Protein AF-0000000084333608 (afdb_homodimer)

Secondary structure (DSSP, 8-state):
-EEEEEEEEETTEEEEEESS--SEEEEE-STTSSHHHHHHHHHHHHHHHHHHHHHTTTS---HHHHHHHHHHHHH---TTGGGGGBPTTS-SPEEEEEEEESSSEEEEEEEE-TT--S---EE--GGG-----TT-EEEEE-SS--STTHHHHHHHHHTS--TTS-HHHHHHHHHHHSPPPPS---HHHHHHHHHHHHHTT-EEEE--TT--EEEEETTEEEEGGGS-HHHHHHHHHHHHHHTTSS-TTEEEEEESTTTT--HHHHHHHHHHHHHHHHTT-EEEEEE--HHHHHHHHHHHHHHT--EEEEEEE--TTS-BEEEEEEGGG-PPP-HHHHHHHHHHHHHHHHHTT-/-EEEEEEEEETTEEEEEESS--SEEEEE-STTSSHHHHHHHHHHHHHHHHHHHHHTTTS---HHHHHHHHHHHHH---TTGGGGGBPTTS-SPEEEEEEEESSSEEEEEEEE-TT--S---EE--GGG-----TT-EEEEE-SS--STTHHHHHHHHHTS--TTS-HHHHHHHHHHHSPPPPS---HHHHHHHHHHHHHTT-EEEE--TT--EEEEETTEEEEGGGS-HHHHHHHHHHHHHHTTSS-TTEEEEEESTTTT--HHHHHHHHHHHHHHHHTT-EEEEEE--HHHHHHHHHHHHHHT--EEEEEEE--TTS-BEEEEEEGGG-PPP-HHHHHHHHHHHHHHHHHTT-

pLDDT: mean 86.03, std 11.43, range [26.17, 98.25]

Solvent-accessible surface area (backbone atoms only — not comparable to full-atom values): 36821 Å² total; per-residue (Å²): 80,67,36,31,37,39,38,29,22,41,64,43,23,57,59,47,76,39,85,72,54,46,41,36,33,36,33,33,36,52,69,75,45,41,53,66,58,55,52,49,50,55,44,26,53,44,37,28,50,36,49,45,45,68,59,37,84,85,72,61,68,54,48,40,55,44,35,27,50,35,42,41,41,49,47,53,52,63,91,52,21,54,8,67,46,23,21,78,89,67,87,52,52,20,34,40,40,39,33,33,45,65,100,53,82,38,65,47,38,38,38,48,41,58,79,29,42,74,65,48,76,50,47,52,54,62,88,64,55,68,65,63,66,99,53,61,40,56,47,46,43,56,61,64,78,51,77,43,29,41,65,44,52,48,46,35,46,73,78,62,62,47,69,48,62,34,41,47,52,51,53,40,50,59,59,63,66,47,65,68,53,91,75,88,55,60,65,60,57,45,54,48,39,54,54,57,32,58,73,68,58,34,47,64,41,79,47,54,89,94,40,50,50,32,38,33,43,86,93,45,75,39,47,44,67,76,45,41,67,43,59,51,50,52,32,50,54,44,48,30,38,48,39,57,69,50,43,56,49,18,40,38,37,31,34,33,73,54,58,71,43,32,68,71,54,31,51,52,49,40,52,43,53,54,51,44,30,76,51,43,20,33,36,38,36,29,41,64,51,58,64,48,54,49,46,41,20,53,49,17,44,73,66,72,35,73,27,37,34,38,29,37,42,67,48,92,96,48,59,34,41,70,47,82,43,48,23,45,82,35,82,71,81,40,70,53,50,50,47,54,48,49,62,48,46,54,43,56,34,58,75,60,74,100,82,69,36,32,38,38,39,29,20,42,63,45,22,56,59,48,74,40,84,70,53,47,40,37,31,36,33,32,35,52,69,73,45,42,53,66,57,54,53,48,52,54,45,25,54,46,38,26,50,34,48,42,46,67,58,37,80,84,73,61,69,54,48,39,55,43,36,28,50,36,43,42,42,49,47,53,53,64,91,52,23,54,8,67,46,24,22,79,89,65,86,51,51,22,35,39,40,37,33,32,46,66,100,55,81,38,65,47,40,38,38,48,42,59,79,29,42,75,65,50,77,50,47,53,55,62,88,64,55,70,67,61,66,102,51,60,39,55,46,47,43,56,62,64,78,52,76,45,30,41,65,44,52,49,46,34,44,74,76,61,61,46,69,48,62,34,41,47,53,51,52,39,50,58,59,65,65,46,65,69,53,91,74,90,55,59,66,61,57,45,54,48,39,54,53,58,31,59,74,68,59,37,48,65,41,79,48,54,90,94,40,50,51,32,38,33,41,85,94,44,76,38,47,45,69,76,44,42,67,40,57,50,50,51,32,52,54,45,47,31,39,48,40,57,68,50,40,56,49,17,40,37,36,30,34,33,73,53,58,72,42,33,69,72,56,30,52,52,48,40,52,43,53,54,50,42,29,74,52,43,19,31,37,39,34,30,41,67,50,58,66,49,54,49,46,42,19,51,49,16,44,74,65,71,36,74,27,37,32,38,29,36,42,69,48,91,98,48,58,34,43,70,47,81,43,48,21,45,81,35,82,69,83,44,71,53,49,49,47,53,47,51,62,49,46,53,43,55,33,60,74,59,73,102

Organism: NCBI:txid1302689

InterPro domains:
  IPR003959 ATPase, AAA-type, core [PF13304] (24-293)
  IPR014555 RecF-like [PIRSF029347] (1-301)
  IPR027417 P-loop containing nucleoside triphosphate hydrolase [G3DSA:3.40.50.300] (1-318)
  IPR027417 P-loop containing nucleoside triphosphate hydrolase [SSF52540] (1-296)
  IPR051396 Bacterial Antiviral Defense Nuclease [PTHR43581] (1-307)

Nearest PDB structures (foldseek):
  8rog-assembly1_A  TM=5.967E-01  e=3.504E-12  Homo sapiens
  1e69-assembly5_E  TM=6.427E-01  e=1.376E-11  Thermotoga maritima
  1w1w-assembly1_B  TM=5.869E-01  e=1.633E-11  Saccharomyces cerevisiae
  8roh-assembly1_A  TM=5.679E-01  e=1.012E-10  Homo sapiens
  5xns-assembly1_A  TM=5.246E-01  e=5.106E-11  Pyrococcus furiosus DSM 3638

Structure (mmCIF, N/CA/C/O backbone):
data_AF-0000000084333608-model_v1
#
loop_
_entity.id
_entity.type
_entity.pdbx_description
1 polymer 'ATPase AAA-type core domain-containing protein'
#
loop_
_atom_site.group_PDB
_atom_site.id
_atom_site.type_symbol
_atom_site.label_atom_id
_atom_site.label_alt_id
_atom_site.label_comp_id
_atom_site.label_asym_id
_atom_site.label_entity_id
_atom_site.label_seq_id
_atom_site.pdbx_PDB_ins_code
_atom_site.Cartn_x
_atom_site.Cartn_y
_atom_site.Cartn_z
_atom_site.occupancy
_atom_site.B_iso_or_equiv
_atom_site.auth_seq_id
_atom_site.auth_comp_id
_atom_site.auth_asym_id
_atom_site.auth_atom_id
_atom_site.pdbx_PDB_model_num
ATOM 1 N N . MET A 1 1 ? -5.355 -26.734 -10.547 1 90.69 1 MET A N 1
ATOM 2 C CA . MET A 1 1 ? -4.66 -26.25 -9.359 1 90.69 1 MET A CA 1
ATOM 3 C C . MET A 1 1 ? -3.193 -26.672 -9.383 1 90.69 1 MET A C 1
ATOM 5 O O . MET A 1 1 ? -2.84 -27.672 -9.992 1 90.69 1 MET A O 1
ATOM 9 N N . ILE A 1 2 ? -2.402 -25.828 -8.766 1 95.12 2 ILE A N 1
ATOM 10 C CA . ILE A 1 2 ? -0.979 -26.141 -8.719 1 95.12 2 ILE A CA 1
ATOM 11 C C . ILE A 1 2 ? -0.731 -27.234 -7.691 1 95.12 2 ILE A C 1
ATOM 13 O O . ILE A 1 2 ? -1.208 -27.172 -6.559 1 95.12 2 ILE A O 1
ATOM 17 N N . LYS A 1 3 ? 0.01 -28.188 -8.094 1 94.56 3 LY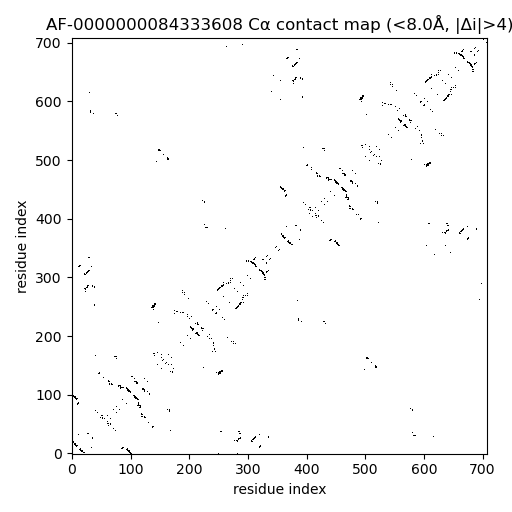S A N 1
ATOM 18 C CA . LYS A 1 3 ? 0.234 -29.328 -7.199 1 94.56 3 LYS A CA 1
ATOM 19 C C . LYS A 1 3 ? 1.673 -29.359 -6.695 1 94.56 3 LYS A C 1
ATOM 21 O O . LYS A 1 3 ? 1.916 -29.594 -5.512 1 94.56 3 LYS A O 1
ATOM 26 N N . THR A 1 4 ? 2.584 -29.234 -7.617 1 95.38 4 THR A N 1
ATOM 27 C CA . THR A 1 4 ? 3.998 -29.25 -7.262 1 95.38 4 THR A CA 1
ATOM 28 C C . THR A 1 4 ? 4.758 -28.141 -7.988 1 95.38 4 THR A C 1
ATOM 30 O O . THR A 1 4 ? 4.316 -27.672 -9.039 1 95.38 4 THR A O 1
ATOM 33 N N . ILE A 1 5 ? 5.844 -27.75 -7.359 1 96 5 ILE A N 1
ATOM 34 C CA . ILE A 1 5 ? 6.676 -26.734 -8.008 1 96 5 ILE A CA 1
ATOM 35 C C . ILE A 1 5 ? 8.133 -26.922 -7.582 1 96 5 ILE A C 1
ATOM 37 O O . ILE A 1 5 ? 8.414 -27.234 -6.418 1 96 5 ILE A O 1
ATOM 41 N N . THR A 1 6 ? 9.008 -26.844 -8.531 1 96.94 6 THR A N 1
ATOM 42 C CA . THR A 1 6 ? 10.453 -26.797 -8.312 1 96.94 6 THR A CA 1
ATOM 43 C C . THR A 1 6 ? 11.078 -25.625 -9.055 1 96.94 6 THR A C 1
ATOM 45 O O . THR A 1 6 ? 10.883 -25.469 -10.266 1 96.94 6 THR A O 1
ATOM 48 N N . ILE A 1 7 ? 11.758 -24.781 -8.367 1 96.81 7 ILE A N 1
ATOM 49 C CA . ILE A 1 7 ? 12.414 -23.609 -8.922 1 96.81 7 ILE A CA 1
ATOM 50 C C . ILE A 1 7 ? 13.898 -23.625 -8.555 1 96.81 7 ILE A C 1
ATOM 52 O O . ILE A 1 7 ? 14.258 -23.859 -7.402 1 96.81 7 ILE A O 1
ATOM 56 N N . LYS A 1 8 ? 14.695 -23.391 -9.531 1 96.56 8 LYS A N 1
ATOM 57 C CA . LYS A 1 8 ? 16.125 -23.281 -9.305 1 96.56 8 LYS A CA 1
ATOM 58 C C . LYS A 1 8 ? 16.672 -21.953 -9.812 1 96.56 8 LYS A C 1
ATOM 60 O O . LYS A 1 8 ? 16.297 -21.5 -10.891 1 96.56 8 LYS A O 1
ATOM 65 N N . ASN A 1 9 ? 17.5 -21.281 -8.961 1 95.25 9 ASN A N 1
ATOM 66 C CA . ASN A 1 9 ? 18.281 -20.094 -9.305 1 95.25 9 ASN A CA 1
ATOM 67 C C . ASN A 1 9 ? 17.391 -18.938 -9.734 1 95.25 9 ASN A C 1
ATOM 69 O O . ASN A 1 9 ? 17.562 -18.375 -10.82 1 95.25 9 ASN A O 1
ATOM 73 N N . PHE A 1 10 ? 16.469 -18.609 -8.875 1 95.06 10 PHE A N 1
ATOM 74 C CA . PHE A 1 10 ? 15.508 -17.547 -9.125 1 95.06 10 PHE A CA 1
ATOM 75 C C . PHE A 1 10 ? 15.594 -16.484 -8.039 1 95.06 10 PHE A C 1
ATOM 77 O O . PHE A 1 10 ? 15.375 -16.766 -6.859 1 95.06 10 PHE A O 1
ATOM 84 N N . PHE A 1 11 ? 15.844 -15.297 -8.445 1 88.88 11 PHE A N 1
ATOM 85 C CA . PHE A 1 11 ? 15.711 -14.117 -7.602 1 88.88 11 PHE A CA 1
ATOM 86 C C . PHE A 1 11 ? 16.391 -14.328 -6.254 1 88.88 11 PHE A C 1
ATOM 88 O O . PHE A 1 11 ? 15.781 -14.109 -5.203 1 88.88 11 PHE A O 1
ATOM 95 N N . GLY A 1 12 ? 17.516 -14.914 -6.191 1 88.06 12 GLY A N 1
ATOM 96 C CA . GLY A 1 12 ? 18.266 -15.148 -4.969 1 88.06 12 GLY A CA 1
ATOM 97 C C . GLY A 1 12 ? 18.016 -16.516 -4.375 1 88.06 12 GLY A C 1
ATOM 98 O O . GLY A 1 12 ? 18.703 -16.922 -3.434 1 88.06 12 GLY A O 1
ATOM 99 N N . PHE A 1 13 ? 16.984 -17.25 -4.859 1 92.25 13 PHE A N 1
ATOM 100 C CA . PHE A 1 13 ? 16.75 -18.641 -4.469 1 92.25 13 PHE A CA 1
ATOM 101 C C . PHE A 1 13 ? 17.672 -19.578 -5.23 1 92.25 13 PHE A C 1
ATOM 103 O O . PHE A 1 13 ? 17.703 -19.562 -6.461 1 92.25 13 PHE A O 1
ATOM 110 N N . LYS A 1 14 ? 18.391 -20.297 -4.441 1 92.75 14 LYS A N 1
ATOM 111 C CA . LYS A 1 14 ? 19.109 -21.391 -5.109 1 92.75 14 LYS A CA 1
ATOM 112 C C . LYS A 1 14 ? 18.156 -22.516 -5.492 1 92.75 14 LYS A C 1
ATOM 114 O O . LYS A 1 14 ? 18.266 -23.078 -6.586 1 92.75 14 LYS A O 1
ATOM 119 N N . ASN A 1 15 ? 17.391 -22.828 -4.555 1 93.5 15 ASN A N 1
ATOM 120 C CA . ASN A 1 15 ? 16.391 -23.859 -4.758 1 93.5 15 ASN A CA 1
ATOM 121 C C . ASN A 1 15 ? 15.117 -23.562 -3.965 1 93.5 15 ASN A C 1
ATOM 123 O O . ASN A 1 15 ? 15.188 -23.078 -2.832 1 93.5 15 ASN A O 1
ATOM 127 N N . PHE A 1 16 ? 13.945 -23.781 -4.559 1 95.12 16 PHE A N 1
ATOM 128 C CA . PHE A 1 16 ? 12.633 -23.734 -3.92 1 95.12 16 PHE A CA 1
ATOM 129 C C . PHE A 1 16 ? 11.758 -24.875 -4.426 1 95.12 16 PHE A C 1
ATOM 131 O O . PHE A 1 16 ? 11.484 -24.969 -5.621 1 95.12 16 PHE A O 1
ATOM 138 N N . GLU A 1 17 ? 11.352 -25.719 -3.498 1 95.25 17 GLU A N 1
ATOM 139 C CA . GLU A 1 17 ? 10.578 -26.891 -3.9 1 95.25 17 GLU A CA 1
ATOM 140 C C . GLU A 1 17 ? 9.352 -27.078 -3.008 1 95.25 17 GLU A C 1
ATOM 142 O O . GLU A 1 17 ? 9.438 -26.906 -1.79 1 95.25 17 GLU A O 1
ATOM 147 N N . ALA A 1 18 ? 8.25 -27.25 -3.617 1 93.38 18 ALA A N 1
ATOM 148 C CA . ALA A 1 18 ? 7.016 -27.656 -2.951 1 93.38 18 ALA A CA 1
ATOM 149 C C . AL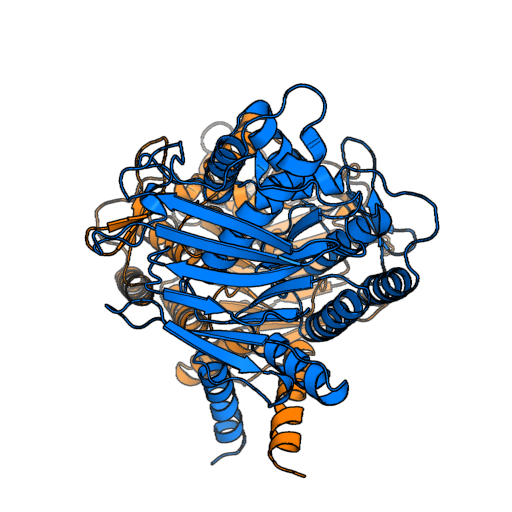A A 1 18 ? 6.441 -28.922 -3.578 1 93.38 18 ALA A C 1
ATOM 151 O O . ALA A 1 18 ? 5.875 -28.891 -4.672 1 93.38 18 ALA A O 1
ATOM 152 N N . LYS A 1 19 ? 6.488 -30.031 -2.869 1 91.25 19 LYS A N 1
ATOM 153 C CA . LYS A 1 19 ? 6.078 -31.328 -3.404 1 91.25 19 LYS A CA 1
ATOM 154 C C . LYS A 1 19 ? 4.57 -31.516 -3.297 1 91.25 19 LYS A C 1
ATOM 156 O O . LYS A 1 19 ? 3.98 -32.312 -4.039 1 91.25 19 LYS A O 1
ATOM 161 N N . ARG A 1 20 ? 4.008 -30.891 -2.348 1 92 20 ARG A N 1
ATOM 162 C CA . ARG A 1 20 ? 2.564 -30.953 -2.164 1 92 20 ARG A CA 1
ATOM 163 C C . ARG A 1 20 ? 2 -29.609 -1.749 1 92 20 ARG A C 1
ATOM 165 O O . ARG A 1 20 ? 2.125 -29.203 -0.59 1 92 20 ARG A O 1
ATOM 172 N N . LEU A 1 21 ? 1.349 -29 -2.684 1 95.44 21 LEU A N 1
ATOM 173 C CA . LEU A 1 21 ? 0.701 -27.719 -2.375 1 95.44 21 LEU A CA 1
ATOM 174 C C . LEU A 1 21 ? -0.741 -27.953 -1.929 1 95.44 21 LEU A C 1
ATOM 176 O O . LEU A 1 21 ? -1.414 -28.859 -2.418 1 95.44 21 LEU A O 1
ATOM 180 N N . THR A 1 22 ? -1.194 -27.203 -0.994 1 96.19 22 THR A N 1
ATOM 181 C CA . THR A 1 22 ? -2.553 -27.266 -0.465 1 96.19 22 THR A CA 1
ATOM 182 C C . THR A 1 22 ? -3.426 -26.188 -1.089 1 96.19 22 THR A C 1
ATOM 184 O O . THR A 1 22 ? -2.975 -25.438 -1.965 1 96.19 22 THR A O 1
ATOM 187 N N . ASN A 1 23 ? -4.688 -26.188 -0.713 1 95.56 23 ASN A N 1
ATOM 188 C CA . ASN A 1 23 ? -5.59 -25.172 -1.247 1 95.56 23 ASN A CA 1
ATOM 189 C C . ASN A 1 23 ? -5.227 -23.781 -0.742 1 95.56 23 ASN A C 1
ATOM 191 O O . ASN A 1 23 ? -5.484 -22.781 -1.418 1 95.56 23 ASN A O 1
ATOM 195 N N . VAL A 1 24 ? -4.73 -23.766 0.428 1 97.56 24 VAL A N 1
ATOM 196 C CA . VAL A 1 24 ? -4.203 -22.5 0.96 1 97.56 24 VAL A CA 1
ATOM 197 C C . VAL A 1 24 ? -2.705 -22.656 1.224 1 97.56 24 VAL A C 1
ATOM 199 O O . VAL A 1 24 ? -2.275 -23.562 1.923 1 97.56 24 VAL A O 1
ATOM 202 N N . ASN A 1 25 ? -1.912 -21.844 0.642 1 98.19 25 ASN A N 1
ATOM 203 C CA . ASN A 1 25 ? -0.46 -21.812 0.781 1 98.19 25 ASN A CA 1
ATOM 204 C C . ASN A 1 25 ? 0.038 -20.422 1.176 1 98.19 25 ASN A C 1
ATOM 206 O O . ASN A 1 25 ? -0.189 -19.453 0.456 1 98.19 25 ASN A O 1
ATOM 210 N N . VAL A 1 26 ? 0.702 -20.375 2.266 1 97.56 26 VAL A N 1
ATOM 211 C CA . VAL A 1 26 ? 1.131 -19.094 2.822 1 97.56 26 VAL A CA 1
ATOM 212 C C . VAL A 1 26 ? 2.65 -18.969 2.73 1 97.56 26 VAL A C 1
ATOM 214 O O . VAL A 1 26 ? 3.375 -19.922 3.066 1 97.56 26 VAL A O 1
ATOM 217 N N . ILE A 1 27 ? 3.111 -17.891 2.209 1 96.56 27 ILE A N 1
ATOM 218 C CA . ILE A 1 27 ? 4.535 -17.578 2.137 1 96.56 27 ILE A CA 1
ATOM 219 C C . ILE A 1 27 ? 4.855 -16.422 3.076 1 96.56 27 ILE A C 1
ATOM 221 O O . ILE A 1 27 ? 4.359 -15.305 2.889 1 96.56 27 ILE A O 1
ATOM 225 N N . ILE A 1 28 ? 5.672 -16.703 4.078 1 94.69 28 ILE A N 1
ATOM 226 C CA . ILE A 1 28 ? 5.969 -15.672 5.066 1 94.69 28 ILE A CA 1
ATOM 227 C C . ILE A 1 28 ? 7.469 -15.391 5.082 1 94.69 28 ILE A C 1
ATOM 229 O O . ILE A 1 28 ? 8.266 -16.234 4.66 1 94.69 28 ILE A O 1
ATOM 233 N N . GLY A 1 29 ? 7.824 -14.18 5.508 1 88.75 29 GLY A N 1
ATOM 234 C CA . GLY A 1 29 ? 9.219 -13.766 5.582 1 88.75 29 GLY A CA 1
ATOM 235 C C . GLY A 1 29 ? 9.383 -12.273 5.793 1 88.75 29 GLY A C 1
ATOM 236 O O . GLY A 1 29 ? 8.422 -11.508 5.684 1 88.75 29 GLY A O 1
ATOM 237 N N . ALA A 1 30 ? 10.633 -11.891 6.059 1 81.81 30 ALA A N 1
ATOM 238 C CA . ALA A 1 30 ? 10.961 -10.484 6.266 1 81.81 30 ALA A CA 1
ATOM 239 C C . ALA A 1 30 ? 10.891 -9.703 4.953 1 81.81 30 ALA A C 1
ATOM 241 O O . ALA A 1 30 ? 10.617 -10.281 3.898 1 81.81 30 ALA A O 1
ATOM 242 N N . ASN A 1 31 ? 11.016 -8.359 5.094 1 75.19 31 ASN A N 1
ATOM 243 C CA . ASN A 1 31 ? 11.055 -7.551 3.883 1 75.19 31 ASN A CA 1
ATOM 244 C C . ASN A 1 31 ? 12.234 -7.934 2.99 1 75.19 31 ASN A C 1
ATOM 246 O O . ASN A 1 31 ? 13.336 -8.172 3.48 1 75.19 31 ASN A O 1
ATOM 250 N N . ASP A 1 32 ? 11.953 -7.961 1.739 1 78.44 32 ASP A N 1
ATOM 251 C CA . ASP A 1 32 ? 12.984 -8.211 0.74 1 78.44 32 ASP A CA 1
ATOM 252 C C . ASP A 1 32 ? 13.453 -9.664 0.784 1 78.44 32 ASP A C 1
ATOM 254 O O . ASP A 1 32 ? 14.594 -9.969 0.412 1 78.44 32 ASP A O 1
ATOM 258 N N . SER A 1 33 ? 12.602 -10.531 1.319 1 85.81 33 SER A N 1
ATOM 259 C CA . SER A 1 33 ? 12.984 -11.938 1.404 1 85.81 33 SER A CA 1
ATOM 260 C C . SER A 1 33 ? 12.594 -12.688 0.138 1 85.81 33 SER A C 1
ATOM 262 O O . SER A 1 33 ? 12.875 -13.883 0.009 1 85.81 33 SER A O 1
ATOM 264 N N . GLY A 1 34 ? 11.906 -12.094 -0.777 1 88.75 34 GLY A N 1
ATOM 265 C CA . GLY A 1 34 ? 11.586 -12.727 -2.043 1 88.75 34 GLY A CA 1
ATOM 266 C C . GLY A 1 34 ? 10.148 -13.203 -2.119 1 88.75 34 GLY A C 1
ATOM 267 O O . GLY A 1 34 ? 9.758 -13.867 -3.082 1 88.75 34 GLY A O 1
ATOM 268 N N . LYS A 1 35 ? 9.273 -12.898 -1.132 1 91.94 35 LYS A N 1
ATOM 269 C CA . LYS A 1 35 ? 7.883 -13.344 -1.079 1 91.94 35 LYS A CA 1
ATOM 270 C C . LYS A 1 35 ? 7.129 -12.938 -2.34 1 91.94 35 LYS A C 1
ATOM 272 O O . LYS A 1 35 ? 6.504 -13.773 -2.994 1 91.94 35 LYS A O 1
ATOM 277 N N . THR A 1 36 ? 7.242 -11.672 -2.658 1 91.81 36 THR A N 1
ATOM 278 C CA . THR A 1 36 ? 6.512 -11.117 -3.795 1 91.81 36 THR A CA 1
ATOM 279 C C . THR A 1 36 ? 7.031 -11.703 -5.105 1 91.81 36 THR A C 1
ATOM 281 O O . THR A 1 36 ? 6.254 -11.984 -6.016 1 91.81 36 THR A O 1
ATOM 284 N N . ALA A 1 37 ? 8.32 -11.891 -5.172 1 93.38 37 ALA A N 1
ATOM 285 C CA . ALA A 1 37 ? 8.93 -12.438 -6.387 1 93.38 37 ALA A CA 1
ATOM 286 C C . ALA A 1 37 ? 8.391 -13.828 -6.688 1 93.38 37 ALA A C 1
ATOM 288 O O . ALA A 1 37 ? 8 -14.125 -7.82 1 93.38 37 ALA A O 1
ATOM 289 N N . ILE A 1 38 ? 8.391 -14.672 -5.688 1 95.62 38 ILE A N 1
ATOM 290 C CA . ILE A 1 38 ? 7.918 -16.047 -5.875 1 95.62 38 ILE A CA 1
ATOM 291 C C . ILE A 1 38 ? 6.441 -16.031 -6.262 1 95.62 38 ILE A C 1
ATOM 293 O O . ILE A 1 38 ? 6.016 -16.766 -7.152 1 95.62 38 ILE A O 1
ATOM 297 N N . LEU A 1 39 ? 5.684 -15.234 -5.609 1 96.94 39 LEU A N 1
ATOM 298 C CA . LEU A 1 39 ? 4.254 -15.109 -5.887 1 96.94 39 LEU A CA 1
ATOM 299 C C . LEU A 1 39 ? 4.016 -14.672 -7.328 1 96.94 39 LEU A C 1
ATOM 301 O O . LEU A 1 39 ? 3.152 -15.227 -8.008 1 96.94 39 LEU A O 1
ATOM 305 N N . LYS A 1 40 ? 4.746 -13.695 -7.762 1 96.69 40 LYS A N 1
ATOM 306 C CA . LYS A 1 40 ? 4.641 -13.188 -9.125 1 96.69 40 LYS A CA 1
ATOM 307 C C . LYS A 1 40 ? 5.02 -14.258 -10.141 1 96.69 40 LYS A C 1
ATOM 309 O O . LYS A 1 40 ? 4.426 -14.336 -11.219 1 96.69 40 LYS A O 1
ATOM 314 N N . LEU A 1 41 ? 6.035 -15 -9.836 1 97.56 41 LEU A N 1
ATOM 315 C CA . LEU A 1 41 ? 6.438 -16.078 -10.734 1 97.56 41 LEU A CA 1
ATOM 316 C C . LEU A 1 41 ? 5.305 -17.078 -10.922 1 97.56 41 LEU A C 1
ATOM 318 O O . LEU A 1 41 ? 4.969 -17.438 -12.055 1 97.56 41 LEU A O 1
ATOM 322 N N . PHE A 1 42 ? 4.719 -17.531 -9.773 1 97.5 42 PHE A N 1
ATOM 323 C CA . PHE A 1 42 ? 3.588 -18.453 -9.828 1 97.5 42 PHE A CA 1
ATOM 324 C C . PHE A 1 42 ? 2.461 -17.859 -10.672 1 97.5 42 PHE A C 1
ATOM 326 O O . PHE A 1 42 ? 1.883 -18.562 -11.516 1 97.5 42 PHE A O 1
ATOM 333 N N . TYR A 1 43 ? 2.254 -16.656 -10.461 1 97.94 43 TYR A N 1
ATOM 334 C CA . TYR A 1 43 ? 1.18 -15.984 -11.188 1 97.94 43 TYR A CA 1
ATOM 335 C C . TYR A 1 43 ? 1.482 -15.914 -12.68 1 97.94 43 TYR A C 1
ATOM 337 O O . TYR A 1 43 ? 0.619 -16.219 -13.508 1 97.94 43 TYR A O 1
ATOM 345 N N . GLY A 1 44 ? 2.686 -15.445 -13.008 1 97.62 44 GLY A N 1
ATOM 346 C CA . GLY A 1 44 ? 3.072 -15.336 -14.398 1 97.62 44 GLY A CA 1
ATOM 347 C C . GLY A 1 44 ? 2.889 -16.625 -15.172 1 97.62 44 GLY A C 1
ATOM 348 O O . GLY A 1 44 ? 2.367 -16.625 -16.281 1 97.62 44 GLY A O 1
ATOM 349 N N . ILE A 1 45 ? 3.285 -17.719 -14.57 1 96.88 45 ILE A N 1
ATOM 350 C CA . ILE A 1 45 ? 3.154 -19.016 -15.195 1 96.88 45 ILE A CA 1
ATOM 351 C C . ILE A 1 45 ? 1.677 -19.391 -15.336 1 96.88 45 ILE A C 1
ATOM 353 O O . ILE A 1 45 ? 1.228 -19.781 -16.406 1 96.88 45 ILE A O 1
ATOM 357 N N . SER A 1 46 ? 0.924 -19.219 -14.289 1 96 46 SER A N 1
ATOM 358 C CA . SER A 1 46 ? -0.486 -19.594 -14.258 1 96 46 SER A CA 1
ATOM 359 C C . SER A 1 46 ? -1.301 -18.766 -15.242 1 96 46 SER A C 1
ATOM 361 O O . SER A 1 46 ? -2.17 -19.281 -15.938 1 96 46 SER A O 1
ATOM 363 N N . LYS A 1 47 ? -0.998 -17.469 -15.203 1 96.06 47 LYS A N 1
ATOM 364 C CA . LYS A 1 47 ? -1.756 -16.578 -16.078 1 96.06 47 LYS A CA 1
ATOM 365 C C . LYS A 1 47 ? -1.422 -16.844 -17.547 1 96.06 47 LYS A C 1
ATOM 367 O O . LYS A 1 47 ? -2.299 -16.766 -18.406 1 96.06 47 LYS A O 1
ATOM 372 N N . SER A 1 48 ? -0.136 -17.031 -17.875 1 94.25 48 SER A N 1
ATOM 373 C CA . SER A 1 48 ? 0.236 -17.359 -19.25 1 94.25 48 SER A CA 1
ATOM 374 C C . SER A 1 48 ? -0.428 -18.656 -19.719 1 94.25 48 SER A C 1
ATOM 376 O O . SER A 1 48 ? -0.799 -18.781 -20.891 1 94.25 48 SER A O 1
ATOM 378 N N . LEU A 1 49 ? -0.53 -19.609 -18.828 1 91.69 49 LEU A N 1
ATOM 379 C CA . LEU A 1 49 ? -1.219 -20.859 -19.141 1 91.69 49 LEU A CA 1
ATOM 380 C C . LEU A 1 49 ? -2.695 -20.609 -19.422 1 91.69 49 LEU A C 1
ATOM 382 O O . LEU A 1 49 ? -3.254 -21.172 -20.375 1 91.69 49 LEU A O 1
ATOM 386 N N . GLU A 1 50 ? -3.324 -19.781 -18.578 1 91.5 50 GLU A N 1
ATOM 387 C CA . GLU A 1 50 ? -4.707 -19.391 -18.828 1 91.5 50 GLU A CA 1
ATOM 388 C C . GLU A 1 50 ? -4.863 -18.766 -20.203 1 91.5 50 GLU A C 1
ATOM 390 O O . GLU A 1 50 ? -5.762 -19.125 -20.969 1 91.5 50 GLU A O 1
ATOM 395 N N . ASP A 1 51 ? -3.984 -17.812 -20.484 1 89.69 51 ASP A N 1
ATOM 396 C CA . ASP A 1 51 ? -4.039 -17.109 -21.75 1 89.69 51 ASP A CA 1
ATOM 397 C C . ASP A 1 51 ? -3.859 -18.062 -22.938 1 89.69 51 ASP A C 1
ATOM 399 O O . ASP A 1 51 ? -4.496 -17.906 -23.96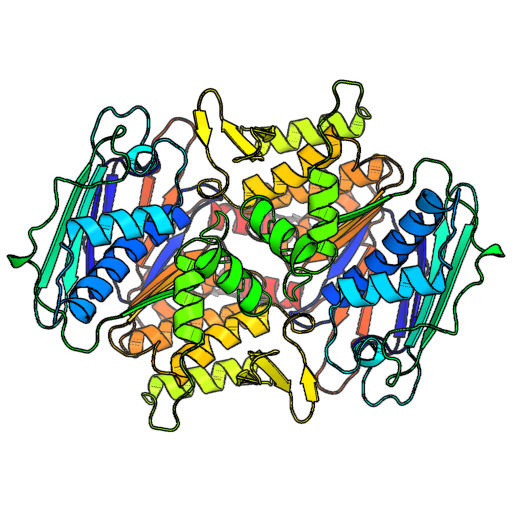9 1 89.69 51 ASP A O 1
ATOM 403 N N . PHE A 1 52 ? -2.961 -18.969 -22.75 1 89.12 52 PHE A N 1
ATOM 404 C CA . PHE A 1 52 ? -2.684 -19.938 -23.797 1 89.12 52 PHE A CA 1
ATOM 405 C C . PHE A 1 52 ? -3.9 -20.812 -24.062 1 89.12 52 PHE A C 1
ATOM 407 O O . PHE A 1 52 ? -4.219 -21.109 -25.219 1 89.12 52 PHE A O 1
ATOM 414 N N . THR A 1 53 ? -4.492 -21.219 -23.062 1 84.69 53 THR A N 1
ATOM 415 C CA . THR A 1 53 ? -5.586 -22.172 -23.172 1 84.69 53 THR A CA 1
ATOM 416 C C . THR A 1 53 ? -6.867 -21.469 -23.625 1 84.69 53 THR A C 1
ATOM 418 O O . THR A 1 53 ? -7.727 -22.094 -24.266 1 84.69 53 THR A O 1
ATOM 421 N N . GLN A 1 54 ? -7.027 -20.266 -23.266 1 80.06 54 GLN A N 1
ATOM 422 C CA . GLN A 1 54 ? -8.234 -19.547 -23.656 1 80.06 54 GLN A CA 1
ATOM 423 C C . GLN A 1 54 ? -8.094 -18.938 -25.047 1 80.06 54 GLN A C 1
ATOM 425 O O . GLN A 1 54 ? -9.078 -18.844 -25.781 1 80.06 54 GLN A O 1
ATOM 430 N N . LYS A 1 55 ? -6.973 -18.188 -25.453 1 69.38 55 LYS A N 1
ATOM 431 C CA . LYS A 1 55 ? -6.805 -17.484 -26.719 1 69.38 55 LYS A CA 1
ATOM 432 C C . LYS A 1 55 ? -6.609 -18.469 -27.875 1 69.38 55 LYS A C 1
ATOM 434 O O . LYS A 1 55 ? -6.492 -18.062 -29.031 1 69.38 55 LYS A O 1
ATOM 439 N N . ASN A 1 56 ? -6.324 -19.812 -27.703 1 55.5 56 ASN A N 1
ATOM 440 C CA . ASN A 1 56 ? -5.789 -20.656 -28.766 1 55.5 56 ASN A CA 1
ATOM 441 C C . ASN A 1 56 ? -6.648 -20.594 -30.031 1 55.5 56 ASN A C 1
ATOM 443 O O . ASN A 1 56 ? -6.539 -21.453 -30.906 1 55.5 56 ASN A O 1
ATOM 447 N N . ALA A 1 57 ? -7.867 -20.359 -30.172 1 53.81 57 ALA A N 1
ATOM 448 C CA . ALA A 1 57 ? -8.547 -21.078 -31.25 1 53.81 57 ALA A CA 1
ATOM 449 C C . ALA A 1 57 ? -8.047 -20.594 -32.625 1 53.81 57 ALA A C 1
ATOM 451 O O . ALA A 1 57 ? -7.883 -21.391 -33.531 1 53.81 57 ALA A O 1
ATOM 452 N N . HIS A 1 58 ? -7.844 -19.328 -32.844 1 52.22 58 HIS A N 1
ATOM 453 C CA . HIS A 1 58 ? -7.703 -19 -34.25 1 52.22 58 HIS A CA 1
ATOM 454 C C . HIS A 1 58 ? -6.25 -18.719 -34.625 1 52.22 58 HIS A C 1
ATOM 456 O O . HIS A 1 58 ? -5.82 -18.969 -35.75 1 52.22 58 HIS A O 1
ATOM 462 N N . ASN A 1 59 ? -5.367 -18.047 -33.844 1 56.88 59 ASN A N 1
ATOM 463 C CA . ASN A 1 59 ? -3.965 -17.766 -34.125 1 56.88 59 ASN A CA 1
ATOM 464 C C . ASN A 1 59 ? -3.082 -17.984 -32.906 1 56.88 59 ASN A C 1
ATOM 466 O O . ASN A 1 59 ? -2.824 -17.047 -32.125 1 56.88 59 ASN A O 1
ATOM 470 N N . PRO A 1 60 ? -2.738 -19.312 -32.562 1 64.31 60 PRO A N 1
ATOM 471 C CA . PRO A 1 60 ? -2.195 -19.703 -31.266 1 64.31 60 PRO A CA 1
ATOM 472 C C . PRO A 1 60 ? -0.772 -19.188 -31.047 1 64.31 60 PRO A C 1
ATOM 474 O O . PRO A 1 60 ? 0.125 -19.484 -31.828 1 64.31 60 PRO A O 1
ATOM 477 N N . SER A 1 61 ? -0.5 -18 -30.422 1 83.75 61 SER A N 1
ATOM 478 C CA . SER A 1 61 ? 0.845 -17.688 -29.953 1 83.75 61 SER A CA 1
ATOM 479 C C . SER A 1 61 ? 1.445 -18.844 -29.156 1 83.75 61 SER A C 1
ATOM 481 O O . SER A 1 61 ? 0.753 -19.484 -28.375 1 83.75 61 SER A O 1
ATOM 483 N N . PRO A 1 62 ? 2.688 -19.156 -29.656 1 90.56 62 PRO A N 1
ATOM 484 C CA . PRO A 1 62 ? 3.336 -20.219 -28.875 1 90.56 62 PRO A CA 1
ATOM 485 C C . PRO A 1 62 ? 3.373 -19.922 -27.391 1 90.56 62 PRO A C 1
ATOM 487 O O . PRO A 1 62 ? 3.494 -18.75 -27 1 90.56 62 PRO A O 1
ATOM 490 N N . TYR A 1 63 ? 3.242 -20.922 -26.641 1 92.56 63 TYR A N 1
ATOM 491 C CA . TYR A 1 63 ? 3.227 -20.766 -25.188 1 92.56 63 TYR A CA 1
ATOM 492 C C . TYR A 1 63 ? 4.484 -20.047 -24.703 1 92.56 63 TYR A C 1
ATOM 494 O O . TYR A 1 63 ? 4.422 -19.188 -23.828 1 92.56 63 TYR A O 1
ATOM 502 N N . LYS A 1 64 ? 5.621 -20.422 -25.297 1 94.5 64 LYS A N 1
ATOM 503 C CA . LYS A 1 64 ? 6.883 -19.828 -24.875 1 94.5 64 LYS A CA 1
ATOM 504 C C . LYS A 1 64 ? 6.855 -18.312 -25.047 1 94.5 64 LYS A C 1
ATOM 506 O O . LYS A 1 64 ? 7.441 -17.578 -24.234 1 94.5 64 LYS A O 1
ATOM 511 N N . ARG A 1 65 ? 6.199 -17.859 -26.047 1 94.25 65 ARG A N 1
ATOM 512 C CA . ARG A 1 65 ? 6.078 -16.422 -26.266 1 94.25 65 ARG A CA 1
ATOM 513 C C . ARG A 1 65 ? 5.168 -15.781 -25.219 1 94.25 65 ARG A C 1
ATOM 515 O O . ARG A 1 65 ? 5.492 -14.727 -24.656 1 94.25 65 ARG A O 1
ATOM 522 N N . LEU A 1 66 ? 4.074 -16.406 -24.969 1 93.88 66 LEU A N 1
ATOM 523 C CA . LEU A 1 66 ? 3.131 -15.898 -23.984 1 93.88 66 LEU A CA 1
ATOM 524 C C . LEU A 1 66 ? 3.766 -15.844 -22.594 1 93.88 66 LEU A C 1
ATOM 526 O O . LEU A 1 66 ? 3.588 -14.875 -21.859 1 93.88 66 LEU A O 1
ATOM 530 N N . LEU A 1 67 ? 4.469 -16.875 -22.328 1 96.31 67 LEU A N 1
ATOM 531 C CA . LEU A 1 67 ? 5.148 -16.938 -21.031 1 96.31 67 LEU A CA 1
ATOM 532 C C . LEU A 1 67 ? 6.195 -15.836 -20.906 1 96.31 67 LEU A C 1
ATOM 534 O O . LEU A 1 67 ? 6.262 -15.148 -19.891 1 96.31 67 LEU A O 1
ATOM 538 N N . SER A 1 68 ? 6.977 -15.672 -21.953 1 96.88 68 SER A N 1
ATOM 539 C CA . SER A 1 68 ? 8.016 -14.641 -21.969 1 96.88 68 SER A CA 1
ATOM 540 C C . SER A 1 68 ? 7.418 -13.258 -21.75 1 96.88 68 SER A C 1
ATOM 542 O O . SER A 1 68 ? 7.887 -12.492 -20.906 1 96.88 68 SER A O 1
ATOM 544 N N . GLU A 1 69 ? 6.445 -13.016 -22.484 1 95.06 69 GLU A N 1
ATOM 545 C CA . GLU A 1 69 ? 5.797 -11.711 -22.422 1 95.06 69 GLU A CA 1
ATOM 546 C C . GLU A 1 69 ? 5.18 -11.477 -21.047 1 95.06 69 GLU A C 1
ATOM 548 O O . GLU A 1 69 ? 5.293 -10.383 -20.484 1 95.06 69 GLU A O 1
ATOM 553 N N . LYS A 1 70 ? 4.551 -12.469 -20.531 1 96.38 70 LYS A N 1
ATOM 554 C CA . LYS A 1 70 ? 3.891 -12.344 -19.234 1 96.38 70 LYS A CA 1
ATOM 555 C C . LYS A 1 70 ? 4.902 -12.109 -18.109 1 96.38 70 LYS A C 1
ATOM 557 O O . LYS A 1 70 ? 4.684 -11.281 -17.234 1 96.38 70 LYS A O 1
ATOM 562 N N . LEU A 1 71 ? 5.992 -12.836 -18.203 1 97 71 LEU A N 1
ATOM 563 C CA . LEU A 1 71 ? 7.02 -12.656 -17.188 1 97 71 LEU A CA 1
ATOM 564 C C . LEU A 1 71 ? 7.645 -11.273 -17.281 1 97 71 LEU A C 1
ATOM 566 O O . LEU A 1 71 ? 7.891 -10.625 -16.25 1 97 71 LEU A O 1
ATOM 570 N N . ILE A 1 72 ? 7.84 -10.812 -18.453 1 95.25 72 ILE A N 1
ATOM 571 C CA . ILE A 1 72 ? 8.414 -9.492 -18.672 1 95.25 72 ILE A CA 1
ATOM 572 C C . ILE A 1 72 ? 7.465 -8.422 -18.125 1 95.25 72 ILE A C 1
ATOM 574 O O . ILE A 1 72 ? 7.891 -7.523 -17.406 1 95.25 72 ILE A O 1
ATOM 578 N N . ASN A 1 73 ? 6.23 -8.57 -18.391 1 94 73 ASN A N 1
ATOM 579 C CA . ASN A 1 73 ? 5.254 -7.559 -18 1 94 73 ASN A CA 1
ATOM 580 C C . ASN A 1 73 ? 4.902 -7.641 -16.531 1 94 73 ASN A C 1
ATOM 582 O O . ASN A 1 73 ? 4.43 -6.668 -15.938 1 94 73 ASN A O 1
ATOM 586 N N . THR A 1 74 ? 5.133 -8.781 -15.938 1 95.75 74 THR A N 1
ATOM 587 C CA . THR A 1 74 ? 4.832 -8.969 -14.523 1 95.75 74 THR A CA 1
ATOM 588 C C . THR A 1 74 ? 5.98 -8.461 -13.656 1 95.75 74 THR A C 1
ATOM 590 O O . THR A 1 74 ? 5.754 -7.863 -12.602 1 95.75 74 THR A O 1
ATOM 593 N N . PHE A 1 75 ? 7.156 -8.672 -14.133 1 94.31 75 PHE A N 1
ATOM 594 C CA . PHE A 1 75 ? 8.32 -8.305 -13.328 1 94.31 75 PHE A CA 1
ATOM 595 C C . PHE A 1 75 ? 8.875 -6.957 -13.766 1 94.31 75 PHE A C 1
ATOM 597 O O . PHE A 1 75 ? 9.586 -6.297 -13.008 1 94.31 75 PHE A O 1
ATOM 604 N N . GLN A 1 76 ? 8.625 -6.594 -14.992 1 91.06 76 GLN A N 1
ATOM 605 C CA . GLN A 1 76 ? 9.102 -5.355 -15.594 1 91.06 76 GLN A CA 1
ATOM 606 C C . GLN A 1 76 ? 10.578 -5.133 -15.297 1 91.06 76 GLN A C 1
ATOM 608 O O . GLN A 1 76 ? 10.961 -4.086 -14.773 1 91.06 76 GLN A O 1
ATOM 613 N N . PRO A 1 77 ? 11.383 -6.105 -15.734 1 89.19 77 PRO A N 1
ATOM 614 C CA . PRO A 1 77 ? 12.828 -5.957 -15.539 1 89.19 77 PRO A CA 1
ATOM 615 C C . PRO A 1 77 ? 13.422 -4.805 -16.359 1 89.19 77 PRO A C 1
ATOM 617 O O . PRO A 1 77 ? 12.727 -4.207 -17.172 1 89.19 77 PRO A O 1
ATOM 620 N N . ARG A 1 78 ? 14.656 -4.449 -16.078 1 80.75 78 ARG A N 1
ATOM 621 C CA . ARG A 1 78 ? 15.359 -3.371 -16.766 1 80.75 78 ARG A CA 1
ATOM 622 C C . ARG A 1 78 ? 15.852 -3.824 -18.141 1 80.75 78 ARG A C 1
ATOM 624 O O . ARG A 1 78 ? 15.18 -4.59 -18.828 1 80.75 78 ARG A O 1
ATOM 631 N N . LYS A 1 79 ? 16.984 -3.252 -18.391 1 77 79 LYS A N 1
ATOM 632 C CA . LYS A 1 79 ? 17.531 -3.43 -19.734 1 77 79 LYS A CA 1
ATOM 633 C C . LYS A 1 79 ? 18 -4.867 -19.953 1 77 79 LYS A C 1
ATOM 635 O O . LYS A 1 79 ? 18.016 -5.352 -21.078 1 77 79 LYS A O 1
ATOM 640 N N . ASN A 1 80 ? 18.25 -5.617 -18.969 1 81.69 80 ASN A N 1
ATOM 641 C CA . ASN A 1 80 ? 18.719 -6.984 -19.156 1 81.69 80 ASN A CA 1
ATOM 642 C C . ASN A 1 80 ? 17.562 -7.965 -19.328 1 81.69 80 ASN A C 1
ATOM 644 O O . ASN A 1 80 ? 17.781 -9.164 -19.484 1 81.69 80 ASN A O 1
ATOM 648 N N . GLY A 1 81 ? 16.469 -7.441 -19.234 1 91.06 81 GLY A N 1
ATOM 649 C CA . GLY A 1 81 ? 15.281 -8.25 -19.5 1 91.06 81 GLY A CA 1
ATOM 650 C C . GLY A 1 81 ? 15.094 -9.375 -18.5 1 91.06 81 GLY A C 1
ATOM 651 O O . GLY A 1 81 ? 15.312 -9.195 -17.297 1 91.06 81 GLY A O 1
ATOM 652 N N . LEU A 1 82 ? 14.711 -10.602 -19 1 94.12 82 LEU A N 1
ATOM 653 C CA . LEU A 1 82 ? 14.359 -11.742 -18.156 1 94.12 82 LEU A CA 1
ATOM 654 C C . LEU A 1 82 ? 15.57 -12.227 -17.359 1 94.12 82 LEU A C 1
ATOM 656 O O . LEU A 1 82 ? 15.414 -12.836 -16.297 1 94.12 82 LEU A O 1
ATOM 660 N N . GLY A 1 83 ? 16.734 -11.914 -17.875 1 93.31 83 GLY A N 1
ATOM 661 C CA . GLY A 1 83 ? 17.938 -12.32 -17.188 1 93.31 83 GLY A CA 1
ATOM 662 C C . GLY A 1 83 ? 18.047 -11.766 -15.789 1 93.31 83 GLY A C 1
ATOM 663 O O . GLY A 1 83 ? 18.75 -12.328 -14.945 1 93.31 83 GLY A O 1
ATOM 664 N N . GLU A 1 84 ? 17.391 -10.742 -15.477 1 91.44 84 GLU A N 1
ATOM 665 C CA . GLU A 1 84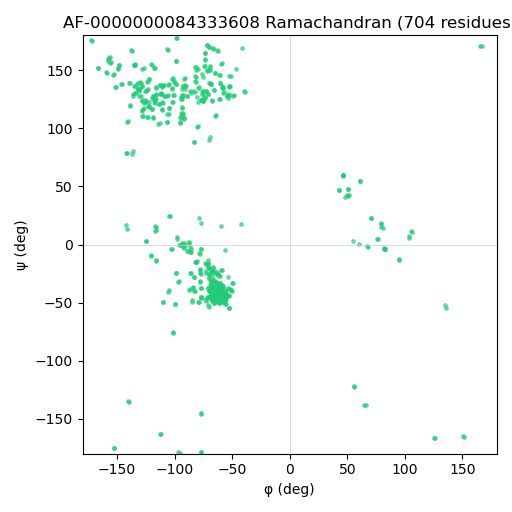 ? 17.422 -10.102 -14.164 1 91.44 84 GLU A CA 1
ATOM 666 C C . GLU A 1 84 ? 16.719 -10.961 -13.109 1 91.44 84 GLU A C 1
ATOM 668 O O . GLU A 1 84 ? 16.891 -10.734 -11.906 1 91.44 84 GLU A O 1
ATOM 673 N N . LEU A 1 85 ? 15.938 -11.914 -13.641 1 94.12 85 LEU A N 1
ATOM 674 C CA . LEU A 1 85 ? 15.227 -12.789 -12.711 1 94.12 85 LEU A CA 1
ATOM 675 C C . LEU A 1 85 ? 16.125 -13.914 -12.219 1 94.12 85 LEU A C 1
ATOM 677 O O . LEU A 1 85 ? 15.805 -14.594 -11.25 1 94.12 85 LEU A O 1
ATOM 681 N N . VAL A 1 86 ? 17.219 -14.102 -12.914 1 93.94 86 VAL A N 1
ATOM 682 C CA . VAL A 1 86 ? 18.156 -15.172 -12.586 1 93.94 86 VAL A CA 1
ATOM 683 C C . VAL A 1 86 ? 19.031 -14.758 -11.406 1 93.94 86 VAL A C 1
ATOM 685 O O . VAL A 1 86 ? 19.469 -13.602 -11.328 1 93.94 86 VAL A O 1
ATOM 688 N N . THR A 1 87 ? 19.188 -15.688 -10.484 1 89.94 87 THR A N 1
ATOM 689 C CA . THR A 1 87 ? 20.062 -15.422 -9.352 1 89.94 87 THR A CA 1
ATOM 690 C C . THR A 1 87 ? 21.453 -15 -9.82 1 89.94 87 THR A C 1
ATOM 692 O O . THR A 1 87 ? 22.078 -15.688 -10.641 1 89.94 87 THR A O 1
ATOM 695 N N . LYS A 1 88 ? 21.859 -13.93 -9.312 1 81.69 88 LYS A N 1
ATOM 696 C CA . LYS A 1 88 ? 23.125 -13.375 -9.75 1 81.69 88 LYS A CA 1
ATOM 697 C C . LYS A 1 88 ? 24.297 -14.156 -9.164 1 81.69 88 LYS A C 1
ATOM 699 O O . LYS A 1 88 ? 24.25 -14.594 -8.016 1 81.69 88 LYS A O 1
ATOM 704 N N . GLY A 1 89 ? 25.25 -14.25 -9.922 1 77.56 89 GLY A N 1
ATOM 705 C CA . GLY A 1 89 ? 26.5 -14.82 -9.453 1 77.56 89 GLY A CA 1
ATOM 706 C C . GLY A 1 89 ? 26.516 -16.344 -9.461 1 77.56 89 GLY A C 1
ATOM 707 O O . GLY A 1 89 ? 27.531 -16.953 -9.133 1 77.56 89 GLY A O 1
ATOM 708 N N . SER A 1 90 ? 25.516 -17.031 -9.789 1 77.06 90 SER A N 1
ATOM 709 C CA . SER A 1 90 ? 25.469 -18.5 -9.727 1 77.06 90 SER A CA 1
ATOM 710 C C . SER A 1 90 ? 26.031 -19.125 -11 1 77.06 90 SER A C 1
ATOM 712 O O . SER A 1 90 ? 26.562 -20.234 -10.961 1 77.06 90 SER A O 1
ATOM 714 N N . GLY A 1 91 ? 26 -18.438 -12.008 1 82.56 91 GLY A N 1
ATOM 715 C CA . GLY A 1 91 ? 26.391 -18.969 -13.305 1 82.56 91 GLY A CA 1
ATOM 716 C C . GLY A 1 91 ? 25.438 -20.031 -13.82 1 82.56 91 GLY A C 1
ATOM 717 O O . GLY A 1 91 ? 25.672 -20.641 -14.859 1 82.56 91 GLY A O 1
ATOM 718 N N . GLU A 1 92 ? 24.453 -20.375 -13.125 1 91.94 92 GLU A N 1
ATOM 719 C CA . GLU A 1 92 ? 23.453 -21.375 -13.492 1 91.94 92 GLU A CA 1
ATOM 720 C C . GLU A 1 92 ? 22.188 -20.719 -14.047 1 91.94 92 GLU A C 1
ATOM 722 O O . GLU A 1 92 ? 21.938 -19.547 -13.805 1 91.94 92 GLU A O 1
ATOM 727 N N . LYS A 1 93 ? 21.5 -21.531 -14.781 1 95.69 93 LYS A N 1
ATOM 728 C CA . LYS A 1 93 ? 20.25 -21.047 -15.375 1 95.69 93 LYS A CA 1
ATOM 729 C C . LYS A 1 93 ? 19.109 -21.109 -14.359 1 95.69 93 LYS A C 1
ATOM 731 O O . LYS A 1 93 ? 19.141 -21.906 -13.43 1 95.69 93 LYS A O 1
ATOM 736 N N . LEU A 1 94 ? 18.203 -20.188 -14.562 1 96.88 94 LEU A N 1
ATOM 737 C CA . LEU A 1 94 ? 16.906 -20.328 -13.891 1 96.88 94 LEU A CA 1
ATOM 738 C C . LEU A 1 94 ? 16.109 -21.469 -14.5 1 96.88 94 LEU A C 1
ATOM 740 O O . LEU A 1 94 ? 16.047 -21.609 -15.727 1 96.88 94 LEU A O 1
ATOM 744 N N . SER A 1 95 ? 15.617 -22.344 -13.68 1 97.62 95 SER A N 1
ATOM 745 C CA . SER A 1 95 ? 14.781 -23.453 -14.133 1 97.62 95 SER A CA 1
ATOM 746 C C . SER A 1 95 ? 13.547 -23.625 -13.25 1 97.62 95 SER A C 1
ATOM 748 O O . SER A 1 95 ? 13.641 -23.516 -12.023 1 97.62 95 SER A O 1
ATOM 750 N N . VAL A 1 96 ? 12.477 -23.828 -13.906 1 97.75 96 VAL A N 1
ATOM 751 C CA . VAL A 1 96 ? 11.211 -23.984 -13.195 1 97.75 96 VAL A CA 1
ATOM 752 C C . VAL A 1 96 ? 10.469 -25.203 -13.719 1 97.75 96 VAL A C 1
ATOM 754 O O . VAL A 1 96 ? 10.453 -25.469 -14.922 1 97.75 96 VAL A O 1
ATOM 757 N N . ASN A 1 97 ? 9.953 -26.031 -12.844 1 97.38 97 ASN A N 1
ATOM 758 C CA . ASN A 1 97 ? 9.031 -27.125 -13.117 1 97.38 97 ASN A CA 1
ATOM 759 C C . ASN A 1 97 ? 7.781 -27.031 -12.242 1 97.38 97 ASN A C 1
ATOM 761 O O . ASN A 1 97 ? 7.871 -27.094 -11.016 1 97.38 97 ASN A O 1
ATOM 765 N N . ILE A 1 98 ? 6.648 -26.859 -12.891 1 96.19 98 ILE A N 1
ATOM 766 C CA . ILE A 1 98 ? 5.391 -26.703 -12.164 1 96.19 98 ILE A CA 1
ATOM 767 C C . ILE A 1 98 ? 4.355 -27.688 -12.719 1 96.19 98 ILE A C 1
ATOM 769 O O . ILE A 1 98 ? 4.273 -27.875 -13.938 1 96.19 98 ILE A O 1
ATOM 773 N N . THR A 1 99 ? 3.623 -28.344 -11.852 1 94.88 99 THR A N 1
ATOM 774 C CA . THR A 1 99 ? 2.582 -29.266 -12.266 1 94.88 99 THR A CA 1
ATOM 775 C C . THR A 1 99 ? 1.207 -28.781 -11.82 1 94.88 99 THR A C 1
ATOM 777 O O . THR A 1 99 ? 1.019 -28.406 -10.656 1 94.88 99 THR A O 1
ATOM 780 N N . TYR A 1 100 ? 0.291 -28.75 -12.742 1 91.56 100 TYR A N 1
ATOM 781 C CA . TYR A 1 100 ? -1.102 -28.406 -12.477 1 91.56 100 TYR A CA 1
ATOM 782 C C . TYR A 1 100 ? -1.985 -29.641 -12.508 1 91.56 100 TYR A C 1
ATOM 784 O O . TYR A 1 100 ? -1.78 -30.531 -13.336 1 91.56 100 TYR A O 1
ATOM 792 N N . GLU A 1 101 ? -2.844 -29.656 -11.562 1 86.31 101 GLU A N 1
ATOM 793 C CA . GLU A 1 101 ? -3.793 -30.766 -11.555 1 86.31 101 GLU A CA 1
ATOM 794 C C . GLU A 1 101 ? -5.203 -30.281 -11.883 1 86.31 101 GLU A C 1
ATOM 796 O O . GLU A 1 101 ? -5.676 -29.297 -11.32 1 86.31 101 GLU A O 1
ATOM 801 N N . GLY A 1 102 ? -5.84 -30.734 -12.812 1 76 102 GLY A N 1
ATOM 802 C CA . GLY A 1 102 ? -7.234 -30.594 -13.203 1 76 102 GLY A CA 1
ATOM 803 C C . GLY A 1 102 ? -7.84 -31.891 -13.719 1 76 102 GLY A C 1
ATOM 804 O O . GLY A 1 102 ? -7.762 -32.938 -13.055 1 76 102 GLY A O 1
ATOM 805 N N . ARG A 1 103 ? -8.562 -31.797 -14.82 1 70.56 103 ARG A N 1
ATOM 806 C CA . ARG A 1 103 ? -9.031 -33.031 -15.469 1 70.56 103 ARG A CA 1
ATOM 807 C C . ARG A 1 103 ? -7.855 -33.906 -15.898 1 70.56 103 ARG A C 1
ATOM 809 O O . ARG A 1 103 ? -7.914 -35.125 -15.781 1 70.56 103 ARG A O 1
ATOM 816 N N . SER A 1 104 ? -6.828 -33.125 -16.266 1 72.94 104 SER A N 1
ATOM 817 C CA . SER A 1 104 ? -5.57 -33.781 -16.594 1 72.94 104 SER A CA 1
ATOM 818 C C . SER A 1 104 ? -4.387 -33.062 -15.945 1 72.94 104 SER A C 1
ATOM 820 O O . SER A 1 104 ? -4.492 -31.891 -15.562 1 72.94 104 SER A O 1
ATOM 822 N N . LYS A 1 105 ? -3.389 -33.906 -15.781 1 83.06 105 LYS A N 1
ATOM 823 C CA . LYS A 1 105 ? -2.156 -33.344 -15.234 1 83.06 105 LYS A CA 1
ATOM 824 C C . LYS A 1 105 ? -1.388 -32.562 -16.297 1 83.06 105 LYS A C 1
ATOM 826 O O . LYS A 1 105 ? -1.18 -33.062 -17.406 1 83.06 105 LYS A O 1
ATOM 831 N N . GLN A 1 106 ? -1.122 -31.359 -15.984 1 88.12 106 GLN A N 1
ATOM 832 C CA . GLN A 1 106 ? -0.363 -30.484 -16.875 1 88.12 106 GLN A CA 1
ATOM 833 C C . GLN A 1 106 ? 0.96 -30.062 -16.234 1 88.12 106 GLN A C 1
ATOM 835 O O . GLN A 1 106 ? 0.982 -29.562 -15.109 1 88.12 106 GLN A O 1
ATOM 840 N N . GLN A 1 107 ? 2.023 -30.359 -17.016 1 91.88 107 GLN A N 1
ATOM 841 C CA . GLN A 1 107 ? 3.348 -29.984 -16.531 1 91.88 107 GLN A CA 1
ATOM 842 C C . GLN A 1 107 ? 3.949 -28.875 -17.391 1 91.88 107 GLN A C 1
ATOM 844 O O . GLN A 1 107 ? 3.912 -28.953 -18.609 1 91.88 107 GLN A O 1
ATOM 849 N N . ILE A 1 108 ? 4.422 -27.859 -16.766 1 94.69 108 ILE A N 1
ATOM 850 C CA . ILE A 1 108 ? 5.09 -26.75 -17.438 1 94.69 108 ILE A CA 1
ATOM 851 C C . ILE A 1 108 ? 6.539 -26.656 -16.969 1 94.69 108 ILE A C 1
ATOM 853 O O . ILE A 1 108 ? 6.801 -26.578 -15.766 1 94.69 108 ILE A O 1
ATOM 857 N N . GLN A 1 109 ? 7.422 -26.703 -17.922 1 96.75 109 GLN A N 1
ATOM 858 C CA . GLN A 1 109 ? 8.844 -26.562 -17.641 1 96.75 109 GLN A CA 1
ATOM 859 C C . GLN A 1 109 ? 9.492 -25.516 -18.547 1 96.75 109 GLN A C 1
ATOM 861 O O . GLN A 1 109 ? 9.148 -25.422 -19.734 1 96.75 109 GLN A O 1
ATOM 866 N N . PHE A 1 110 ? 10.383 -24.719 -18 1 97.56 110 PHE A N 1
ATOM 867 C CA . PHE A 1 110 ? 11.164 -23.781 -18.812 1 97.56 110 PHE A CA 1
ATOM 868 C C . PHE A 1 110 ? 12.469 -23.422 -18.094 1 97.56 110 PHE A C 1
ATOM 870 O O . PHE A 1 110 ? 12.617 -23.641 -16.906 1 97.56 110 PHE A O 1
ATOM 877 N N . SER A 1 111 ? 13.43 -22.922 -18.797 1 97.62 111 SER A N 1
ATOM 878 C CA . SER A 1 111 ? 14.711 -22.484 -18.266 1 97.62 111 SER A CA 1
ATOM 879 C C . SER A 1 111 ? 15.328 -21.406 -19.141 1 97.62 111 SER A C 1
ATOM 881 O O . SER A 1 111 ? 15.078 -21.359 -20.359 1 97.62 111 SER A O 1
ATOM 883 N N . PHE A 1 112 ? 16.016 -20.5 -18.562 1 96.5 112 PHE A N 1
ATOM 884 C CA . PHE A 1 112 ? 16.75 -19.484 -19.312 1 96.5 112 PHE A CA 1
ATOM 885 C C . PHE A 1 112 ? 17.875 -18.906 -18.469 1 96.5 112 PHE A C 1
ATOM 887 O O . PHE A 1 112 ? 17.891 -19.047 -17.25 1 96.5 112 PHE A O 1
ATOM 894 N N . GLY A 1 113 ? 18.828 -18.328 -19.109 1 94 113 GLY A N 1
ATOM 895 C CA . GLY A 1 113 ? 20.016 -17.828 -18.438 1 94 113 GLY A CA 1
ATOM 896 C C . GLY A 1 113 ? 19.938 -16.344 -18.125 1 94 113 GLY A C 1
ATOM 897 O O . GLY A 1 113 ? 18.922 -15.703 -18.406 1 94 113 GLY A O 1
ATOM 898 N N . ASP A 1 114 ? 21.047 -15.805 -17.516 1 91.88 114 ASP A N 1
ATOM 899 C CA . ASP A 1 114 ? 21.094 -14.422 -17.031 1 91.88 114 ASP A CA 1
ATOM 900 C C . ASP A 1 114 ? 21.281 -13.445 -18.188 1 91.88 114 ASP A C 1
ATOM 902 O O . ASP A 1 114 ? 21.188 -12.227 -18 1 91.88 114 ASP A O 1
ATOM 906 N N . THR A 1 115 ? 21.453 -13.914 -19.406 1 91.5 115 THR A N 1
ATOM 907 C CA . THR A 1 115 ? 21.625 -13.047 -20.562 1 91.5 115 THR A CA 1
ATOM 908 C C . THR A 1 115 ? 20.328 -12.984 -21.375 1 91.5 115 THR A C 1
ATOM 910 O O . THR A 1 115 ? 20.266 -12.281 -22.391 1 91.5 115 THR A O 1
ATOM 913 N N . THR A 1 116 ? 19.375 -13.758 -20.938 1 93.31 116 THR A N 1
ATOM 914 C CA . THR A 1 116 ? 18.109 -13.789 -21.672 1 93.31 116 THR A CA 1
ATOM 915 C C . THR A 1 116 ? 17.406 -12.43 -21.594 1 93.31 116 THR A C 1
ATOM 917 O O . THR A 1 116 ? 17.25 -11.867 -20.5 1 93.31 116 THR A O 1
ATOM 920 N N . THR A 1 117 ? 16.953 -11.961 -22.688 1 93.56 117 THR A N 1
ATOM 921 C CA . THR A 1 117 ? 16.312 -10.648 -22.719 1 93.56 117 THR A CA 1
ATOM 922 C C . THR A 1 117 ? 14.789 -10.789 -22.75 1 93.56 117 THR A C 1
ATOM 924 O O . THR A 1 117 ? 14.133 -10.781 -21.703 1 93.56 117 THR A O 1
ATOM 927 N N . ASN A 1 118 ? 14.242 -11.164 -23.953 1 93.31 118 ASN A N 1
ATOM 928 C CA . ASN A 1 118 ? 12.789 -11.102 -24.062 1 93.31 118 ASN A CA 1
ATOM 929 C C . ASN A 1 118 ? 12.195 -12.445 -24.5 1 93.31 118 ASN A C 1
ATOM 931 O O . ASN A 1 118 ? 10.977 -12.586 -24.594 1 93.31 118 ASN A O 1
ATOM 935 N N . SER A 1 119 ? 13.086 -13.414 -24.641 1 93.12 119 SER A N 1
ATOM 936 C CA . SER A 1 119 ? 12.555 -14.656 -25.188 1 93.12 119 SER A CA 1
ATOM 937 C C . SER A 1 119 ? 13.086 -15.867 -24.422 1 93.12 119 SER A C 1
ATOM 939 O O . SER A 1 119 ? 14.305 -16.031 -24.281 1 93.12 119 SER A O 1
ATOM 941 N N . ILE A 1 120 ? 12.109 -16.656 -24.062 1 94.38 120 ILE A N 1
ATOM 942 C CA . ILE A 1 120 ? 12.445 -17.953 -23.469 1 94.38 120 ILE A CA 1
ATOM 943 C C . ILE A 1 120 ? 12.453 -19.016 -24.562 1 94.38 120 ILE A C 1
ATOM 945 O O . ILE A 1 120 ? 11.484 -19.156 -25.312 1 94.38 120 ILE A O 1
ATOM 949 N N . VAL A 1 121 ? 13.547 -19.734 -24.641 1 92.12 121 VAL A N 1
ATOM 950 C CA . VAL A 1 121 ? 13.695 -20.734 -25.703 1 92.12 121 VAL A CA 1
ATOM 951 C C . VAL A 1 121 ? 13.375 -22.125 -25.156 1 92.12 121 VAL A C 1
ATOM 953 O O . VAL A 1 121 ? 12.594 -22.875 -25.75 1 92.12 121 VAL A O 1
ATOM 956 N N . ASP A 1 122 ? 13.969 -22.484 -24.078 1 94.94 122 ASP A N 1
ATOM 957 C CA . ASP A 1 122 ? 13.75 -23.781 -23.438 1 94.94 122 ASP A CA 1
ATOM 958 C C . ASP A 1 122 ? 12.461 -23.781 -22.609 1 94.94 122 ASP A C 1
ATOM 960 O O . ASP A 1 122 ? 12.453 -23.297 -21.484 1 94.94 122 ASP A O 1
ATOM 964 N N . CYS A 1 123 ? 11.43 -24.375 -23.203 1 95.31 123 CYS A N 1
ATOM 965 C CA . CYS A 1 123 ? 10.109 -24.375 -22.578 1 95.31 123 CYS A CA 1
ATOM 966 C C . CYS A 1 123 ? 9.281 -25.562 -23.062 1 95.31 123 CYS A C 1
ATOM 968 O O . CYS A 1 123 ? 9.547 -26.109 -24.125 1 95.31 123 CYS A O 1
ATOM 970 N N . THR A 1 124 ? 8.312 -25.953 -22.281 1 93.62 124 THR A N 1
ATOM 971 C CA . THR A 1 124 ? 7.367 -26.984 -22.672 1 93.62 124 THR A CA 1
ATOM 972 C C . THR A 1 124 ? 6.738 -26.672 -24.031 1 93.62 124 THR A C 1
ATOM 974 O O . THR A 1 124 ? 6.305 -25.531 -24.266 1 93.62 124 THR A O 1
ATOM 977 N N . GLU A 1 125 ? 6.648 -27.719 -24.875 1 89.75 125 GLU A N 1
ATOM 978 C CA . GLU A 1 125 ? 6.094 -27.531 -26.203 1 89.75 125 GLU A CA 1
ATOM 979 C C . GLU A 1 125 ? 4.578 -27.359 -26.156 1 89.75 125 GLU A C 1
ATOM 981 O O . GLU A 1 125 ? 3.912 -27.953 -25.312 1 89.75 125 GLU A O 1
ATOM 986 N N . ASN A 1 126 ? 4.105 -26.672 -27.156 1 87.81 126 ASN A N 1
ATOM 987 C CA . ASN A 1 126 ? 2.682 -26.359 -27.234 1 87.81 126 ASN A CA 1
ATOM 988 C C . ASN A 1 126 ? 1.827 -27.625 -27.219 1 87.81 126 ASN A C 1
ATOM 990 O O . ASN A 1 126 ? 0.777 -27.672 -26.578 1 87.81 126 ASN A O 1
ATOM 994 N N . ASN A 1 127 ? 2.328 -28.562 -27.828 1 84.5 127 ASN A N 1
ATOM 995 C CA . ASN A 1 127 ? 1.534 -29.781 -28 1 84.5 127 ASN A CA 1
ATOM 996 C C . ASN A 1 127 ? 1.427 -30.562 -26.703 1 84.5 127 ASN A C 1
ATOM 998 O O . ASN A 1 127 ? 0.6 -31.469 -26.578 1 84.5 127 ASN A O 1
ATOM 1002 N N . HIS A 1 128 ? 2.248 -30.25 -25.797 1 85.56 128 HIS A N 1
ATOM 1003 C CA . HIS A 1 128 ? 2.217 -30.938 -24.5 1 85.56 128 HIS A CA 1
ATOM 1004 C C . HIS A 1 128 ? 1.328 -30.188 -23.5 1 85.56 128 HIS A C 1
ATOM 1006 O O . HIS A 1 128 ? 1.224 -30.578 -22.344 1 85.56 128 HIS A O 1
ATOM 1012 N N . ILE A 1 129 ? 0.759 -29.141 -23.953 1 85.81 129 ILE A N 1
ATOM 1013 C CA . ILE A 1 129 ? -0.116 -28.359 -23.094 1 85.81 129 ILE A CA 1
ATOM 1014 C C . ILE A 1 129 ? -1.573 -28.578 -23.5 1 85.81 129 ILE A C 1
ATOM 1016 O O . ILE A 1 129 ? -1.972 -28.281 -24.625 1 85.81 129 ILE A O 1
ATOM 1020 N N . GLU A 1 130 ? -2.18 -29.203 -22.594 1 78.44 130 GLU A N 1
ATOM 1021 C CA . GLU A 1 130 ? -3.59 -29.5 -22.844 1 78.44 130 GLU A CA 1
ATOM 1022 C C . GLU A 1 130 ? -4.461 -28.281 -22.516 1 78.44 130 GLU A C 1
ATOM 1024 O O . GLU A 1 130 ? -4.105 -27.469 -21.672 1 78.44 130 GLU A O 1
ATOM 1029 N N . SER A 1 131 ? -5.434 -28.172 -23.297 1 68.5 131 SER A N 1
ATOM 1030 C CA . SER A 1 131 ? -6.387 -27.109 -23 1 68.5 131 SER A CA 1
ATOM 1031 C C . SER A 1 131 ? -7.098 -27.344 -21.672 1 68.5 131 SER A C 1
ATOM 1033 O O . SER A 1 131 ? -7.461 -28.469 -21.344 1 68.5 131 SER A O 1
ATOM 1035 N N . PHE A 1 132 ? -6.754 -26.453 -20.734 1 62.69 132 PHE A N 1
ATOM 1036 C CA . PHE A 1 132 ? -7.543 -26.531 -19.516 1 62.69 132 PHE A CA 1
ATOM 1037 C C . PHE A 1 132 ? -9.031 -26.438 -19.828 1 62.69 132 PHE A C 1
ATOM 1039 O O . PHE A 1 132 ? -9.43 -25.828 -20.812 1 62.69 132 PHE A O 1
ATOM 1046 N N . ALA A 1 133 ? -9.797 -27.422 -19.344 1 55 133 ALA A N 1
ATOM 1047 C CA . ALA A 1 133 ? -11.242 -27.25 -19.5 1 55 133 ALA A CA 1
ATOM 1048 C C . ALA A 1 133 ? -11.664 -25.812 -19.219 1 55 133 ALA A C 1
ATOM 1050 O O . ALA A 1 133 ? -10.875 -25.016 -18.703 1 55 133 ALA A O 1
ATOM 1051 N N . ASP A 1 134 ? -12.852 -25.312 -19.469 1 58.19 134 ASP A N 1
ATOM 1052 C CA . ASP A 1 134 ? -13.578 -24.047 -19.531 1 58.19 134 ASP A CA 1
ATOM 1053 C C . ASP A 1 134 ? -13.547 -23.328 -18.188 1 58.19 134 ASP A C 1
ATOM 1055 O O . ASP A 1 134 ? -13.953 -22.172 -18.094 1 58.19 134 ASP A O 1
ATOM 1059 N N . GLN A 1 135 ? -12.516 -23.844 -17.234 1 76.94 135 GLN A N 1
ATOM 1060 C CA . GLN A 1 135 ? -12.914 -23.172 -16 1 76.94 135 GLN A CA 1
ATOM 1061 C C . GLN A 1 135 ? -11.695 -22.734 -15.188 1 76.94 135 GLN A C 1
ATOM 1063 O O . GLN A 1 135 ? -11.836 -22.156 -14.109 1 76.94 135 GLN A O 1
ATOM 1068 N N . TYR A 1 136 ? -10.461 -22.703 -15.891 1 86.5 136 TYR A N 1
ATOM 1069 C CA . TYR A 1 136 ? -9.273 -22.328 -15.125 1 86.5 136 TYR A CA 1
ATOM 1070 C C . TYR A 1 136 ? -9 -20.828 -15.234 1 86.5 136 TYR A C 1
ATOM 1072 O O . TYR A 1 136 ? -9.109 -20.25 -16.312 1 86.5 136 TYR A O 1
ATOM 1080 N N . ASN A 1 137 ? -8.727 -20.219 -14.148 1 90.81 137 ASN A N 1
ATOM 1081 C CA . ASN A 1 137 ? -8.297 -18.828 -14.219 1 90.81 137 ASN A CA 1
ATOM 1082 C C . ASN A 1 137 ? -7.344 -18.484 -13.078 1 90.81 137 ASN A C 1
ATOM 1084 O O . ASN A 1 137 ? -7.305 -19.172 -12.062 1 90.81 137 ASN A O 1
ATOM 1088 N N . ALA A 1 138 ? -6.484 -17.516 -13.359 1 96 138 ALA A N 1
ATOM 1089 C CA . ALA A 1 138 ? -5.508 -17.016 -12.391 1 96 138 ALA A CA 1
ATOM 1090 C C . ALA A 1 138 ? -5.734 -15.539 -12.094 1 96 138 ALA A C 1
ATOM 1092 O O . ALA A 1 138 ? -5.93 -14.734 -13.008 1 96 138 ALA A O 1
ATOM 1093 N N . LEU A 1 139 ? -5.824 -15.258 -10.812 1 97.31 139 LEU A N 1
ATOM 1094 C CA . LEU A 1 139 ? -6.031 -13.891 -10.359 1 97.31 139 LEU A CA 1
ATOM 1095 C C . LEU A 1 139 ? -4.914 -13.453 -9.422 1 97.31 139 LEU A C 1
ATOM 1097 O O . LEU A 1 139 ? -4.414 -14.25 -8.625 1 97.31 139 LEU A O 1
ATOM 1101 N N . PHE A 1 140 ? -4.543 -12.219 -9.562 1 97.75 140 PHE A N 1
ATOM 1102 C CA . PHE A 1 140 ? -3.545 -11.633 -8.672 1 97.75 140 PHE A CA 1
ATOM 1103 C C . PHE A 1 140 ? -4.082 -10.367 -8.023 1 97.75 140 PHE A C 1
ATOM 1105 O O . PHE A 1 140 ? -4.57 -9.469 -8.711 1 97.75 140 PHE A O 1
ATOM 1112 N N . ILE A 1 141 ? -4.066 -10.344 -6.715 1 95.44 141 ILE A N 1
ATOM 1113 C CA . ILE A 1 141 ? -4.402 -9.148 -5.961 1 95.44 141 ILE A CA 1
ATOM 1114 C C . ILE A 1 141 ? -3.135 -8.539 -5.367 1 95.44 141 ILE A C 1
ATOM 1116 O O . ILE A 1 141 ? -2.592 -9.055 -4.387 1 95.44 141 ILE A O 1
ATOM 1120 N N . PRO A 1 142 ? -2.699 -7.445 -5.949 1 91.81 142 PRO A N 1
ATOM 1121 C CA . PRO A 1 142 ? -1.47 -6.816 -5.461 1 91.81 142 PRO A CA 1
ATOM 1122 C C . PRO A 1 142 ? -1.644 -6.168 -4.09 1 91.81 142 PRO A C 1
ATOM 1124 O O . PRO A 1 142 ? -2.766 -6.066 -3.586 1 91.81 142 PRO A O 1
ATOM 1127 N N . ALA A 1 143 ? -0.519 -5.789 -3.543 1 84.12 143 ALA A N 1
ATOM 1128 C CA . ALA A 1 143 ? -0.525 -5.195 -2.209 1 84.12 143 ALA A CA 1
ATOM 1129 C C . ALA A 1 143 ? -1.213 -3.834 -2.219 1 84.12 143 ALA A C 1
ATOM 1131 O O . ALA A 1 143 ? -1.905 -3.475 -1.263 1 84.12 143 ALA A O 1
ATOM 1132 N N . LYS A 1 144 ? -1.081 -3.139 -3.26 1 81.31 144 LYS A N 1
ATOM 1133 C CA . LYS A 1 144 ? -1.679 -1.813 -3.393 1 81.31 144 LYS A CA 1
ATOM 1134 C C . LYS A 1 144 ? -3.078 -1.898 -3.996 1 81.31 144 LYS A C 1
ATOM 1136 O O . LYS A 1 144 ? -3.314 -2.684 -4.914 1 81.31 144 LYS A O 1
ATOM 1141 N N . GLU A 1 145 ? -3.961 -1.132 -3.408 1 80.38 145 GLU A N 1
ATOM 1142 C CA . GLU A 1 145 ? -5.305 -1.121 -3.98 1 80.38 145 GLU A CA 1
ATOM 1143 C C . GLU A 1 145 ? -5.316 -0.424 -5.34 1 80.38 145 GLU A C 1
ATOM 1145 O O . GLU A 1 145 ? -4.547 0.509 -5.57 1 80.38 145 GLU A O 1
ATOM 1150 N N . VAL A 1 146 ? -6.234 -0.868 -6.195 1 85.19 146 VAL A N 1
ATOM 1151 C CA . VAL A 1 146 ? -6.164 -0.393 -7.57 1 85.19 146 VAL A CA 1
ATOM 1152 C C . VAL A 1 146 ? -7.414 0.418 -7.906 1 85.19 146 VAL A C 1
ATOM 1154 O O . VAL A 1 146 ? -7.457 1.112 -8.922 1 85.19 146 VAL A O 1
ATOM 1157 N N . LEU A 1 147 ? -8.461 0.373 -7.09 1 87.62 147 LEU A N 1
ATOM 1158 C CA . LEU A 1 147 ? -9.75 0.944 -7.441 1 87.62 147 LEU A CA 1
ATOM 1159 C C . LEU A 1 147 ? -9.656 2.459 -7.59 1 87.62 147 LEU A C 1
ATOM 1161 O O . LEU A 1 147 ? -10.289 3.039 -8.477 1 87.62 147 LEU A O 1
ATOM 1165 N N . THR A 1 148 ? -8.898 3.102 -6.723 1 84.38 148 THR A N 1
ATOM 1166 C CA . THR A 1 148 ? -8.766 4.555 -6.723 1 84.38 148 THR A CA 1
ATOM 1167 C C . THR A 1 148 ? -8.047 5.035 -7.98 1 84.38 148 THR A C 1
ATOM 1169 O O . THR A 1 148 ? -8.422 6.059 -8.562 1 84.38 148 THR A O 1
ATOM 1172 N N . ALA A 1 149 ? -7.047 4.316 -8.398 1 86.25 149 ALA A N 1
ATOM 1173 C CA . ALA A 1 149 ? -6.23 4.699 -9.547 1 86.25 149 ALA A CA 1
ATOM 1174 C C . ALA A 1 149 ? -6.582 3.871 -10.773 1 86.25 149 ALA A C 1
ATOM 1176 O O . ALA A 1 149 ? -5.75 3.686 -11.664 1 86.25 149 ALA A O 1
ATOM 1177 N N . PHE A 1 150 ? -7.785 3.355 -10.82 1 87.69 150 PHE A N 1
ATOM 1178 C CA . PHE A 1 150 ? -8.234 2.408 -11.828 1 87.69 150 PHE A CA 1
ATOM 1179 C C . PHE A 1 150 ? -7.965 2.947 -13.234 1 87.69 150 PHE A C 1
ATOM 1181 O O . PHE A 1 150 ? -7.25 2.326 -14.016 1 87.69 150 PHE A O 1
ATOM 1188 N N . ASP A 1 151 ? -8.461 4.156 -13.5 1 87.06 151 ASP A N 1
ATOM 1189 C CA . ASP A 1 151 ? -8.359 4.742 -14.836 1 87.06 151 ASP A CA 1
ATOM 1190 C C . ASP A 1 151 ? -6.926 5.148 -15.148 1 87.06 151 ASP A C 1
ATOM 1192 O O . ASP A 1 151 ? -6.48 5.035 -16.297 1 87.06 151 ASP A O 1
ATOM 1196 N N . ALA A 1 152 ? -6.25 5.645 -14.156 1 86.19 152 ALA A N 1
ATOM 1197 C CA . ALA A 1 152 ? -4.855 6.039 -14.336 1 86.19 152 ALA A CA 1
ATOM 1198 C C . ALA A 1 152 ? -3.99 4.844 -14.727 1 86.19 152 ALA A C 1
ATOM 1200 O O . ALA A 1 152 ? -3.156 4.941 -15.625 1 86.19 152 ALA A O 1
ATOM 1201 N N . ILE A 1 153 ? -4.195 3.744 -14.039 1 88.81 153 ILE A N 1
ATOM 1202 C CA . ILE A 1 153 ? -3.441 2.527 -14.328 1 88.81 153 ILE A CA 1
ATOM 1203 C C . ILE A 1 153 ? -3.781 2.025 -15.727 1 88.81 153 ILE A C 1
ATOM 1205 O O . ILE A 1 153 ? -2.887 1.688 -16.5 1 88.81 153 ILE A O 1
ATOM 1209 N N . ALA A 1 154 ? -5.051 2.006 -16.031 1 89.31 154 ALA A N 1
ATOM 1210 C CA . ALA A 1 154 ? -5.492 1.562 -17.344 1 89.31 154 ALA A CA 1
ATOM 1211 C C . ALA A 1 154 ? -4.867 2.41 -18.453 1 89.31 154 ALA A C 1
ATOM 1213 O O . ALA A 1 154 ? -4.344 1.876 -19.438 1 89.31 154 ALA A O 1
ATOM 1214 N N . LEU A 1 155 ? -4.898 3.682 -18.266 1 88.31 155 LEU A N 1
ATOM 1215 C CA . LEU A 1 155 ? -4.359 4.602 -19.266 1 88.31 155 LEU A CA 1
ATOM 1216 C C . LEU A 1 155 ? -2.867 4.363 -19.469 1 88.31 155 LEU A C 1
ATOM 1218 O O . LEU A 1 155 ? -2.406 4.25 -20.609 1 88.31 155 LEU A O 1
ATOM 1222 N N . THR A 1 156 ? -2.125 4.316 -18.422 1 89.25 156 THR A N 1
ATOM 1223 C CA . THR A 1 156 ? -0.674 4.195 -18.5 1 89.25 156 THR A CA 1
ATOM 1224 C C . THR A 1 156 ? -0.276 2.871 -19.156 1 89.25 156 THR A C 1
ATOM 1226 O O . THR A 1 156 ? 0.714 2.803 -19.875 1 89.25 156 THR A O 1
ATOM 1229 N N . ARG A 1 157 ? -1.053 1.851 -18.922 1 88.56 157 ARG A N 1
ATOM 1230 C CA . ARG A 1 157 ? -0.702 0.534 -19.453 1 88.56 157 ARG A CA 1
ATOM 1231 C C . ARG A 1 157 ? -1.222 0.354 -20.875 1 88.56 157 ARG A C 1
ATOM 1233 O O . ARG A 1 157 ? -0.529 -0.207 -21.719 1 88.56 157 ARG A O 1
ATOM 1240 N N . GLU A 1 158 ? -2.33 0.801 -21.188 1 89.69 158 GLU A N 1
ATOM 1241 C CA . GLU A 1 158 ? -2.967 0.554 -22.469 1 89.69 158 GLU A CA 1
ATOM 1242 C C . GLU A 1 158 ? -2.453 1.518 -23.531 1 89.69 158 GLU A C 1
ATOM 1244 O O . GLU A 1 158 ? -2.25 1.128 -24.688 1 89.69 158 GLU A O 1
ATOM 1249 N N . GLN A 1 159 ? -2.264 2.771 -23.172 1 87.44 159 GLN A N 1
ATOM 1250 C CA . GLN A 1 159 ? -1.901 3.779 -24.156 1 87.44 159 GLN A CA 1
ATOM 1251 C C . GLN A 1 159 ? -0.392 4.004 -24.188 1 87.44 159 GLN A C 1
ATOM 1253 O O . GLN A 1 159 ? 0.184 4.242 -25.25 1 87.44 159 GLN A O 1
ATOM 1258 N N . TYR A 1 160 ? 0.269 3.834 -23.031 1 86.19 160 TYR A N 1
ATOM 1259 C CA . TYR A 1 160 ? 1.668 4.246 -22.984 1 86.19 160 TYR A CA 1
ATOM 1260 C C . TYR A 1 160 ? 2.568 3.068 -22.625 1 86.19 160 TYR A C 1
ATOM 1262 O O . TYR A 1 160 ? 3.789 3.143 -22.781 1 86.19 160 TYR A O 1
ATOM 1270 N N . ASN A 1 161 ? 1.988 1.979 -22.25 1 81.81 161 ASN A N 1
ATOM 1271 C CA . ASN A 1 161 ? 2.73 0.802 -21.812 1 81.81 161 ASN A CA 1
ATOM 1272 C C . ASN A 1 161 ? 3.891 1.182 -20.891 1 81.81 161 ASN A C 1
ATOM 1274 O O . ASN A 1 161 ? 5.031 0.775 -21.125 1 81.81 161 ASN A O 1
ATOM 1278 N N . MET A 1 162 ? 3.684 1.998 -19.953 1 81.44 162 MET A N 1
ATOM 1279 C CA . MET A 1 162 ? 4.703 2.545 -19.062 1 81.44 162 MET A CA 1
ATOM 1280 C C . MET A 1 162 ? 5.023 1.568 -17.938 1 81.44 162 MET A C 1
ATOM 1282 O O . MET A 1 162 ? 4.195 0.726 -17.578 1 81.44 162 MET A O 1
ATOM 1286 N N . ILE A 1 163 ? 6.266 1.717 -17.469 1 80.38 163 ILE A N 1
ATOM 1287 C CA . ILE A 1 163 ? 6.668 1 -16.266 1 80.38 163 ILE A CA 1
ATOM 1288 C C . ILE A 1 163 ? 5.996 1.623 -15.047 1 80.38 163 ILE A C 1
ATOM 1290 O O . ILE A 1 163 ? 5.754 2.832 -15.016 1 80.38 163 ILE A O 1
ATOM 1294 N N . GLY A 1 164 ? 5.758 0.69 -14.023 1 80.69 164 GLY A N 1
ATOM 1295 C CA . GLY A 1 164 ? 5.145 1.199 -12.805 1 80.69 164 GLY A CA 1
ATOM 1296 C C . GLY A 1 164 ? 4.039 0.305 -12.281 1 80.69 164 GLY A C 1
ATOM 1297 O O . GLY A 1 164 ? 4.004 -0.012 -11.086 1 80.69 164 GLY A O 1
ATOM 1298 N N . PHE A 1 165 ? 3.113 0.046 -13.156 1 87.25 165 PHE A N 1
ATOM 1299 C CA . PHE A 1 165 ? 2.049 -0.902 -12.844 1 87.25 165 PHE A CA 1
ATOM 1300 C C . PHE A 1 165 ? 2.172 -2.152 -13.711 1 87.25 165 PHE A C 1
ATOM 1302 O O . PHE A 1 165 ? 1.79 -2.145 -14.883 1 87.25 165 PHE A O 1
ATOM 1309 N N . ASP A 1 166 ? 2.645 -3.158 -13.023 1 92.06 166 ASP A N 1
ATOM 1310 C CA . ASP A 1 166 ? 2.924 -4.375 -13.781 1 92.06 166 ASP A CA 1
ATOM 1311 C C . ASP A 1 166 ? 1.638 -5.137 -14.086 1 92.06 166 ASP A C 1
ATOM 1313 O O . ASP A 1 166 ? 0.539 -4.637 -13.836 1 92.06 166 ASP A O 1
ATOM 1317 N N . ASP A 1 167 ? 1.745 -6.238 -14.727 1 94.75 167 ASP A N 1
ATOM 1318 C CA . ASP A 1 167 ? 0.599 -7 -15.211 1 94.75 167 ASP A CA 1
ATOM 1319 C C . ASP A 1 167 ? -0.298 -7.434 -14.055 1 94.75 167 ASP A C 1
ATOM 1321 O O . ASP A 1 167 ? -1.484 -7.707 -14.25 1 94.75 167 ASP A O 1
ATOM 1325 N N . THR A 1 168 ? 0.311 -7.578 -12.883 1 95.06 168 THR A N 1
ATOM 1326 C CA . THR A 1 168 ? -0.546 -7.945 -11.758 1 95.06 168 THR A CA 1
ATOM 1327 C C . THR A 1 168 ? -1.613 -6.879 -11.523 1 95.06 168 THR A C 1
ATOM 1329 O O . THR A 1 168 ? -2.748 -7.199 -11.164 1 95.06 168 THR A O 1
ATOM 1332 N N . TYR A 1 169 ? -1.289 -5.676 -11.773 1 93.38 169 TYR A N 1
ATOM 1333 C CA . TYR A 1 169 ? -2.244 -4.582 -11.648 1 93.38 169 TYR A CA 1
ATOM 1334 C C . TYR A 1 169 ? -3.164 -4.52 -12.859 1 93.38 169 TYR A C 1
ATOM 1336 O O . TYR A 1 169 ? -4.387 -4.434 -12.719 1 93.38 169 TYR A O 1
ATOM 1344 N N . TYR A 1 170 ? -2.566 -4.559 -13.984 1 94.19 170 TYR A N 1
ATOM 1345 C CA . TYR A 1 170 ? -3.307 -4.387 -15.227 1 94.19 170 TYR A CA 1
ATOM 1346 C C . TYR A 1 170 ? -4.324 -5.508 -15.414 1 94.19 170 TYR A C 1
ATOM 1348 O O . TYR A 1 170 ? -5.48 -5.25 -15.766 1 94.19 170 TYR A O 1
ATOM 1356 N N . ASP A 1 171 ? -3.922 -6.738 -15.211 1 95.62 171 ASP A N 1
ATOM 1357 C CA . ASP A 1 171 ? -4.828 -7.875 -15.344 1 95.62 171 ASP A CA 1
ATOM 1358 C C . ASP A 1 171 ? -6.008 -7.75 -14.383 1 95.62 171 ASP A C 1
ATOM 1360 O O . ASP A 1 171 ? -7.137 -8.109 -14.727 1 95.62 171 ASP A O 1
ATOM 1364 N N . LEU A 1 172 ? -5.727 -7.332 -13.188 1 95.5 172 LEU A N 1
ATOM 1365 C CA . LEU A 1 172 ? -6.793 -7.129 -12.211 1 95.5 172 LEU A CA 1
ATOM 1366 C C . LEU A 1 172 ? -7.797 -6.094 -12.711 1 95.5 172 LEU A C 1
ATOM 1368 O O . LEU A 1 172 ? -9.008 -6.277 -12.562 1 95.5 172 LEU A O 1
ATOM 1372 N N . ILE A 1 173 ? -7.305 -5.039 -13.25 1 93.25 173 ILE A N 1
ATOM 1373 C CA . ILE A 1 173 ? -8.148 -3.984 -13.805 1 93.25 173 ILE A CA 1
ATOM 1374 C C . ILE A 1 173 ? -9.062 -4.566 -14.883 1 93.25 173 ILE A C 1
ATOM 1376 O O . ILE A 1 173 ? -10.266 -4.289 -14.906 1 93.25 173 ILE A O 1
ATOM 1380 N N . LEU A 1 174 ? -8.484 -5.359 -15.75 1 93.31 174 LEU A N 1
ATOM 1381 C CA . LEU A 1 174 ? -9.258 -5.98 -16.828 1 93.31 174 LEU A CA 1
ATOM 1382 C C . LEU A 1 174 ? -10.352 -6.875 -16.266 1 93.31 174 LEU A C 1
ATOM 1384 O O . LEU A 1 174 ? -11.477 -6.879 -16.766 1 93.31 174 LEU A O 1
ATOM 1388 N N . ASP A 1 175 ? -10.023 -7.586 -15.281 1 93.94 175 ASP A N 1
ATOM 1389 C CA . ASP A 1 175 ? -11 -8.477 -14.656 1 93.94 175 ASP A CA 1
ATOM 1390 C C . ASP A 1 175 ? -12.109 -7.676 -13.969 1 93.94 175 ASP A C 1
ATOM 1392 O O . ASP A 1 175 ? -13.273 -8.086 -13.984 1 93.94 175 ASP A O 1
ATOM 1396 N N . LEU A 1 176 ? -11.75 -6.574 -13.344 1 92.75 176 LEU A N 1
ATOM 1397 C CA . LEU A 1 176 ? -12.703 -5.758 -12.602 1 92.75 176 LEU A CA 1
ATOM 1398 C C . LEU A 1 176 ? -13.625 -5 -13.555 1 92.75 176 LEU A C 1
ATOM 1400 O O . LEU A 1 176 ? -14.703 -4.562 -13.156 1 92.75 176 LEU A O 1
ATOM 1404 N N . ARG A 1 177 ? -13.18 -4.812 -14.727 1 90.56 177 ARG A N 1
ATOM 1405 C CA . ARG A 1 177 ? -13.977 -4.117 -15.734 1 90.56 177 ARG A CA 1
ATOM 1406 C C . ARG A 1 177 ? -15.164 -4.961 -16.172 1 90.56 177 ARG A C 1
ATOM 1408 O O . ARG A 1 177 ? -16.141 -4.438 -16.719 1 90.56 177 ARG A O 1
ATOM 1415 N N . VAL A 1 178 ? -15 -6.238 -16.016 1 89.44 178 VAL A N 1
ATOM 1416 C CA . VAL A 1 178 ? -16.078 -7.137 -16.406 1 89.44 178 VAL A CA 1
ATOM 1417 C C . VAL A 1 178 ? -17.328 -6.832 -15.562 1 89.44 178 VAL A C 1
ATOM 1419 O O . VAL A 1 178 ? -17.25 -6.762 -14.328 1 89.44 178 VAL A O 1
ATOM 1422 N N . PRO A 1 179 ? -18.406 -6.586 -16.172 1 85.38 179 PRO A N 1
ATOM 1423 C CA . PRO A 1 179 ? -19.625 -6.25 -15.43 1 85.38 179 PRO A CA 1
ATOM 1424 C C . PRO A 1 179 ? -20.078 -7.379 -14.5 1 85.38 179 PRO A C 1
ATOM 1426 O O . PRO A 1 179 ? -19.891 -8.555 -14.828 1 85.38 179 PRO A O 1
ATOM 1429 N N . THR A 1 180 ? -20.609 -6.922 -13.438 1 83.06 180 THR A N 1
ATOM 1430 C CA . THR A 1 180 ? -21.156 -7.898 -12.5 1 83.06 180 THR A CA 1
ATOM 1431 C C . THR A 1 180 ? -22.391 -8.578 -13.086 1 83.06 180 THR A C 1
ATOM 1433 O O . THR A 1 180 ? -23.109 -7.984 -13.898 1 83.06 180 THR A O 1
ATOM 1436 N N . GLN A 1 181 ? -22.531 -9.812 -12.938 1 77.81 181 GLN A N 1
ATOM 1437 C CA . GLN A 1 181 ? -23.625 -10.594 -13.492 1 77.81 181 GLN A CA 1
ATOM 1438 C C . GLN A 1 181 ? -24.656 -10.922 -12.414 1 77.81 181 GLN A C 1
ATOM 1440 O O . GLN A 1 181 ? -24.312 -11.125 -11.25 1 77.81 181 GLN A O 1
ATOM 1445 N N . GLN A 1 182 ? -25.922 -10.656 -12.945 1 65.94 182 GLN A N 1
ATOM 1446 C CA . GLN A 1 182 ? -27.031 -11.102 -12.094 1 65.94 182 GLN A CA 1
ATOM 1447 C C . GLN A 1 182 ? -27.172 -12.617 -12.141 1 65.94 182 GLN A C 1
ATOM 1449 O O . GLN A 1 182 ? -26.828 -13.258 -13.133 1 65.94 182 GLN A O 1
ATOM 1454 N N . GLY A 1 183 ? -27.172 -13.367 -10.961 1 64.5 183 GLY A N 1
ATOM 1455 C CA . GLY A 1 183 ? -27.406 -14.805 -10.992 1 64.5 183 GLY A CA 1
ATOM 1456 C C . GLY A 1 183 ? -26.734 -15.539 -9.859 1 64.5 183 GLY A C 1
ATOM 1457 O O . GLY A 1 183 ? -26.188 -14.922 -8.945 1 64.5 183 GLY A O 1
ATOM 1458 N N . ASN A 1 184 ? -26.688 -16.969 -10.078 1 64.25 184 ASN A N 1
ATOM 1459 C CA . ASN A 1 184 ? -26.328 -17.859 -8.977 1 64.25 184 ASN A CA 1
ATOM 1460 C C . ASN A 1 184 ? -24.828 -17.969 -8.82 1 64.25 184 ASN A C 1
ATOM 1462 O O . ASN A 1 184 ? -24.156 -18.562 -9.672 1 64.25 184 ASN A O 1
ATOM 1466 N N . VAL A 1 185 ? -24.219 -17.188 -8.117 1 67.5 185 VAL A N 1
ATOM 1467 C CA . VAL A 1 185 ? -22.875 -17.438 -7.578 1 67.5 185 VAL A CA 1
ATOM 1468 C C . VAL A 1 185 ? -22.906 -18.703 -6.73 1 67.5 185 VAL A C 1
ATOM 1470 O O . VAL A 1 185 ? -23.922 -19.031 -6.109 1 67.5 185 VAL A O 1
ATOM 1473 N N . ASN A 1 186 ? -21.859 -19.5 -6.961 1 69.31 186 ASN A N 1
ATOM 1474 C CA . ASN A 1 186 ? -21.719 -20.641 -6.043 1 69.31 186 ASN A CA 1
ATOM 1475 C C . ASN A 1 186 ? -22.062 -20.234 -4.613 1 69.31 186 ASN A C 1
ATOM 1477 O O . ASN A 1 186 ? -21.641 -19.188 -4.133 1 69.31 186 ASN A O 1
ATOM 1481 N N . SER A 1 187 ? -22.859 -21.016 -4.008 1 69.75 187 SER A N 1
ATOM 1482 C CA . SER A 1 187 ? -23.438 -20.734 -2.697 1 69.75 187 SER A CA 1
ATOM 1483 C C . SER A 1 187 ? -22.344 -20.375 -1.688 1 69.75 187 SER A C 1
ATOM 1485 O O . SER A 1 187 ? -22.516 -19.438 -0.905 1 69.75 187 SER A O 1
ATOM 1487 N N . GLU A 1 188 ? -21.234 -21.078 -1.804 1 72.69 188 GLU A N 1
ATOM 1488 C CA . GLU A 1 188 ? -20.172 -20.844 -0.83 1 72.69 188 GLU A CA 1
ATOM 1489 C C . GLU A 1 188 ? -19.562 -19.453 -1.009 1 72.69 188 GLU A C 1
ATOM 1491 O O . GLU A 1 188 ? -19.297 -18.75 -0.028 1 72.69 188 GLU A O 1
ATOM 1496 N N . LEU A 1 189 ? -19.5 -19.109 -2.188 1 80 189 LEU A N 1
ATOM 1497 C CA . LEU A 1 189 ? -18.891 -17.812 -2.455 1 80 189 LEU A CA 1
ATOM 1498 C C . LEU A 1 189 ? -19.875 -16.688 -2.146 1 80 189 LEU A C 1
ATOM 1500 O O . LEU A 1 189 ? -19.469 -15.594 -1.75 1 80 189 LEU A O 1
ATOM 1504 N N . ARG A 1 190 ? -21.156 -17.031 -2.213 1 78.44 190 ARG A N 1
ATOM 1505 C CA . ARG A 1 190 ? -22.172 -16.047 -1.873 1 78.44 190 ARG A CA 1
ATOM 1506 C C . ARG A 1 190 ? -22.125 -15.711 -0.386 1 78.44 190 ARG A C 1
ATOM 1508 O O . ARG A 1 190 ? -22.266 -14.547 -0.007 1 78.44 190 ARG A O 1
ATOM 1515 N N . ASN A 1 191 ? -21.969 -16.734 0.446 1 77.5 191 ASN A N 1
ATOM 1516 C CA . ASN A 1 191 ? -21.891 -16.516 1.886 1 77.5 191 ASN A CA 1
ATOM 1517 C C . ASN A 1 191 ? -20.656 -15.703 2.258 1 77.5 191 ASN A C 1
ATOM 1519 O O . ASN A 1 191 ? -20.719 -14.812 3.109 1 77.5 191 ASN A O 1
ATOM 1523 N N . VAL A 1 192 ? -19.625 -16.031 1.531 1 76.38 192 VAL A N 1
ATOM 1524 C CA . VAL A 1 192 ? -18.375 -15.312 1.758 1 76.38 192 VAL A CA 1
ATOM 1525 C C . VAL A 1 192 ? -18.547 -13.836 1.411 1 76.38 192 VAL A C 1
ATOM 1527 O O . VAL A 1 192 ? -18.141 -12.953 2.172 1 76.38 192 VAL A O 1
ATOM 1530 N N . ASN A 1 193 ? -19.219 -13.602 0.348 1 80.25 193 ASN A N 1
ATOM 1531 C CA . ASN A 1 193 ? -19.453 -12.234 -0.111 1 80.25 193 ASN A CA 1
ATOM 1532 C C . ASN A 1 193 ? -20.281 -11.438 0.889 1 80.25 193 ASN A C 1
ATOM 1534 O O . ASN A 1 193 ? -19.969 -10.289 1.189 1 80.25 193 ASN A O 1
ATOM 1538 N N . SER A 1 194 ? -21.281 -12.109 1.361 1 78.94 194 SER A N 1
ATOM 1539 C CA . SER A 1 194 ? -22.172 -11.445 2.314 1 78.94 194 SER A CA 1
ATOM 1540 C C . SER A 1 194 ? -21.438 -11.109 3.607 1 78.94 194 SER A C 1
ATOM 1542 O O . SER A 1 194 ? -21.641 -10.031 4.176 1 78.94 194 SER A O 1
ATOM 1544 N N . ASP A 1 195 ? -20.625 -11.969 4.047 1 74.56 195 ASP A N 1
ATOM 1545 C CA . ASP A 1 195 ? -19.844 -11.75 5.27 1 74.56 195 ASP A CA 1
ATOM 1546 C C . ASP A 1 195 ? -18.875 -10.586 5.102 1 74.56 195 ASP A C 1
ATOM 1548 O O . ASP A 1 195 ? -18.703 -9.773 6.012 1 74.56 195 ASP A O 1
ATOM 1552 N N . LEU A 1 196 ? -18.266 -10.484 3.977 1 74.56 196 LEU A N 1
ATOM 1553 C CA . LEU A 1 196 ? -17.281 -9.43 3.697 1 74.56 196 LEU A CA 1
ATOM 1554 C C . LEU A 1 196 ? -17.969 -8.07 3.639 1 74.56 196 LEU A C 1
ATOM 1556 O O . LEU A 1 196 ? -17.438 -7.09 4.184 1 74.56 196 LEU A O 1
ATOM 1560 N N . GLU A 1 197 ? -19.109 -8.047 3.012 1 76.56 197 GLU A N 1
ATOM 1561 C CA . GLU A 1 197 ? -19.844 -6.785 2.873 1 76.56 197 GLU A CA 1
ATOM 1562 C C . GLU A 1 197 ? -20.375 -6.305 4.219 1 76.56 197 GLU A C 1
ATOM 1564 O O . GLU A 1 197 ? -20.422 -5.102 4.477 1 76.56 197 GLU A O 1
ATOM 1569 N N . ALA A 1 198 ? -20.688 -7.242 5.051 1 74.44 198 ALA A N 1
ATOM 1570 C CA . ALA A 1 198 ? -21.203 -6.91 6.379 1 74.44 198 ALA A CA 1
ATOM 1571 C C . ALA A 1 198 ? -20.109 -6.297 7.246 1 74.44 198 ALA A C 1
ATOM 1573 O O . ALA A 1 198 ? -20.375 -5.469 8.117 1 74.44 198 ALA A O 1
ATOM 1574 N N . LEU A 1 199 ? -18.875 -6.641 7 1 69.75 199 LEU A N 1
ATOM 1575 C CA . LEU A 1 199 ? -17.75 -6.16 7.785 1 69.75 199 LEU A CA 1
ATOM 1576 C C . LEU A 1 199 ? -17.594 -4.648 7.656 1 69.75 199 LEU A C 1
ATOM 1578 O O . LEU A 1 199 ? -17.188 -3.977 8.602 1 69.75 199 LEU A O 1
ATOM 1582 N N . PHE A 1 200 ? -17.938 -4.098 6.488 1 71.44 200 PHE A N 1
ATOM 1583 C CA . PHE A 1 200 ? -17.703 -2.67 6.305 1 71.44 200 PHE A CA 1
ATOM 1584 C C . PHE A 1 200 ? -19.016 -1.927 6.102 1 71.44 200 PHE A C 1
ATOM 1586 O O . PHE A 1 200 ? -19.016 -0.743 5.758 1 71.44 200 PHE A O 1
ATOM 1593 N N . GLU A 1 201 ? -20.078 -2.662 6.371 1 74.56 201 GLU A N 1
ATOM 1594 C CA . GLU A 1 201 ? -21.406 -2.066 6.312 1 74.56 201 GLU A CA 1
ATOM 1595 C C . GLU A 1 201 ? -21.625 -1.319 5 1 74.56 201 GLU A C 1
ATOM 1597 O O . GLU A 1 201 ? -22.094 -0.182 4.996 1 74.56 201 GLU A O 1
ATOM 1602 N N . GLY A 1 202 ? -21.25 -1.792 3.949 1 79.12 202 GLY A N 1
ATOM 1603 C CA . GLY A 1 202 ? -21.391 -1.17 2.645 1 79.12 202 GLY A CA 1
ATOM 1604 C C . GLY A 1 202 ? -21 -2.086 1.499 1 79.12 202 GLY A C 1
ATOM 1605 O O . GLY A 1 202 ? -20.688 -3.256 1.716 1 79.12 202 GLY A O 1
ATOM 1606 N N . VAL A 1 203 ? -21.266 -1.471 0.315 1 84.94 203 VAL A N 1
ATOM 1607 C CA . VAL A 1 203 ? -20.969 -2.268 -0.87 1 84.94 203 VAL A CA 1
ATOM 1608 C C . VAL A 1 203 ? -20.312 -1.39 -1.933 1 84.94 203 VAL A C 1
ATOM 1610 O O . VAL A 1 203 ? -20.641 -0.213 -2.07 1 84.94 203 VAL A O 1
ATOM 1613 N N . ILE A 1 204 ? -19.312 -1.963 -2.568 1 85.5 204 ILE A N 1
ATOM 1614 C CA . ILE A 1 204 ? -18.75 -1.288 -3.729 1 85.5 204 ILE A CA 1
ATOM 1615 C C . ILE A 1 204 ? -19.531 -1.661 -4.98 1 85.5 204 ILE A C 1
ATOM 1617 O O . ILE A 1 204 ? -19.781 -2.842 -5.234 1 85.5 204 ILE A O 1
ATOM 1621 N N . THR A 1 205 ? -19.906 -0.682 -5.77 1 86.62 205 THR A N 1
ATOM 1622 C CA . THR A 1 205 ? -20.688 -0.896 -6.98 1 86.62 205 THR A CA 1
ATOM 1623 C C . THR A 1 205 ? -20.031 -0.224 -8.18 1 86.62 205 THR A C 1
ATOM 1625 O O . THR A 1 205 ? -19.234 0.709 -8.016 1 86.62 205 THR A O 1
ATOM 1628 N N . GLN A 1 206 ? -20.297 -0.833 -9.32 1 84.19 206 GLN A N 1
ATOM 1629 C CA . GLN A 1 206 ? -19.812 -0.209 -10.547 1 84.19 206 GLN A CA 1
ATOM 1630 C C . GLN A 1 206 ? -20.672 0.998 -10.922 1 84.19 206 GLN A C 1
ATOM 1632 O O . GLN A 1 206 ? -21.891 0.952 -10.82 1 84.19 206 GLN A O 1
ATOM 1637 N N . GLY A 1 207 ? -19.938 2.092 -11.164 1 78.44 207 GLY A N 1
ATOM 1638 C CA . GLY A 1 207 ? -20.641 3.322 -11.508 1 78.44 207 GLY A CA 1
ATOM 1639 C C . GLY A 1 207 ? -20.406 3.756 -12.945 1 78.44 207 GLY A C 1
ATOM 1640 O O . GLY A 1 207 ? -20.062 2.932 -13.805 1 78.44 207 GLY A O 1
ATOM 1641 N N . PRO A 1 208 ? -20.703 5.004 -13.234 1 75.88 208 PRO A N 1
ATOM 1642 C CA . PRO A 1 208 ? -20.516 5.539 -14.586 1 75.88 208 PRO A CA 1
ATOM 1643 C C . PRO A 1 208 ? -19.062 5.531 -15.039 1 75.88 208 PRO A C 1
ATOM 1645 O O . PRO A 1 208 ? -18.172 5.238 -14.242 1 75.88 208 PRO A O 1
ATOM 1648 N N . LYS A 1 209 ? -18.875 5.742 -16.328 1 71.44 209 LYS A N 1
ATOM 1649 C CA . LYS A 1 209 ? -17.578 5.656 -16.969 1 71.44 209 LYS A CA 1
ATOM 1650 C C . LYS A 1 209 ? -16.531 6.492 -16.234 1 71.44 209 LYS A C 1
ATOM 1652 O O . LYS A 1 209 ? -15.398 6.055 -16.047 1 71.44 209 LYS A O 1
ATOM 1657 N N . ASP A 1 210 ? -16.953 7.684 -15.758 1 66.38 210 ASP A N 1
ATOM 1658 C CA . ASP A 1 210 ? -16 8.609 -15.125 1 66.38 210 ASP A CA 1
ATOM 1659 C C . ASP A 1 210 ? -15.734 8.219 -13.68 1 66.38 210 ASP A C 1
ATOM 1661 O O . ASP A 1 210 ? -14.82 8.758 -13.047 1 66.38 210 ASP A O 1
ATOM 1665 N N . ASN A 1 211 ? -16.562 7.379 -13.188 1 70.69 211 ASN A N 1
ATOM 1666 C CA . ASN A 1 211 ? -16.422 6.859 -11.828 1 70.69 211 ASN A CA 1
ATOM 1667 C C . ASN A 1 211 ? -16.797 5.383 -11.758 1 70.69 211 ASN A C 1
ATOM 1669 O O . ASN A 1 211 ? -17.844 5.035 -11.195 1 70.69 211 ASN A O 1
ATOM 1673 N N . PRO A 1 212 ? -15.875 4.66 -12.172 1 79.94 212 PRO A N 1
ATOM 1674 C CA . PRO A 1 212 ? -16.266 3.271 -12.438 1 79.94 212 PRO A CA 1
ATOM 1675 C C . PRO A 1 212 ? -16.625 2.51 -11.164 1 79.94 212 PRO A C 1
ATOM 1677 O O . PRO A 1 212 ? -17.359 1.519 -11.219 1 79.94 212 PRO A O 1
ATOM 1680 N N . PHE A 1 213 ? -16.078 3.004 -10.023 1 86.25 213 PHE A N 1
ATOM 1681 C CA . PHE A 1 213 ? -16.406 2.326 -8.773 1 86.25 213 PHE A CA 1
ATOM 1682 C C . PHE A 1 213 ? -16.859 3.326 -7.711 1 86.25 213 PHE A C 1
ATOM 1684 O O . PHE A 1 213 ? -16.25 4.387 -7.559 1 86.25 213 PHE A O 1
ATOM 1691 N N . ILE A 1 214 ? -17.922 2.984 -7.035 1 87.5 214 ILE A N 1
ATOM 1692 C CA . ILE A 1 214 ? -18.484 3.828 -5.988 1 87.5 214 ILE A CA 1
ATOM 1693 C C . ILE A 1 214 ? -18.766 2.99 -4.746 1 87.5 214 ILE A C 1
ATOM 1695 O O . ILE A 1 214 ? -19.219 1.846 -4.848 1 87.5 214 ILE A O 1
ATOM 1699 N N . PHE A 1 215 ? -18.438 3.584 -3.6 1 87.88 215 PHE A N 1
ATOM 1700 C CA . PHE A 1 215 ? -18.781 2.938 -2.338 1 87.88 215 PHE A CA 1
ATOM 1701 C C . PHE A 1 215 ? -20.125 3.434 -1.822 1 87.88 215 PHE A C 1
ATOM 1703 O O . PHE A 1 215 ? -20.328 4.637 -1.657 1 87.88 215 PHE A O 1
ATOM 1710 N N . LYS A 1 216 ? -20.984 2.449 -1.582 1 87.94 216 LYS A N 1
ATOM 1711 C CA . LYS A 1 216 ? -22.312 2.793 -1.089 1 87.94 216 LYS A CA 1
ATOM 1712 C C . LYS A 1 216 ? -22.516 2.289 0.337 1 87.94 216 LYS A C 1
ATOM 1714 O O . LYS A 1 216 ? -22.328 1.104 0.616 1 87.94 216 LYS A O 1
ATOM 1719 N N . LYS A 1 217 ? -22.781 3.209 1.157 1 83.06 217 LYS A N 1
ATOM 1720 C CA . LYS A 1 217 ? -23.172 2.914 2.533 1 83.06 217 LYS A CA 1
ATOM 1721 C C . LYS A 1 217 ? -24.578 3.43 2.828 1 83.06 217 LYS A C 1
ATOM 1723 O O . LYS A 1 217 ? -24.766 4.613 3.129 1 83.06 217 LYS A O 1
ATOM 1728 N N . GLY A 1 218 ? -25.469 2.561 2.963 1 78.5 218 GLY A N 1
ATOM 1729 C CA . GLY A 1 218 ? -26.859 3.014 3.004 1 78.5 218 GLY A CA 1
ATOM 1730 C C . GLY A 1 218 ? -27.25 3.822 1.785 1 78.5 218 GLY A C 1
ATOM 1731 O O . GLY A 1 218 ? -27.125 3.354 0.652 1 78.5 218 GLY A O 1
ATOM 1732 N N . LYS A 1 219 ? -27.734 5.125 2.051 1 80.38 219 LYS A N 1
ATOM 1733 C CA . LYS A 1 219 ? -28.141 5.988 0.95 1 80.38 219 LYS A CA 1
ATOM 1734 C C . LYS A 1 219 ? -27 6.91 0.521 1 80.38 219 LYS A C 1
ATOM 1736 O O . LYS A 1 219 ? -27.125 7.641 -0.467 1 80.38 219 LYS A O 1
ATOM 1741 N N . THR A 1 220 ? -25.922 6.785 1.187 1 82.25 220 THR A N 1
ATOM 1742 C CA . THR A 1 220 ? -24.828 7.703 0.925 1 82.25 220 THR A CA 1
ATOM 1743 C C . THR A 1 220 ? -23.797 7.062 -0.005 1 82.25 220 THR A C 1
ATOM 1745 O O . THR A 1 220 ? -23.484 5.875 0.128 1 82.25 220 THR A O 1
ATOM 1748 N N . GLU A 1 221 ? -23.312 7.848 -0.958 1 86 221 GLU A N 1
ATOM 1749 C CA . GLU A 1 221 ? -22.297 7.387 -1.904 1 86 221 GLU A CA 1
ATOM 1750 C C . GLU A 1 221 ? -20.969 8.117 -1.699 1 86 221 GLU A C 1
ATOM 1752 O O . GLU A 1 221 ? -20.953 9.312 -1.406 1 86 221 GLU A O 1
ATOM 1757 N N . PHE A 1 222 ? -19.953 7.383 -1.746 1 84 222 PHE A N 1
ATOM 1758 C CA . PHE A 1 222 ? -18.609 7.93 -1.63 1 84 222 PHE A CA 1
ATOM 1759 C C . PHE A 1 222 ? -17.766 7.555 -2.84 1 84 222 PHE A C 1
ATOM 1761 O O . PHE A 1 222 ? -17.859 6.43 -3.342 1 84 222 PHE A O 1
ATOM 1768 N N . SER A 1 223 ? -16.953 8.57 -3.262 1 85.94 223 SER A N 1
ATOM 1769 C CA . SER A 1 223 ? -15.977 8.258 -4.297 1 85.94 223 SER A CA 1
ATOM 1770 C C . SER A 1 223 ? -14.828 7.434 -3.732 1 85.94 223 SER A C 1
ATOM 1772 O O . SER A 1 223 ? -14.617 7.395 -2.518 1 85.94 223 SER A O 1
ATOM 1774 N N . MET A 1 224 ? -14.086 6.719 -4.629 1 87.12 224 MET A N 1
ATOM 1775 C CA . MET A 1 224 ? -13.039 5.801 -4.203 1 87.12 224 MET A CA 1
ATOM 1776 C C . MET A 1 224 ? -11.922 6.551 -3.479 1 87.12 224 MET A C 1
ATOM 1778 O O . MET A 1 224 ? -11.391 6.066 -2.479 1 87.12 224 MET A O 1
ATOM 1782 N N . PRO A 1 225 ? -11.609 7.797 -3.941 1 83.81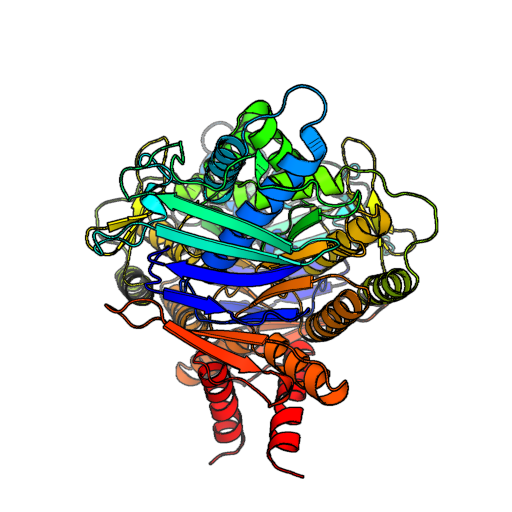 225 PRO A N 1
ATOM 1783 C CA . PRO A 1 225 ? -10.547 8.516 -3.229 1 83.81 225 PRO A CA 1
ATOM 1784 C C . PRO A 1 225 ? -10.914 8.82 -1.776 1 83.81 225 PRO A C 1
ATOM 1786 O O . PRO A 1 225 ? -10.031 8.984 -0.934 1 83.81 225 PRO A O 1
ATOM 1789 N N . LEU A 1 226 ? -12.219 8.906 -1.436 1 83.81 226 LEU A N 1
ATOM 1790 C CA . LEU A 1 226 ? -12.695 9.258 -0.102 1 83.81 226 LEU A CA 1
ATOM 1791 C C . LEU A 1 226 ? -13.055 8.008 0.697 1 83.81 226 LEU A C 1
ATOM 1793 O O . LEU A 1 226 ? -13.609 8.109 1.794 1 83.81 226 LEU A O 1
ATOM 1797 N N . THR A 1 227 ? -12.758 6.852 0.102 1 85.31 227 THR A N 1
ATOM 1798 C CA . THR A 1 227 ? -13.062 5.574 0.744 1 85.31 227 THR A CA 1
ATOM 1799 C C . THR A 1 227 ? -11.805 4.961 1.353 1 85.31 227 THR A C 1
ATOM 1801 O O . THR A 1 227 ? -10.719 5.07 0.783 1 85.31 227 THR A O 1
ATOM 1804 N N . ALA A 1 228 ? -11.938 4.352 2.467 1 81.81 228 ALA A N 1
ATOM 1805 C CA . ALA A 1 228 ? -10.812 3.744 3.176 1 81.81 228 ALA A CA 1
ATOM 1806 C C . ALA A 1 228 ? -10.211 2.596 2.371 1 81.81 228 ALA A C 1
ATOM 1808 O O . ALA A 1 228 ? -10.93 1.876 1.673 1 81.81 228 ALA A O 1
ATOM 1809 N N . GLU A 1 229 ? -8.914 2.412 2.504 1 81 229 GLU A N 1
ATOM 1810 C CA . GLU A 1 229 ? -8.18 1.409 1.738 1 81 229 GLU A CA 1
ATOM 1811 C C . GLU A 1 229 ? -8.703 0.005 2.029 1 81 229 GLU A C 1
ATOM 1813 O O . GLU A 1 229 ? -8.812 -0.821 1.12 1 81 229 GLU A O 1
ATOM 1818 N N . GLY A 1 230 ? -8.938 -0.338 3.295 1 80.75 230 GLY A N 1
ATOM 1819 C CA . GLY A 1 230 ? -9.461 -1.648 3.643 1 80.75 230 GLY A CA 1
ATOM 1820 C C . GLY A 1 230 ? -10.766 -1.975 2.936 1 80.75 230 GLY A C 1
ATOM 1821 O O . GLY A 1 230 ? -10.961 -3.1 2.471 1 80.75 230 GLY A O 1
ATOM 1822 N N . ILE A 1 231 ? -11.617 -0.991 2.834 1 83.44 231 ILE A N 1
ATOM 1823 C CA . ILE A 1 231 ? -12.891 -1.149 2.152 1 83.44 231 ILE A CA 1
ATOM 1824 C C . ILE A 1 231 ? -12.656 -1.429 0.67 1 83.44 231 ILE A C 1
ATOM 1826 O O . ILE A 1 231 ? -13.312 -2.293 0.083 1 83.44 231 ILE A O 1
ATOM 1830 N N . LYS A 1 232 ? -11.758 -0.743 0.159 1 88 232 LYS A N 1
ATOM 1831 C CA . LYS A 1 232 ? -11.445 -0.916 -1.257 1 88 232 LYS A CA 1
ATOM 1832 C C . LYS A 1 232 ? -10.945 -2.328 -1.542 1 88 232 LYS A C 1
ATOM 1834 O O . LYS A 1 232 ? -11.32 -2.934 -2.549 1 88 232 LYS A O 1
ATOM 1839 N N . LYS A 1 233 ? -10.117 -2.881 -0.728 1 85.31 233 LYS A N 1
ATOM 1840 C CA . LYS A 1 233 ? -9.57 -4.223 -0.91 1 85.31 233 LYS A CA 1
ATOM 1841 C C . LYS A 1 233 ? -10.664 -5.277 -0.853 1 85.31 233 LYS A C 1
ATOM 1843 O O . LYS A 1 233 ? -10.68 -6.207 -1.664 1 85.31 233 LYS A O 1
ATOM 1848 N N . ILE A 1 234 ? -11.555 -5.078 0.096 1 81.94 234 ILE A N 1
ATOM 1849 C CA . ILE A 1 234 ? -12.672 -6.008 0.213 1 81.94 234 ILE A CA 1
ATOM 1850 C C . ILE A 1 234 ? -13.594 -5.859 -0.993 1 81.94 234 ILE A C 1
ATOM 1852 O O . ILE A 1 234 ? -14.133 -6.844 -1.495 1 81.94 234 ILE A O 1
ATOM 1856 N N . GLY A 1 235 ? -13.742 -4.676 -1.438 1 86.38 235 GLY A N 1
ATOM 1857 C CA . GLY A 1 235 ? -14.547 -4.406 -2.623 1 86.38 235 GLY A CA 1
ATOM 1858 C C . GLY A 1 235 ? -14.031 -5.117 -3.861 1 86.38 235 GLY A C 1
ATOM 1859 O O . GLY A 1 235 ? -14.828 -5.578 -4.688 1 86.38 235 GLY A O 1
ATOM 1860 N N . ILE A 1 236 ? -12.742 -5.172 -3.947 1 90.88 236 ILE A N 1
ATOM 1861 C CA . ILE A 1 236 ? -12.125 -5.867 -5.07 1 90.88 236 ILE A CA 1
ATOM 1862 C C . ILE A 1 236 ? -12.547 -7.336 -5.062 1 90.88 236 ILE A C 1
ATOM 1864 O O . ILE A 1 236 ? -13.008 -7.863 -6.078 1 90.88 236 ILE A O 1
ATOM 1868 N N . LEU A 1 237 ? -12.453 -7.984 -3.904 1 89.25 237 LEU A N 1
ATOM 1869 C CA . LEU A 1 237 ? -12.773 -9.398 -3.773 1 89.25 237 LEU A CA 1
ATOM 1870 C C . LEU A 1 237 ? -14.242 -9.656 -4.059 1 89.25 237 LEU A C 1
ATOM 1872 O O . LEU A 1 237 ? -14.586 -10.578 -4.805 1 89.25 237 LEU A O 1
ATOM 1876 N N . THR A 1 238 ? -15.109 -8.836 -3.506 1 87.44 238 THR A N 1
ATOM 1877 C CA . THR A 1 238 ? -16.547 -9.031 -3.688 1 87.44 238 THR A CA 1
ATOM 1878 C C . THR A 1 238 ? -16.938 -8.812 -5.145 1 87.44 238 THR A C 1
ATOM 1880 O O . THR A 1 238 ? -17.812 -9.516 -5.668 1 87.44 238 THR A O 1
ATOM 1883 N N . THR A 1 239 ? -16.359 -7.848 -5.77 1 89.12 239 THR A N 1
ATOM 1884 C CA . THR A 1 239 ? -16.625 -7.59 -7.184 1 89.12 239 THR A CA 1
ATOM 1885 C C . THR A 1 239 ? -16.203 -8.781 -8.039 1 89.12 239 THR A C 1
ATOM 1887 O O . THR A 1 239 ? -16.938 -9.188 -8.945 1 89.12 239 THR A O 1
ATOM 1890 N N . LEU A 1 240 ? -15.039 -9.336 -7.75 1 92.44 240 LEU A N 1
ATOM 1891 C CA . LEU A 1 240 ? -14.531 -10.469 -8.516 1 92.44 240 LEU A CA 1
ATOM 1892 C C . LEU A 1 240 ? -15.422 -11.688 -8.344 1 92.44 240 LEU A C 1
ATOM 1894 O O . LEU A 1 240 ? -15.578 -12.484 -9.273 1 92.44 240 LEU A O 1
ATOM 1898 N N . ILE A 1 241 ? -15.961 -11.852 -7.184 1 89.88 241 ILE A N 1
ATOM 1899 C CA . ILE A 1 241 ? -16.906 -12.938 -6.941 1 89.88 241 ILE A CA 1
ATOM 1900 C C . ILE A 1 241 ? -18.188 -12.695 -7.738 1 89.88 241 ILE A C 1
ATOM 1902 O O . ILE A 1 241 ? -18.672 -13.586 -8.438 1 89.88 241 ILE A O 1
ATOM 1906 N N . LYS A 1 242 ? -18.688 -11.484 -7.676 1 88.19 242 LYS A N 1
ATOM 1907 C CA . LYS A 1 242 ? -19.969 -11.133 -8.297 1 88.19 242 LYS A CA 1
ATOM 1908 C C . LYS A 1 242 ? -19.875 -11.203 -9.82 1 88.19 242 LYS A C 1
ATOM 1910 O O . LYS A 1 242 ? -20.859 -11.539 -10.484 1 88.19 242 LYS A O 1
ATOM 1915 N N . ASN A 1 243 ? -18.75 -10.906 -10.328 1 90 243 ASN A N 1
ATOM 1916 C CA . ASN A 1 243 ? -18.625 -10.945 -11.781 1 90 243 ASN A CA 1
ATOM 1917 C C . ASN A 1 243 ? -18.125 -12.305 -12.266 1 90 243 ASN A C 1
ATOM 1919 O O . ASN A 1 243 ? -17.844 -12.484 -13.453 1 90 243 ASN A O 1
ATOM 1923 N N . ARG A 1 244 ? -17.828 -13.242 -11.375 1 89.38 244 ARG A N 1
ATOM 1924 C CA . ARG A 1 244 ? -17.547 -14.656 -11.609 1 89.38 244 ARG A CA 1
ATOM 1925 C C . ARG A 1 244 ? -16.125 -14.852 -12.102 1 89.38 244 ARG A C 1
ATOM 1927 O O . ARG A 1 244 ? -15.812 -15.852 -12.75 1 89.38 244 ARG A O 1
ATOM 1934 N N . LYS A 1 245 ? -15.344 -13.852 -11.875 1 92.06 245 LYS A N 1
ATOM 1935 C CA . LYS A 1 245 ? -13.922 -14.039 -12.148 1 92.06 245 LYS A CA 1
ATOM 1936 C C . LYS A 1 245 ? -13.25 -14.852 -11.047 1 92.06 245 LYS A C 1
ATOM 1938 O O . LYS A 1 245 ? -12.32 -15.609 -11.305 1 92.06 245 LYS A O 1
ATOM 1943 N N . LEU A 1 246 ? -13.688 -14.594 -9.852 1 92.75 246 LEU A N 1
ATOM 1944 C CA . LEU A 1 246 ? -13.305 -15.445 -8.734 1 92.75 246 LEU A CA 1
ATOM 1945 C C . LEU A 1 246 ? -14.32 -16.562 -8.523 1 92.75 246 LEU A C 1
ATOM 1947 O O . LEU A 1 246 ? -15.43 -16.312 -8.055 1 92.75 246 LEU A O 1
ATOM 1951 N N . ARG A 1 247 ? -13.906 -17.719 -8.852 1 90.25 247 ARG A N 1
ATOM 1952 C CA . ARG A 1 247 ? -14.805 -18.875 -8.859 1 90.25 247 ARG A CA 1
ATOM 1953 C C . ARG A 1 247 ? -14.047 -20.172 -8.609 1 90.25 247 ARG A C 1
ATOM 1955 O O . ARG A 1 247 ? -12.852 -20.141 -8.32 1 90.25 247 ARG A O 1
ATOM 1962 N N . LYS A 1 248 ? -14.828 -21.297 -8.719 1 88.88 248 LYS A N 1
ATOM 1963 C CA . LYS A 1 248 ? -14.203 -22.609 -8.594 1 88.88 248 LYS A CA 1
ATOM 1964 C C . LYS A 1 248 ? -13.102 -22.797 -9.633 1 88.88 248 LYS A C 1
ATOM 1966 O O . LYS A 1 248 ? -13.258 -22.391 -10.789 1 88.88 248 LYS A O 1
ATOM 1971 N N . ASN A 1 249 ? -11.914 -23.328 -9.234 1 89.62 249 ASN A N 1
ATOM 1972 C CA . ASN A 1 249 ? -10.766 -23.641 -10.078 1 89.62 249 ASN A CA 1
ATOM 1973 C C . ASN A 1 249 ? -9.938 -22.391 -10.375 1 89.62 249 ASN A C 1
ATOM 1975 O O . ASN A 1 249 ? -9.18 -22.359 -11.344 1 89.62 249 ASN A O 1
ATOM 1979 N N . THR A 1 250 ? -10.242 -21.359 -9.594 1 94.06 250 THR A N 1
ATOM 1980 C CA . THR A 1 250 ? -9.398 -20.172 -9.656 1 94.06 250 THR A CA 1
ATOM 1981 C C . THR A 1 250 ? -8.156 -20.344 -8.781 1 94.06 250 THR A C 1
ATOM 1983 O O . THR A 1 250 ? -8.242 -20.875 -7.664 1 94.06 250 THR A O 1
ATOM 1986 N N . VAL A 1 251 ? -7 -20.047 -9.32 1 96.81 251 VAL A N 1
ATOM 1987 C CA . VAL A 1 251 ? -5.809 -19.844 -8.5 1 96.81 251 VAL A CA 1
ATOM 1988 C C . VAL A 1 251 ? -5.652 -18.375 -8.148 1 96.81 251 VAL A C 1
ATOM 1990 O O . VAL A 1 251 ? -5.441 -17.547 -9.039 1 96.81 251 VAL A O 1
ATOM 1993 N N . LEU A 1 252 ? -5.805 -18.062 -6.883 1 97.38 252 LEU A N 1
ATOM 1994 C CA . LEU A 1 252 ? -5.793 -16.688 -6.398 1 97.38 252 LEU A CA 1
ATOM 1995 C C . LEU A 1 252 ? -4.48 -16.375 -5.688 1 97.38 252 LEU A C 1
ATOM 1997 O O . LEU A 1 252 ? -4.121 -17.047 -4.719 1 97.38 252 LEU A O 1
ATOM 2001 N N . PHE A 1 253 ? -3.758 -15.438 -6.234 1 98.25 253 PHE A N 1
ATOM 2002 C CA . PHE A 1 253 ? -2.523 -14.953 -5.625 1 98.25 253 PHE A CA 1
ATOM 2003 C C . PHE A 1 253 ? -2.752 -13.625 -4.918 1 98.25 253 PHE A C 1
ATOM 2005 O O . PHE A 1 253 ? -3.215 -12.664 -5.535 1 98.25 253 PHE A O 1
ATOM 2012 N N . MET A 1 254 ? -2.469 -13.547 -3.66 1 96.56 254 MET A N 1
ATOM 2013 C CA . MET A 1 254 ? -2.666 -12.328 -2.887 1 96.56 254 MET A CA 1
ATOM 2014 C C . MET A 1 254 ? -1.358 -11.875 -2.246 1 96.56 254 MET A C 1
ATOM 2016 O O . MET A 1 254 ? -0.766 -12.602 -1.449 1 96.56 254 MET A O 1
ATOM 2020 N N . ASP A 1 255 ? -0.968 -10.719 -2.633 1 94.19 255 ASP A N 1
ATOM 2021 C CA . ASP A 1 255 ? 0.238 -10.141 -2.047 1 94.19 255 ASP A CA 1
ATOM 2022 C C . ASP A 1 255 ? -0.103 -9.25 -0.853 1 94.19 255 ASP A C 1
ATOM 2024 O O . ASP A 1 255 ? -0.72 -8.195 -1.012 1 94.19 255 ASP A O 1
ATOM 2028 N N . GLU A 1 256 ? 0.25 -9.648 0.313 1 90.06 256 GLU A N 1
ATOM 2029 C CA . GLU A 1 256 ? 0.054 -8.922 1.563 1 90.06 256 GLU A CA 1
ATOM 2030 C C . GLU A 1 256 ? -1.362 -8.359 1.659 1 90.06 256 GLU A C 1
ATOM 2032 O O . GLU A 1 256 ? -1.547 -7.164 1.875 1 90.06 256 GLU A O 1
ATOM 2037 N N . PRO A 1 257 ? -2.342 -9.227 1.625 1 91.25 257 PRO A N 1
ATOM 2038 C CA . PRO A 1 257 ? -3.734 -8.773 1.576 1 91.25 257 PRO A CA 1
ATOM 2039 C C . PRO A 1 257 ? -4.168 -8.062 2.855 1 91.25 257 PRO A C 1
ATOM 2041 O O . PRO A 1 257 ? -5.168 -7.34 2.855 1 91.25 257 PRO A O 1
ATOM 2044 N N . GLU A 1 258 ? -3.447 -8.281 3.93 1 87.56 258 GLU A N 1
ATOM 2045 C CA . GLU A 1 258 ? -3.809 -7.699 5.219 1 87.56 258 GLU A CA 1
ATOM 2046 C C . GLU A 1 258 ? -3.387 -6.234 5.297 1 87.56 258 GLU A C 1
ATOM 2048 O O . GLU A 1 258 ? -3.793 -5.516 6.211 1 87.56 258 GLU A O 1
ATOM 2053 N N . THR A 1 259 ? -2.654 -5.852 4.273 1 81.88 259 THR A N 1
ATOM 2054 C CA . THR A 1 259 ? -2.135 -4.488 4.324 1 81.88 259 THR A CA 1
ATOM 2055 C C . THR A 1 259 ? -3.273 -3.482 4.457 1 81.88 259 THR A C 1
ATOM 2057 O O . THR A 1 259 ? -4.285 -3.582 3.76 1 81.88 259 THR A O 1
ATOM 2060 N N . ALA A 1 260 ? -3.172 -2.547 5.41 1 75.88 260 ALA A N 1
ATOM 2061 C CA . ALA A 1 260 ? -4.086 -1.434 5.66 1 75.88 260 ALA A CA 1
ATOM 2062 C C . ALA A 1 260 ? -5.355 -1.912 6.355 1 75.88 260 ALA A C 1
ATOM 2064 O O . ALA A 1 260 ? -6.316 -1.153 6.496 1 75.88 260 ALA A O 1
ATOM 2065 N N . LEU A 1 261 ? -5.352 -3.238 6.703 1 80.81 261 LEU A N 1
ATOM 2066 C CA . LEU A 1 261 ? -6.512 -3.756 7.422 1 80.81 261 LEU A CA 1
ATOM 2067 C C . LEU A 1 261 ? -6.289 -3.689 8.93 1 80.81 261 LEU A C 1
ATOM 2069 O O . LEU A 1 261 ? -5.188 -3.963 9.414 1 80.81 261 LEU A O 1
ATOM 2073 N N . HIS A 1 262 ? -7.273 -3.273 9.641 1 75.88 262 HIS A N 1
ATOM 2074 C CA . HIS A 1 262 ? -7.207 -3.344 11.094 1 75.88 262 HIS A CA 1
ATOM 2075 C C . HIS A 1 262 ? -7.371 -4.777 11.586 1 75.88 262 HIS A C 1
ATOM 2077 O O . HIS A 1 262 ? -7.785 -5.656 10.828 1 75.88 262 HIS A O 1
ATOM 2083 N N . PRO A 1 263 ? -7.051 -5.07 12.805 1 74.44 263 PRO A N 1
ATOM 2084 C CA . PRO A 1 263 ? -6.98 -6.441 13.312 1 74.44 263 PRO A CA 1
ATOM 2085 C C . PRO A 1 263 ? -8.289 -7.211 13.125 1 74.44 263 PRO A C 1
ATOM 2087 O O . PRO A 1 263 ? -8.266 -8.375 12.719 1 74.44 263 PRO A O 1
ATOM 2090 N N . LYS A 1 264 ? -9.391 -6.629 13.406 1 75.19 264 LYS A N 1
ATOM 2091 C CA . LYS A 1 264 ? -10.68 -7.297 13.227 1 75.19 264 LYS A CA 1
ATOM 2092 C C . LYS A 1 264 ? -10.891 -7.707 11.773 1 75.19 264 LYS A C 1
ATOM 2094 O O . LYS A 1 264 ? -11.359 -8.812 11.5 1 75.19 264 LYS A O 1
ATOM 2099 N N . ALA A 1 265 ? -10.547 -6.801 10.852 1 78.31 265 ALA A N 1
ATOM 2100 C CA . ALA A 1 265 ? -10.695 -7.082 9.43 1 78.31 265 ALA A CA 1
ATOM 2101 C C . ALA A 1 265 ? -9.75 -8.195 8.992 1 78.31 265 ALA A C 1
ATOM 2103 O O . ALA A 1 265 ? -10.078 -8.992 8.102 1 78.31 265 ALA A O 1
ATOM 2104 N N . VAL A 1 266 ? -8.602 -8.289 9.641 1 84.81 266 VAL A N 1
ATOM 2105 C CA . VAL A 1 266 ? -7.637 -9.336 9.336 1 84.81 266 VAL A CA 1
ATOM 2106 C C . VAL A 1 266 ? -8.227 -10.703 9.703 1 84.81 266 VAL A C 1
ATOM 2108 O O . VAL A 1 266 ? -8.047 -11.672 8.969 1 84.81 266 VAL A O 1
ATOM 2111 N N . ARG A 1 267 ? -8.875 -10.727 10.828 1 83.19 267 ARG A N 1
ATOM 2112 C CA . ARG A 1 267 ? -9.531 -11.961 11.25 1 83.19 267 ARG A CA 1
ATOM 2113 C C . ARG A 1 267 ? -10.555 -12.414 10.219 1 83.19 267 ARG A C 1
ATOM 2115 O O . ARG A 1 267 ? -10.617 -13.602 9.867 1 83.19 267 ARG A O 1
ATOM 2122 N N . ASN A 1 268 ? -11.336 -11.5 9.805 1 82.12 268 ASN A N 1
ATOM 2123 C CA . ASN A 1 268 ? -12.344 -11.797 8.797 1 82.12 268 ASN A CA 1
ATOM 2124 C C . ASN A 1 268 ? -11.711 -12.227 7.473 1 82.12 268 ASN A C 1
ATOM 2126 O O . ASN A 1 268 ? -12.227 -13.109 6.793 1 82.12 268 ASN A O 1
ATOM 2130 N N . LEU A 1 269 ? -10.688 -11.57 7.133 1 87.25 269 LEU A N 1
ATOM 2131 C CA . LEU A 1 269 ? -9.953 -11.93 5.922 1 87.25 269 LEU A CA 1
ATOM 2132 C C . LEU A 1 269 ? -9.477 -13.375 5.988 1 87.25 269 LEU A C 1
ATOM 2134 O O . LEU A 1 269 ? -9.594 -14.117 5.012 1 87.25 269 LEU A O 1
ATOM 2138 N N . ALA A 1 270 ? -8.906 -13.766 7.102 1 91.19 270 ALA A N 1
ATOM 2139 C CA . ALA A 1 270 ? -8.43 -15.141 7.277 1 91.19 270 ALA A CA 1
ATOM 2140 C C . ALA A 1 270 ? -9.555 -16.141 7.078 1 91.19 270 ALA A C 1
ATOM 2142 O O . ALA A 1 270 ? -9.391 -17.141 6.383 1 91.19 270 ALA A O 1
ATOM 2143 N N . GLU A 1 271 ? -10.664 -15.852 7.68 1 88.19 271 GLU A N 1
ATOM 2144 C CA . GLU A 1 271 ? -11.828 -16.719 7.527 1 88.19 271 GLU A CA 1
ATOM 2145 C C . GLU A 1 271 ? -12.258 -16.812 6.066 1 88.19 271 GLU A C 1
ATOM 2147 O O . GLU A 1 271 ? -12.57 -17.906 5.578 1 88.19 271 GLU A O 1
ATOM 2152 N N . MET A 1 272 ? -12.242 -15.711 5.441 1 85.5 272 MET A N 1
ATOM 2153 C CA . MET A 1 272 ? -12.648 -15.648 4.043 1 85.5 272 MET A CA 1
ATOM 2154 C C . MET A 1 272 ? -11.727 -16.484 3.166 1 85.5 272 MET A C 1
ATOM 2156 O O . MET A 1 272 ? -12.188 -17.188 2.26 1 85.5 272 MET A O 1
ATOM 2160 N N . ILE A 1 273 ? -10.516 -16.375 3.379 1 92.38 273 ILE A N 1
ATOM 2161 C CA . ILE A 1 273 ? -9.516 -17.109 2.613 1 92.38 273 ILE A CA 1
ATOM 2162 C C . ILE A 1 273 ? -9.797 -18.609 2.709 1 92.38 273 ILE A C 1
ATOM 2164 O O . ILE A 1 273 ? -9.82 -19.312 1.694 1 92.38 273 ILE A O 1
ATOM 2168 N N . VAL A 1 274 ? -10.031 -19.078 3.887 1 91.94 274 VAL A N 1
ATOM 2169 C CA . VAL A 1 274 ? -10.266 -20.5 4.105 1 91.94 274 VAL A CA 1
ATOM 2170 C C . VAL A 1 274 ? -11.594 -20.906 3.473 1 91.94 274 VAL A C 1
ATOM 2172 O O . VAL A 1 274 ? -11.695 -21.969 2.867 1 91.94 274 VAL A O 1
ATOM 2175 N N . LEU A 1 275 ? -12.562 -20.078 3.592 1 87.06 275 LEU A N 1
ATOM 2176 C CA . LEU A 1 275 ? -13.859 -20.359 2.992 1 87.06 275 LEU A CA 1
ATOM 2177 C C . LEU A 1 275 ? -13.742 -20.453 1.474 1 87.06 275 LEU A C 1
ATOM 2179 O O . LEU A 1 275 ? -14.375 -21.312 0.852 1 87.06 275 LEU A O 1
ATOM 2183 N N . MET A 1 276 ? -13.039 -19.531 0.875 1 89.31 276 MET A N 1
ATOM 2184 C CA . MET A 1 276 ? -12.82 -19.562 -0.568 1 89.31 276 MET A CA 1
ATOM 2185 C C . MET A 1 276 ? -12.117 -20.859 -0.976 1 89.31 276 MET A C 1
ATOM 2187 O O . MET A 1 276 ? -12.445 -21.453 -2.008 1 89.31 276 MET A O 1
ATOM 2191 N N . SER A 1 277 ? -11.156 -21.203 -0.165 1 92.38 277 SER A N 1
ATOM 2192 C CA . SER A 1 277 ? -10.43 -22.438 -0.446 1 92.38 277 SER A CA 1
ATOM 2193 C C . SER A 1 277 ? -11.367 -23.656 -0.444 1 92.38 277 SER A C 1
ATOM 2195 O O . SER A 1 277 ? -11.227 -24.547 -1.27 1 92.38 277 SER A O 1
ATOM 2197 N N . LYS A 1 278 ? -12.305 -23.719 0.445 1 88.5 278 LYS A N 1
ATOM 2198 C CA . LYS A 1 278 ? -13.273 -24.797 0.533 1 88.5 278 LYS A CA 1
ATOM 2199 C C . LYS A 1 278 ? -14.219 -24.781 -0.668 1 88.5 278 LYS A C 1
ATOM 2201 O O . LYS A 1 278 ? -14.781 -25.828 -1.027 1 88.5 278 LYS A O 1
ATOM 2206 N N . ALA A 1 279 ? -14.336 -23.656 -1.277 1 86.56 279 ALA A N 1
ATOM 2207 C CA . ALA A 1 279 ? -15.195 -23.516 -2.447 1 86.56 279 ALA A CA 1
ATOM 2208 C C . ALA A 1 279 ? -14.445 -23.859 -3.729 1 86.56 279 ALA A C 1
ATOM 2210 O O . ALA A 1 279 ? -14.977 -23.703 -4.832 1 86.56 279 ALA A O 1
ATOM 2211 N N . GLY A 1 280 ? -13.242 -24.25 -3.645 1 89.44 280 GLY A N 1
ATOM 2212 C CA . GLY A 1 280 ? -12.523 -24.734 -4.805 1 89.44 280 GLY A CA 1
ATOM 2213 C C . GLY A 1 280 ? -11.508 -23.75 -5.344 1 89.44 280 GLY A C 1
ATOM 2214 O O . GLY A 1 280 ? -10.977 -23.938 -6.441 1 89.44 280 GLY A O 1
ATOM 2215 N N . VAL A 1 281 ? -11.242 -22.734 -4.613 1 93.5 281 VAL A N 1
ATOM 2216 C CA . VAL A 1 281 ? -10.219 -21.766 -4.977 1 93.5 281 VAL A CA 1
ATOM 2217 C C . VAL A 1 281 ? -8.891 -22.141 -4.328 1 93.5 281 VAL A C 1
ATOM 2219 O O . VAL A 1 281 ? -8.852 -22.516 -3.15 1 93.5 281 VAL A O 1
ATOM 2222 N N . GLN A 1 282 ? -7.84 -22.219 -5.078 1 96.75 282 GLN A N 1
ATOM 2223 C CA . GLN A 1 282 ? -6.512 -22.344 -4.492 1 96.75 282 GLN A CA 1
ATOM 2224 C C . GLN A 1 282 ? -5.891 -20.984 -4.219 1 96.75 282 GLN A C 1
ATOM 2226 O O . GLN A 1 282 ? -5.809 -20.141 -5.117 1 96.75 282 GLN A O 1
ATOM 2231 N N . VAL A 1 283 ? -5.441 -20.781 -3.023 1 97.44 283 VAL A N 1
ATOM 2232 C CA . VAL A 1 283 ? -5.02 -19.453 -2.617 1 97.44 283 VAL A CA 1
ATOM 2233 C C . VAL A 1 283 ? -3.541 -19.469 -2.234 1 97.44 283 VAL A C 1
ATOM 2235 O O . VAL A 1 283 ? -3.104 -20.344 -1.476 1 97.44 283 VAL A O 1
ATOM 2238 N N . PHE A 1 284 ? -2.762 -18.625 -2.82 1 98.25 284 PHE A N 1
ATOM 2239 C CA . PHE A 1 284 ? -1.399 -18.312 -2.404 1 98.25 284 PHE A CA 1
ATOM 2240 C C . PHE A 1 284 ? -1.323 -16.922 -1.791 1 98.25 284 PHE A C 1
ATOM 2242 O O . PHE A 1 284 ? -1.765 -15.945 -2.398 1 98.25 284 PHE A O 1
ATOM 2249 N N . ILE A 1 285 ? -0.766 -16.844 -0.623 1 97.31 285 ILE A N 1
ATOM 2250 C CA . ILE A 1 285 ? -0.75 -15.578 0.096 1 97.31 285 ILE A CA 1
ATOM 2251 C C . ILE A 1 285 ? 0.666 -15.281 0.585 1 97.31 285 ILE A C 1
ATOM 2253 O O . ILE A 1 285 ? 1.354 -16.172 1.095 1 97.31 285 ILE A O 1
ATOM 2257 N N . THR A 1 286 ? 1.123 -14.086 0.354 1 95.44 286 THR A N 1
ATOM 2258 C CA . THR A 1 286 ? 2.314 -13.617 1.048 1 95.44 286 THR A CA 1
ATOM 2259 C C . THR A 1 286 ? 1.936 -12.703 2.211 1 95.44 286 THR A C 1
ATOM 2261 O O . THR A 1 286 ? 0.988 -11.922 2.111 1 95.44 286 THR A O 1
ATOM 2264 N N . THR A 1 287 ? 2.623 -12.828 3.322 1 91.62 287 THR A N 1
ATOM 2265 C CA . THR A 1 287 ? 2.326 -11.953 4.449 1 91.62 287 THR A CA 1
ATOM 2266 C C . THR A 1 287 ? 3.51 -11.883 5.406 1 91.62 287 THR A C 1
ATOM 2268 O O . THR A 1 287 ? 4.332 -12.797 5.457 1 91.62 287 THR A O 1
ATOM 2271 N N . HIS A 1 288 ? 3.682 -10.812 6.004 1 85.06 288 HIS A N 1
ATOM 2272 C CA . HIS A 1 288 ? 4.582 -10.664 7.141 1 85.06 288 HIS A CA 1
ATOM 2273 C C . HIS A 1 288 ? 3.818 -10.281 8.406 1 85.06 288 HIS A C 1
ATOM 2275 O O . HIS A 1 288 ? 4.418 -9.836 9.383 1 85.06 288 HIS A O 1
ATOM 2281 N N . ASN A 1 289 ? 2.564 -10.453 8.328 1 83.94 289 ASN A N 1
ATOM 2282 C CA . ASN A 1 289 ? 1.707 -10.031 9.43 1 83.94 289 ASN A CA 1
ATOM 2283 C C . ASN A 1 289 ? 1.454 -11.172 10.406 1 83.94 289 ASN A C 1
ATOM 2285 O O . ASN A 1 289 ? 0.799 -12.156 10.062 1 83.94 289 ASN A O 1
ATOM 2289 N N . TYR A 1 290 ? 1.896 -10.93 11.555 1 82.38 290 TYR A N 1
ATOM 2290 C CA . TYR A 1 290 ? 1.796 -11.961 12.578 1 82.38 290 TYR A CA 1
ATOM 2291 C C . TYR A 1 290 ? 0.342 -12.344 12.836 1 82.38 290 TYR A C 1
ATOM 2293 O O . TYR A 1 290 ? 0.025 -13.516 13.031 1 82.38 290 TYR A O 1
ATOM 2301 N N . PHE A 1 291 ? -0.503 -11.438 12.852 1 82.94 291 PHE A N 1
ATOM 2302 C CA . PHE A 1 291 ? -1.899 -11.68 13.195 1 82.94 291 PHE A CA 1
ATOM 2303 C C . PHE A 1 291 ? -2.568 -12.555 12.133 1 82.94 291 PHE A C 1
ATOM 2305 O O . PHE A 1 291 ? -3.348 -13.453 12.469 1 82.94 291 PHE A O 1
ATOM 2312 N N . LEU A 1 292 ? -2.334 -12.234 10.953 1 89.94 292 LEU A N 1
ATOM 2313 C CA . LEU A 1 292 ? -2.891 -13.055 9.875 1 89.94 292 LEU A CA 1
ATOM 2314 C C . LEU A 1 292 ? -2.381 -14.484 9.969 1 89.94 292 LEU A C 1
ATOM 2316 O O . LEU A 1 292 ? -3.154 -15.438 9.82 1 89.94 292 LEU A O 1
ATOM 2320 N N . ILE A 1 293 ? -1.086 -14.617 10.172 1 91.94 293 ILE A N 1
ATOM 2321 C CA . ILE A 1 293 ? -0.467 -15.938 10.289 1 91.94 293 ILE A CA 1
ATOM 2322 C C . ILE A 1 293 ? -1.114 -16.703 11.438 1 91.94 293 ILE A C 1
ATOM 2324 O O . ILE A 1 293 ? -1.494 -17.875 11.273 1 91.94 293 ILE A O 1
ATOM 2328 N N . LYS A 1 294 ? -1.247 -16.062 12.492 1 88.75 294 LYS A N 1
ATOM 2329 C CA . LYS A 1 294 ? -1.823 -16.688 13.68 1 88.75 294 LYS A CA 1
ATOM 2330 C C . LYS A 1 294 ? -3.271 -17.094 13.438 1 88.75 294 LYS A C 1
ATOM 2332 O O . LYS A 1 294 ? -3.674 -18.203 13.797 1 88.75 294 LYS A O 1
ATOM 2337 N N . GLN A 1 295 ? -4.02 -16.234 12.922 1 90 295 GLN A N 1
ATOM 2338 C CA . GLN A 1 295 ? -5.426 -16.531 12.664 1 90 295 GLN A CA 1
ATOM 2339 C C . GLN A 1 295 ? -5.574 -17.703 11.703 1 90 295 GLN A C 1
ATOM 2341 O O . GLN A 1 295 ? -6.465 -18.531 11.867 1 90 295 GLN A O 1
ATOM 2346 N N . LEU A 1 296 ? -4.797 -17.734 10.719 1 94.5 296 LEU A N 1
ATOM 2347 C CA . LEU A 1 296 ? -4.832 -18.859 9.781 1 94.5 296 LEU A CA 1
ATOM 2348 C C . LEU A 1 296 ? -4.488 -20.172 10.484 1 94.5 296 LEU A C 1
ATOM 2350 O O . LEU A 1 296 ? -5.098 -21.203 10.203 1 94.5 296 LEU A O 1
ATOM 2354 N N . ALA A 1 297 ? -3.488 -20.094 11.359 1 93.69 297 ALA A N 1
ATOM 2355 C CA . ALA A 1 297 ? -3.119 -21.281 12.117 1 93.69 297 ALA A CA 1
ATOM 2356 C C . ALA A 1 297 ? -4.277 -21.75 13 1 93.69 297 ALA A C 1
ATOM 2358 O O . ALA A 1 297 ? -4.543 -22.938 13.102 1 93.69 297 ALA A O 1
ATOM 2359 N N . ILE A 1 298 ? -4.922 -20.828 13.617 1 91.75 298 ILE A N 1
ATOM 2360 C CA . ILE A 1 298 ? -6.062 -21.125 14.477 1 91.75 298 ILE A CA 1
ATOM 2361 C C . ILE A 1 298 ? -7.156 -21.812 13.656 1 91.75 298 ILE A C 1
ATOM 2363 O O . ILE A 1 298 ? -7.703 -22.828 14.07 1 91.75 298 ILE A O 1
ATOM 2367 N N . ILE A 1 299 ? -7.434 -21.266 12.555 1 93.5 299 ILE A N 1
ATOM 2368 C CA . ILE A 1 299 ? -8.492 -21.797 11.695 1 93.5 299 ILE A CA 1
ATOM 2369 C C . ILE A 1 299 ? -8.102 -23.172 11.18 1 93.5 299 ILE A C 1
ATOM 2371 O O . ILE A 1 299 ? -8.93 -24.078 11.141 1 93.5 299 ILE A O 1
ATOM 2375 N N . ALA A 1 300 ? -6.859 -23.297 10.742 1 95.25 300 ALA A N 1
ATOM 2376 C CA . ALA A 1 300 ? -6.367 -24.578 10.242 1 95.25 300 ALA A CA 1
ATOM 2377 C C . ALA A 1 300 ? -6.551 -25.672 11.281 1 95.25 300 ALA A C 1
ATOM 2379 O O . ALA A 1 300 ? -6.992 -26.781 10.953 1 95.25 300 ALA A O 1
ATOM 2380 N N . LYS A 1 301 ? -6.211 -25.375 12.5 1 93.88 301 LYS A N 1
ATOM 2381 C CA . LYS A 1 301 ? -6.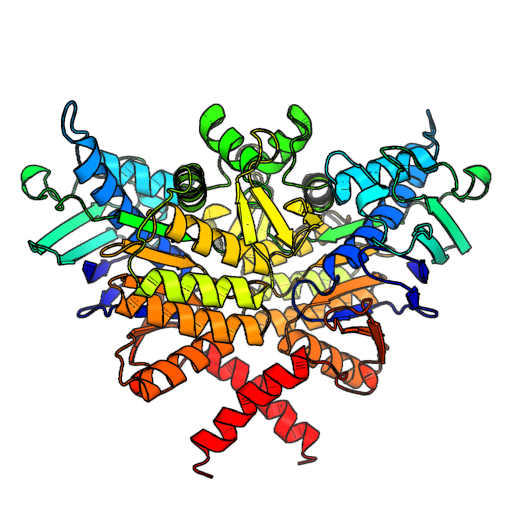359 -26.344 13.594 1 93.88 301 LYS A CA 1
ATOM 2382 C 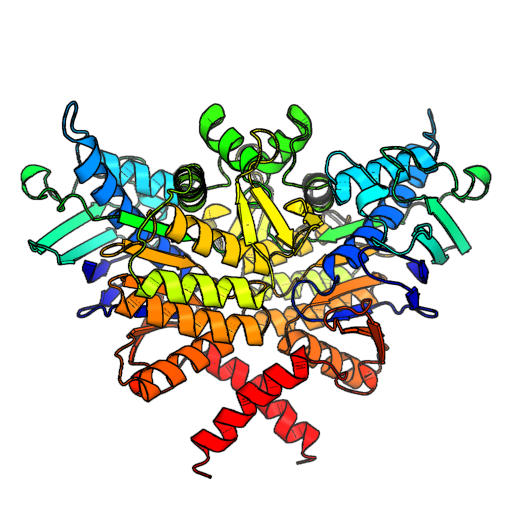C . LYS A 1 301 ? -7.832 -26.625 13.891 1 93.88 301 LYS A C 1
ATOM 2384 O O . LYS A 1 301 ? -8.234 -27.781 14.023 1 93.88 301 LYS A O 1
ATOM 2389 N N . ARG A 1 302 ? -8.531 -25.562 13.984 1 92.69 302 ARG A N 1
ATOM 2390 C CA . ARG A 1 302 ? -9.953 -25.656 14.297 1 92.69 302 ARG A CA 1
ATOM 2391 C C . ARG A 1 302 ? -10.68 -26.516 13.266 1 92.69 302 ARG A C 1
ATOM 2393 O O . ARG A 1 302 ? -11.484 -27.375 13.625 1 92.69 302 ARG A O 1
ATOM 2400 N N . ASP A 1 303 ? -10.398 -26.281 11.992 1 92.75 303 ASP A N 1
ATOM 2401 C CA . ASP A 1 303 ? -11.117 -26.953 10.906 1 92.75 303 ASP A CA 1
ATOM 2402 C C . ASP A 1 303 ? -10.383 -28.203 10.453 1 92.75 303 ASP A C 1
ATOM 2404 O O . ASP A 1 303 ? -10.844 -28.906 9.547 1 92.75 303 ASP A O 1
ATOM 2408 N N . ASN A 1 304 ? -9.32 -28.516 11.031 1 93.06 304 ASN A N 1
ATOM 2409 C CA . ASN A 1 304 ? -8.492 -29.641 10.609 1 93.06 304 ASN A CA 1
ATOM 2410 C C . ASN A 1 304 ? -8.203 -29.594 9.117 1 93.06 304 ASN A C 1
ATOM 2412 O O . ASN A 1 304 ? -8.445 -30.562 8.398 1 93.06 304 ASN A O 1
ATOM 2416 N N . THR A 1 305 ? -7.801 -28.406 8.719 1 93.81 305 THR A N 1
ATOM 2417 C CA . THR A 1 305 ? -7.492 -28.141 7.316 1 93.81 305 THR A CA 1
ATOM 2418 C C . THR A 1 305 ? -5.996 -27.922 7.121 1 93.81 305 THR A C 1
ATOM 2420 O O . THR A 1 305 ? -5.359 -27.219 7.906 1 93.81 305 THR A O 1
ATOM 2423 N N . ASP A 1 306 ? -5.488 -28.562 6.074 1 95.25 306 ASP A N 1
ATOM 2424 C CA . ASP A 1 306 ? -4.07 -28.391 5.766 1 95.25 306 ASP A CA 1
ATOM 2425 C C . ASP A 1 306 ? -3.809 -27.016 5.133 1 95.25 306 ASP A C 1
ATOM 2427 O O . ASP A 1 306 ? -4.43 -26.672 4.125 1 95.25 306 ASP A O 1
ATOM 2431 N N . ILE A 1 307 ? -2.955 -26.281 5.715 1 97 307 ILE A N 1
ATOM 2432 C CA . ILE A 1 307 ? -2.463 -25.016 5.168 1 97 307 ILE A CA 1
ATOM 2433 C C . ILE A 1 307 ? -0.937 -25.016 5.16 1 97 307 ILE A C 1
ATOM 2435 O O . ILE A 1 307 ? -0.304 -25.062 6.215 1 97 307 ILE A O 1
ATOM 2439 N N . ASN A 1 308 ? -0.366 -25.078 3.988 1 97.19 308 ASN A N 1
ATOM 2440 C CA . ASN A 1 308 ? 1.086 -25.016 3.865 1 97.19 308 ASN A CA 1
ATOM 2441 C C . ASN A 1 308 ? 1.62 -23.625 4.211 1 97.19 308 ASN A C 1
ATOM 2443 O O . ASN A 1 308 ? 1.016 -22.609 3.848 1 97.19 308 ASN A O 1
ATOM 2447 N N . CYS A 1 309 ? 2.695 -23.609 4.898 1 97 309 CYS A N 1
ATOM 2448 C CA . CYS A 1 309 ? 3.375 -22.359 5.215 1 97 309 CYS A CA 1
ATOM 2449 C C . CYS A 1 309 ? 4.848 -22.422 4.832 1 97 309 CYS A C 1
ATOM 2451 O O . CYS A 1 309 ? 5.594 -23.25 5.367 1 97 309 CYS A O 1
ATOM 2453 N N . PHE A 1 310 ? 5.238 -21.625 3.908 1 96.69 310 PHE A N 1
ATOM 2454 C CA . PHE A 1 310 ? 6.637 -21.469 3.525 1 96.69 310 PHE A CA 1
ATOM 2455 C C . PHE A 1 310 ? 7.27 -20.281 4.254 1 96.69 310 PHE A C 1
ATOM 2457 O O . PHE A 1 310 ? 6.973 -19.125 3.951 1 96.69 310 PHE A O 1
ATOM 2464 N N . SER A 1 311 ? 8.156 -20.578 5.18 1 95.31 311 SER A N 1
ATOM 2465 C CA . SER A 1 311 ? 8.844 -19.531 5.938 1 95.31 311 SER A CA 1
ATOM 2466 C C . SER A 1 311 ? 10.203 -19.203 5.32 1 95.31 311 SER A C 1
ATOM 2468 O O . SER A 1 311 ? 11.172 -19.938 5.52 1 95.31 311 SER A O 1
ATOM 2470 N N . LEU A 1 312 ? 10.211 -18.078 4.664 1 94 312 LEU A N 1
ATOM 2471 C CA . LEU A 1 312 ? 11.438 -17.688 3.988 1 94 312 LEU A CA 1
ATOM 2472 C C . LEU A 1 312 ? 12.422 -17.047 4.969 1 94 312 LEU A C 1
ATOM 2474 O O . LEU A 1 312 ? 12.008 -16.328 5.879 1 94 312 LEU A O 1
ATOM 2478 N N . ASN A 1 313 ? 13.609 -17.391 4.789 1 89.06 313 ASN A N 1
ATOM 2479 C CA . ASN A 1 313 ? 14.695 -16.828 5.586 1 89.06 313 ASN A CA 1
ATOM 2480 C C . ASN A 1 313 ? 15.828 -16.312 4.703 1 89.06 313 ASN A C 1
ATOM 2482 O O . ASN A 1 313 ? 16.281 -17 3.789 1 89.06 313 ASN A O 1
ATOM 2486 N N . LYS A 1 314 ? 16.156 -15.109 4.969 1 84.12 314 LYS A N 1
ATOM 2487 C CA . LYS A 1 314 ? 17.25 -14.492 4.234 1 84.12 314 LYS A CA 1
ATOM 2488 C C . LYS A 1 314 ? 18.375 -14.078 5.172 1 84.12 314 LYS A C 1
ATOM 2490 O O . LYS A 1 314 ? 18.156 -13.344 6.137 1 84.12 314 LYS A O 1
ATOM 2495 N N . VAL A 1 315 ? 19.469 -14.688 4.965 1 79.19 315 VAL A N 1
ATOM 2496 C CA . VAL A 1 315 ? 20.688 -14.336 5.684 1 79.19 315 VAL A CA 1
ATOM 2497 C C . VAL A 1 315 ? 21.672 -13.656 4.734 1 79.19 315 VAL A C 1
ATOM 2499 O O . VAL A 1 315 ? 21.766 -14.031 3.566 1 79.19 315 VAL A O 1
ATOM 2502 N N . GLN A 1 316 ? 22.266 -12.617 5.277 1 76.38 316 GLN A N 1
ATOM 2503 C CA . GLN A 1 316 ? 23.219 -11.867 4.453 1 76.38 316 GLN A CA 1
ATOM 2504 C C . GLN A 1 316 ? 24.266 -12.781 3.83 1 76.38 316 GLN A C 1
ATOM 2506 O O . GLN A 1 316 ? 24.859 -13.609 4.52 1 76.38 316 GLN A O 1
ATOM 2511 N N . GLY A 1 317 ? 24.453 -12.672 2.537 1 74.44 317 GLY A N 1
ATOM 2512 C CA . GLY A 1 317 ? 25.484 -13.398 1.82 1 74.44 317 GLY A CA 1
ATOM 2513 C C . GLY A 1 317 ? 25.078 -14.82 1.461 1 74.44 317 GLY A C 1
ATOM 2514 O O . GLY A 1 317 ? 25.844 -15.547 0.833 1 74.44 317 GLY A O 1
ATOM 2515 N N . GLN A 1 318 ? 24 -15.227 1.862 1 84.69 318 GLN A N 1
ATOM 2516 C CA . GLN A 1 318 ? 23.531 -16.578 1.568 1 84.69 318 GLN A CA 1
ATOM 2517 C C . GLN A 1 318 ? 22.25 -16.547 0.724 1 84.69 318 GLN A C 1
ATOM 2519 O O . GLN A 1 318 ? 21.531 -15.547 0.723 1 84.69 318 GLN A O 1
ATOM 2524 N N . PRO A 1 319 ? 22.094 -17.609 -0.058 1 87.94 319 PRO A N 1
ATOM 2525 C CA . PRO A 1 319 ? 20.812 -17.703 -0.788 1 87.94 319 PRO A CA 1
ATOM 2526 C C . PRO A 1 319 ? 19.609 -17.719 0.138 1 87.94 319 PRO A C 1
ATOM 2528 O O . PRO A 1 319 ? 19.719 -18.094 1.306 1 87.94 319 PRO A O 1
ATOM 2531 N N . ILE A 1 320 ? 18.531 -17.312 -0.433 1 91.25 320 ILE A N 1
ATOM 2532 C CA . ILE A 1 320 ? 17.281 -17.328 0.338 1 91.25 320 ILE A CA 1
ATOM 2533 C C . ILE A 1 320 ? 16.859 -18.766 0.627 1 91.25 320 ILE A C 1
ATOM 2535 O O . ILE A 1 320 ? 16.766 -19.578 -0.289 1 91.25 320 ILE A O 1
ATOM 2539 N N . GLY A 1 321 ? 16.703 -19.047 1.884 1 91.38 321 GLY A N 1
ATOM 2540 C CA . GLY A 1 321 ? 16.203 -20.359 2.297 1 91.38 321 GLY A CA 1
ATOM 2541 C C . GLY A 1 321 ? 14.766 -20.328 2.768 1 91.38 321 GLY A C 1
ATOM 2542 O O . GLY A 1 321 ? 14.148 -19.266 2.83 1 91.38 321 GLY A O 1
ATOM 2543 N N . TYR A 1 322 ? 14.219 -21.516 2.902 1 93.44 322 TYR A N 1
ATOM 2544 C CA . TYR A 1 322 ? 12.859 -21.562 3.436 1 93.44 322 TYR A CA 1
ATOM 2545 C C . TYR A 1 322 ? 12.633 -22.828 4.242 1 93.44 322 TYR A C 1
ATOM 2547 O O . TYR A 1 322 ? 13.375 -23.812 4.09 1 93.44 322 TYR A O 1
ATOM 2555 N N . THR A 1 323 ? 11.766 -22.812 5.137 1 94.06 323 THR A N 1
ATOM 2556 C CA . THR A 1 323 ? 11.242 -23.984 5.84 1 94.06 323 THR A CA 1
ATOM 2557 C C . THR A 1 323 ? 9.758 -24.172 5.551 1 94.06 323 THR A C 1
ATOM 2559 O O . THR A 1 323 ? 9.008 -23.188 5.496 1 94.06 323 THR A O 1
ATOM 2562 N N . LEU A 1 324 ? 9.445 -25.438 5.281 1 94.5 324 LEU A N 1
ATOM 2563 C CA . LEU A 1 324 ? 8.047 -25.766 5.016 1 94.5 324 LEU A CA 1
ATOM 2564 C C . LEU A 1 324 ? 7.387 -26.375 6.242 1 94.5 324 LEU A C 1
ATOM 2566 O O . LEU A 1 324 ? 7.953 -27.266 6.875 1 94.5 324 LEU A O 1
ATOM 2570 N N . GLY A 1 325 ? 6.227 -25.797 6.609 1 94.31 325 GLY A N 1
ATOM 2571 C CA . GLY A 1 325 ? 5.426 -26.344 7.695 1 94.31 325 GLY A CA 1
ATOM 2572 C C . GLY A 1 325 ? 3.939 -26.359 7.391 1 94.31 325 GLY A C 1
ATOM 2573 O O . GLY A 1 325 ? 3.514 -25.875 6.332 1 94.31 325 GLY A O 1
ATOM 2574 N N . ASN A 1 326 ? 3.211 -27.078 8.219 1 95.81 326 ASN A N 1
ATOM 2575 C CA . ASN A 1 326 ? 1.753 -27.078 8.172 1 95.81 326 ASN A CA 1
ATOM 2576 C C . ASN A 1 326 ? 1.15 -26.281 9.328 1 95.81 326 ASN A C 1
ATOM 2578 O O . ASN A 1 326 ? 1.446 -26.562 10.492 1 95.81 326 ASN A O 1
ATOM 2582 N N . MET A 1 327 ? 0.302 -25.406 8.977 1 94.56 327 MET A N 1
ATOM 2583 C CA . MET A 1 327 ? -0.22 -24.484 9.984 1 94.56 327 MET A CA 1
ATOM 2584 C C . MET A 1 327 ? -1.157 -25.219 10.945 1 94.56 327 MET A C 1
ATOM 2586 O O . MET A 1 327 ? -1.433 -24.719 12.047 1 94.56 327 MET A O 1
ATOM 2590 N N . LYS A 1 328 ? -1.634 -26.328 10.531 1 93.25 328 LYS A N 1
ATOM 2591 C CA . LYS A 1 328 ? -2.455 -27.141 11.43 1 93.25 328 LYS A CA 1
ATOM 2592 C C . LYS A 1 328 ? -1.657 -27.578 12.648 1 93.25 328 LYS A C 1
ATOM 2594 O O . LYS A 1 328 ? -2.23 -27.859 13.711 1 93.25 328 LYS A O 1
ATOM 2599 N N . ASP A 1 329 ? -0.368 -27.656 12.523 1 91.81 329 ASP A N 1
ATOM 2600 C CA . ASP A 1 329 ? 0.521 -28.094 13.594 1 91.81 329 ASP A CA 1
ATOM 2601 C C . ASP A 1 329 ? 0.907 -26.938 14.5 1 91.81 329 ASP A C 1
ATOM 2603 O O . ASP A 1 329 ? 1.594 -27.125 15.508 1 91.81 329 ASP A O 1
ATOM 2607 N N . GLY A 1 330 ? 0.539 -25.734 14.156 1 87.56 330 GLY A N 1
ATOM 2608 C CA . GLY A 1 330 ? 0.839 -24.547 14.953 1 87.56 330 GLY A CA 1
ATOM 2609 C C . GLY A 1 330 ? 1.536 -23.469 14.156 1 87.56 330 GLY A C 1
ATOM 2610 O O . GLY A 1 330 ? 1.515 -23.469 12.93 1 87.56 330 GLY A O 1
ATOM 2611 N N . LEU A 1 331 ? 2.074 -22.5 14.93 1 87.69 331 LEU A N 1
ATOM 2612 C CA . LEU A 1 331 ? 2.771 -21.391 14.297 1 87.69 331 LEU A CA 1
ATOM 2613 C C . LEU A 1 331 ? 4.117 -21.828 13.742 1 87.69 331 LEU A C 1
ATOM 2615 O O . LEU A 1 331 ? 4.875 -22.531 14.414 1 87.69 331 LEU A O 1
ATOM 2619 N N . PRO A 1 332 ? 4.352 -21.469 12.562 1 86.88 332 PRO A N 1
ATOM 2620 C CA . PRO A 1 332 ? 5.656 -21.812 12 1 86.88 332 PRO A CA 1
ATOM 2621 C C . PRO A 1 332 ? 6.805 -21.031 12.641 1 86.88 332 PRO A C 1
ATOM 2623 O O . PRO A 1 332 ? 6.586 -19.953 13.203 1 86.88 332 PRO A O 1
ATOM 2626 N N . GLU A 1 333 ? 7.969 -21.625 12.609 1 82.75 333 GLU A N 1
ATOM 2627 C CA . GLU A 1 333 ? 9.148 -20.891 13.055 1 82.75 333 GLU A CA 1
ATOM 2628 C C . GLU A 1 333 ? 9.594 -19.875 12.008 1 82.75 333 GLU A C 1
ATOM 2630 O O . GLU A 1 333 ? 9.812 -20.219 10.844 1 82.75 333 GLU A O 1
ATOM 2635 N N . ASN A 1 334 ? 9.688 -18.672 12.484 1 85 334 ASN A N 1
ATOM 2636 C CA . ASN A 1 334 ? 10.117 -17.625 11.562 1 85 334 ASN A CA 1
ATOM 2637 C C . ASN A 1 334 ? 10.492 -16.344 12.312 1 85 334 ASN A C 1
ATOM 2639 O O . ASN A 1 334 ? 9.977 -16.078 13.398 1 85 334 ASN A O 1
ATOM 2643 N N . GLN A 1 335 ? 11.383 -15.625 11.68 1 77.88 335 GLN A N 1
ATOM 2644 C CA . GLN A 1 335 ? 11.898 -14.398 12.273 1 77.88 335 GLN A CA 1
ATOM 2645 C C . GLN A 1 335 ? 10.773 -13.391 12.531 1 77.88 335 GLN A C 1
ATOM 2647 O O . GLN A 1 335 ? 10.805 -12.664 13.523 1 77.88 335 GLN A O 1
ATOM 2652 N N . ILE A 1 336 ? 9.828 -13.352 11.664 1 76.62 336 ILE A N 1
ATOM 2653 C CA . ILE A 1 336 ? 8.711 -12.422 11.797 1 76.62 336 ILE A CA 1
ATOM 2654 C C . ILE A 1 336 ? 7.945 -12.719 13.086 1 76.62 336 ILE A C 1
ATOM 2656 O O . ILE A 1 336 ? 7.621 -11.805 13.844 1 76.62 336 ILE A O 1
ATOM 2660 N N . ILE A 1 337 ? 7.684 -13.914 13.273 1 77 337 ILE A N 1
ATOM 2661 C CA . ILE A 1 337 ? 6.934 -14.359 14.438 1 77 337 ILE A CA 1
ATOM 2662 C C . ILE A 1 337 ? 7.754 -14.117 15.703 1 77 337 ILE A C 1
ATOM 2664 O O . ILE A 1 337 ? 7.234 -13.594 16.688 1 77 337 ILE A O 1
ATOM 2668 N N . ASP A 1 338 ? 9 -14.406 15.586 1 77.5 338 ASP A N 1
ATOM 2669 C CA . ASP A 1 338 ? 9.891 -14.227 16.734 1 77.5 338 ASP A CA 1
ATOM 2670 C C . ASP A 1 338 ? 9.953 -12.758 17.156 1 77.5 338 ASP A C 1
ATOM 2672 O O . ASP A 1 338 ? 9.875 -12.445 18.344 1 77.5 338 ASP A O 1
ATOM 2676 N N . GLU A 1 339 ? 10.109 -12.016 16.188 1 75.06 339 GLU A N 1
ATOM 2677 C CA . GLU A 1 339 ? 10.211 -10.586 16.469 1 75.06 339 GLU A CA 1
ATOM 2678 C C . GLU A 1 339 ? 8.906 -10.039 17.031 1 75.06 339 GLU A C 1
ATOM 2680 O O . GLU A 1 339 ? 8.914 -9.211 17.938 1 75.06 339 GLU A O 1
ATOM 2685 N N . ALA A 1 340 ? 7.828 -10.422 16.438 1 74 340 ALA A N 1
ATOM 2686 C CA . ALA A 1 340 ? 6.523 -9.992 16.922 1 74 340 ALA A CA 1
ATOM 2687 C C . ALA A 1 340 ? 6.312 -10.422 18.375 1 74 340 ALA A C 1
ATOM 2689 O O . ALA A 1 340 ? 5.855 -9.633 19.203 1 74 340 ALA A O 1
ATOM 2690 N N . LEU A 1 341 ? 6.73 -11.594 18.688 1 74.62 341 LEU A N 1
ATOM 2691 C CA . LEU A 1 341 ? 6.578 -12.133 20.047 1 74.62 341 LEU A CA 1
ATOM 2692 C C . LEU A 1 341 ? 7.5 -11.414 21.016 1 74.62 341 LEU A C 1
ATOM 2694 O O . LEU A 1 341 ? 7.105 -11.117 22.141 1 74.62 341 LEU A O 1
ATOM 2698 N N . ALA A 1 342 ? 8.68 -11.156 20.531 1 74.31 342 ALA A N 1
ATOM 2699 C CA . ALA A 1 342 ? 9.633 -10.438 21.359 1 74.31 342 ALA A CA 1
ATOM 2700 C C . ALA A 1 342 ? 9.109 -9.047 21.719 1 74.31 342 ALA A C 1
ATOM 2702 O O . ALA A 1 342 ? 9.258 -8.602 22.859 1 74.31 342 ALA A O 1
ATOM 2703 N N . MET A 1 343 ? 8.594 -8.438 20.812 1 69.31 343 MET A N 1
ATOM 2704 C CA . MET A 1 343 ? 8.062 -7.094 21.016 1 69.31 343 MET A CA 1
ATOM 2705 C C . MET A 1 343 ? 6.891 -7.113 21.984 1 69.31 343 MET A C 1
ATOM 2707 O O . MET A 1 343 ? 6.707 -6.176 22.766 1 69.31 343 MET A O 1
ATOM 2711 N N . PHE A 1 344 ? 6.18 -8.141 21.891 1 67.19 344 PHE A N 1
ATOM 2712 C CA . PHE A 1 344 ? 5.027 -8.266 22.766 1 67.19 344 PHE A CA 1
ATOM 2713 C C . PHE A 1 344 ? 5.469 -8.664 24.172 1 67.19 344 PHE A C 1
ATOM 2715 O O . PHE A 1 344 ? 4.914 -8.18 25.172 1 67.19 344 PHE A O 1
ATOM 2722 N N . ASN A 1 345 ? 6.32 -9.609 24.266 1 64.75 345 ASN A N 1
ATOM 2723 C CA . ASN A 1 345 ? 6.82 -10.055 25.562 1 64.75 345 ASN A CA 1
ATOM 2724 C C . ASN A 1 345 ? 7.496 -8.922 26.328 1 64.75 345 ASN A C 1
ATOM 2726 O O . ASN A 1 345 ? 7.367 -8.82 27.547 1 64.75 345 ASN A O 1
ATOM 2730 N N . GLU A 1 346 ? 8.203 -8.172 25.656 1 58.69 346 GLU A N 1
ATOM 2731 C CA . GLU A 1 346 ? 8.797 -7.023 26.344 1 58.69 346 GLU A CA 1
ATOM 2732 C C . GLU A 1 346 ? 7.738 -6.242 27.125 1 58.69 346 GLU A C 1
ATOM 2734 O O . GLU A 1 346 ? 8.023 -5.699 28.188 1 58.69 346 GLU A O 1
ATOM 2739 N N . GLU A 1 347 ? 6.508 -6.141 26.719 1 52.88 347 GLU A N 1
ATOM 2740 C CA . GLU A 1 347 ? 5.402 -5.48 27.406 1 52.88 347 GLU A CA 1
ATOM 2741 C C . GLU A 1 347 ? 4.969 -6.273 28.641 1 52.88 347 GLU A C 1
ATOM 2743 O O . GLU A 1 347 ? 4.711 -5.691 29.688 1 52.88 347 GLU A O 1
ATOM 2748 N N . ILE A 1 348 ? 4.719 -7.613 28.281 1 49.81 348 ILE A N 1
ATOM 2749 C CA . ILE A 1 348 ? 4.273 -8.414 29.422 1 49.81 348 ILE A CA 1
ATOM 2750 C C . ILE A 1 348 ? 5.281 -8.289 30.562 1 49.81 348 ILE A C 1
ATOM 2752 O O . ILE A 1 348 ? 4.902 -8.133 31.719 1 49.81 348 ILE A O 1
ATOM 2756 N N . ILE A 1 349 ? 6.496 -8.266 30.156 1 44.94 349 ILE A N 1
ATOM 2757 C CA . ILE A 1 349 ? 7.523 -8.133 31.188 1 44.94 349 ILE A CA 1
ATOM 2758 C C . ILE A 1 349 ? 7.512 -6.719 31.75 1 44.94 349 ILE A C 1
ATOM 2760 O O . ILE A 1 349 ? 7.57 -6.527 32.969 1 44.94 349 ILE A O 1
ATOM 2764 N N . ASN A 1 350 ? 7.477 -5.762 30.953 1 45.44 350 ASN A N 1
ATOM 2765 C CA . ASN A 1 350 ? 7.523 -4.395 31.453 1 45.44 350 ASN A CA 1
ATOM 2766 C C . ASN A 1 350 ? 6.23 -4.02 32.156 1 45.44 350 ASN A C 1
ATOM 2768 O O . ASN A 1 350 ? 6.246 -3.238 33.125 1 45.44 350 ASN A O 1
ATOM 2772 N N . SER A 1 351 ? 5.148 -4.348 31.562 1 41.66 351 SER A N 1
ATOM 2773 C CA . SER A 1 351 ? 3.9 -4.055 32.25 1 41.66 351 SER A CA 1
ATOM 2774 C C . SER A 1 351 ? 3.803 -4.836 33.562 1 41.66 351 SER A C 1
ATOM 2776 O O . SER A 1 351 ? 2.941 -4.555 34.406 1 41.66 351 SER A O 1
ATOM 2778 N N . LEU A 1 352 ? 4.34 -6.145 33.5 1 36.59 352 LEU A N 1
ATOM 2779 C CA . LEU A 1 352 ? 4.277 -6.93 34.719 1 36.59 352 LEU A CA 1
ATOM 2780 C C . LEU A 1 352 ? 5.367 -6.5 35.719 1 36.59 352 LEU A C 1
ATOM 2782 O O . LEU A 1 352 ? 5.477 -7.047 36.812 1 36.59 352 LEU A O 1
ATOM 2786 N N . GLY A 1 353 ? 5.957 -5.465 35.688 1 35.44 353 GLY A N 1
ATOM 2787 C CA . GLY A 1 353 ? 6.871 -5.062 36.75 1 35.44 353 GLY A CA 1
ATOM 2788 C C . GLY A 1 353 ? 8.031 -6.023 36.938 1 35.44 353 GLY A C 1
ATOM 2789 O O . GLY A 1 353 ? 8.633 -6.078 38 1 35.44 353 GLY A O 1
ATOM 2790 N N . ILE A 1 354 ? 8.203 -7.066 36.25 1 30.27 354 ILE A N 1
ATOM 2791 C CA . ILE A 1 354 ? 9.32 -7.953 36.562 1 30.27 354 ILE A CA 1
ATOM 2792 C C . ILE A 1 354 ? 10.531 -7.566 35.719 1 30.27 354 ILE A C 1
ATOM 2794 O O . ILE A 1 354 ? 10.414 -7.367 34.5 1 30.27 354 ILE A O 1
ATOM 2798 N N . MET B 1 1 ? 5.621 25.672 12.57 1 90.88 1 MET B N 1
ATOM 2799 C CA . MET B 1 1 ? 5.035 24.422 13.039 1 90.88 1 MET B CA 1
ATOM 2800 C C . MET B 1 1 ? 3.6 24.625 13.508 1 90.88 1 MET B C 1
ATOM 2802 O O . MET B 1 1 ? 3.232 25.734 13.922 1 90.88 1 MET B O 1
ATOM 2806 N N . ILE B 1 2 ? 2.846 23.578 13.352 1 95.25 2 ILE B N 1
ATOM 2807 C CA . ILE B 1 2 ? 1.455 23.672 13.781 1 95.25 2 ILE B CA 1
ATOM 2808 C C . ILE B 1 2 ? 1.378 23.609 15.305 1 95.25 2 ILE B C 1
ATOM 2810 O O . ILE B 1 2 ? 1.971 22.734 15.93 1 95.25 2 ILE B O 1
ATOM 2814 N N . LYS B 1 3 ? 0.646 24.5 15.852 1 94.62 3 LYS B N 1
ATOM 2815 C CA . LYS B 1 3 ? 0.577 24.578 17.312 1 94.62 3 LYS B CA 1
ATOM 2816 C C . LYS B 1 3 ? -0.794 24.141 17.812 1 94.62 3 LYS B C 1
ATOM 2818 O O . LYS B 1 3 ? -0.893 23.375 18.781 1 94.62 3 LYS B O 1
ATOM 2823 N N . THR B 1 4 ? -1.809 24.703 17.219 1 95.38 4 THR B N 1
ATOM 2824 C CA . THR B 1 4 ? -3.172 24.375 17.625 1 95.38 4 THR B CA 1
ATOM 2825 C C . THR B 1 4 ? -4.059 24.156 16.391 1 95.38 4 THR B C 1
ATOM 2827 O O . THR B 1 4 ? -3.76 24.656 15.312 1 95.38 4 THR B O 1
ATOM 2830 N N . ILE B 1 5 ? -5.098 23.375 16.625 1 95.94 5 ILE B N 1
ATOM 2831 C CA . ILE B 1 5 ? -6.047 23.156 15.531 1 95.94 5 ILE B CA 1
ATOM 2832 C C . ILE B 1 5 ? -7.438 22.875 16.109 1 95.94 5 ILE B C 1
ATOM 2834 O O . ILE B 1 5 ? -7.574 22.188 17.109 1 95.94 5 ILE B O 1
ATOM 2838 N N . THR B 1 6 ? -8.414 23.5 15.531 1 97 6 THR B N 1
ATOM 2839 C CA . THR B 1 6 ? -9.82 23.234 15.797 1 97 6 THR B CA 1
ATOM 2840 C C . THR B 1 6 ? -10.578 22.984 14.492 1 97 6 THR B C 1
ATOM 2842 O O . THR B 1 6 ? -10.523 23.812 13.57 1 97 6 THR B O 1
ATOM 2845 N N . ILE B 1 7 ? -11.227 21.891 14.383 1 96.81 7 ILE B N 1
ATOM 2846 C CA . ILE B 1 7 ? -11.992 21.5 13.203 1 96.81 7 ILE B CA 1
ATOM 2847 C C . ILE B 1 7 ? -13.422 21.172 13.617 1 96.81 7 ILE B C 1
ATOM 2849 O O . ILE B 1 7 ? -13.648 20.438 14.578 1 96.81 7 ILE B O 1
ATOM 2853 N N . LYS B 1 8 ? -14.328 21.719 12.891 1 96.62 8 LYS B N 1
ATOM 2854 C CA . LYS B 1 8 ? -15.742 21.406 13.109 1 96.62 8 LYS B CA 1
ATOM 2855 C C . LYS B 1 8 ? -16.391 20.875 11.836 1 96.62 8 LYS B C 1
ATOM 2857 O O . LYS B 1 8 ? -16.156 21.391 10.75 1 96.62 8 LYS B O 1
ATOM 2862 N N . ASN B 1 9 ? -17.172 19.75 11.977 1 95.31 9 ASN B N 1
ATOM 2863 C CA . ASN B 1 9 ? -18.047 19.188 10.953 1 95.31 9 ASN B CA 1
ATOM 2864 C C . ASN B 1 9 ? -17.25 18.781 9.711 1 95.31 9 ASN B C 1
ATOM 2866 O O . ASN B 1 9 ? -17.578 19.219 8.602 1 95.31 9 ASN B O 1
ATOM 2870 N N . PHE B 1 10 ? -16.281 17.984 9.906 1 95.12 10 PHE B N 1
ATOM 2871 C CA . PHE B 1 10 ? -15.414 17.516 8.836 1 95.12 10 PHE B CA 1
ATOM 2872 C C . PHE B 1 10 ? -15.414 16 8.758 1 95.12 10 PHE B C 1
ATOM 2874 O O . PHE B 1 10 ? -15.039 15.328 9.719 1 95.12 10 PHE B O 1
ATOM 2881 N N . PHE B 1 11 ? -15.828 15.547 7.641 1 89.31 11 PHE B N 1
ATOM 2882 C CA . PHE B 1 11 ? -15.625 14.156 7.266 1 89.31 11 PHE B CA 1
ATOM 2883 C C . PHE B 1 11 ? -16.109 13.227 8.375 1 89.31 11 PHE B C 1
ATOM 2885 O O . PHE B 1 11 ? -15.383 12.32 8.797 1 89.31 11 PHE B O 1
ATOM 2892 N N . GLY B 1 12 ? -17.203 13.453 8.977 1 88.56 12 GLY B N 1
ATOM 2893 C CA . GLY B 1 12 ? -17.781 12.625 10.023 1 88.56 12 GLY B CA 1
ATOM 2894 C C . GLY B 1 12 ? -17.438 13.094 11.422 1 88.56 12 GLY B C 1
ATOM 2895 O O . GLY B 1 12 ? -18.016 12.617 12.406 1 88.56 12 GLY B O 1
ATOM 2896 N N . PHE B 1 13 ? -16.438 14.016 11.555 1 92.44 13 PHE B N 1
ATOM 2897 C CA . PHE B 1 13 ? -16.109 14.641 12.828 1 92.44 13 PHE B CA 1
ATOM 2898 C C . PHE B 1 13 ? -17.078 15.781 13.125 1 92.44 13 PHE B C 1
ATOM 2900 O O . PHE B 1 13 ? -17.281 16.672 12.297 1 92.44 13 PHE B O 1
ATOM 2907 N N . LYS B 1 14 ? -17.625 15.672 14.273 1 92.94 14 LYS B N 1
ATOM 2908 C CA . LYS B 1 14 ? -18.344 16.859 14.727 1 92.94 14 LYS B CA 1
ATOM 2909 C C . LYS B 1 14 ? -17.391 17.938 15.227 1 92.94 14 LYS B C 1
ATOM 2911 O O . LYS B 1 14 ? -17.578 19.125 14.945 1 92.94 14 LYS B O 1
ATOM 2916 N N . ASN B 1 15 ? -16.5 17.469 15.984 1 93.5 15 ASN B N 1
ATOM 2917 C CA . ASN B 1 15 ? -15.469 18.344 16.516 1 93.5 15 ASN B CA 1
ATOM 2918 C C . ASN B 1 15 ? -14.141 17.625 16.672 1 93.5 15 ASN B C 1
ATOM 2920 O O . ASN B 1 15 ? -14.109 16.438 17.047 1 93.5 15 ASN B O 1
ATOM 2924 N N . PHE B 1 16 ? -13.039 18.266 16.328 1 95.12 16 PHE B N 1
ATOM 2925 C CA . PHE B 1 16 ? -11.672 17.812 16.562 1 95.12 16 PHE B CA 1
ATOM 2926 C C . PHE B 1 16 ? -10.789 18.984 17 1 95.12 16 PHE B C 1
ATOM 2928 O O . PHE B 1 16 ? -10.648 19.969 16.266 1 95.12 16 PHE B O 1
ATOM 2935 N N . GLU B 1 17 ? -10.234 18.859 18.188 1 95.19 17 GLU B N 1
ATOM 2936 C CA . GLU B 1 17 ? -9.453 19.969 18.719 1 95.19 17 GLU B CA 1
ATOM 2937 C C . GLU B 1 17 ? -8.133 19.484 19.312 1 95.19 17 GLU B C 1
ATOM 2939 O O . GLU B 1 17 ? -8.094 18.438 19.969 1 95.19 17 GLU B O 1
ATOM 2944 N N . ALA B 1 18 ? -7.098 20.094 18.938 1 93.31 18 ALA B N 1
ATOM 2945 C CA . ALA B 1 18 ? -5.785 19.922 19.547 1 93.31 18 ALA B CA 1
ATOM 2946 C C . ALA B 1 18 ? -5.227 21.266 20.047 1 93.31 18 ALA B C 1
ATOM 2948 O O . ALA B 1 18 ? -4.777 22.094 19.25 1 93.31 18 ALA B O 1
ATOM 2949 N N . LYS B 1 19 ? -5.156 21.453 21.344 1 91.25 19 LYS B N 1
ATOM 2950 C CA . LYS B 1 19 ? -4.746 22.719 21.922 1 91.25 19 LYS B CA 1
ATOM 2951 C C . LYS B 1 19 ? -3.227 22.844 21.969 1 91.25 19 LYS B C 1
ATOM 2953 O O . LYS B 1 19 ? -2.686 23.953 22.016 1 91.25 19 LYS B O 1
ATOM 2958 N N . ARG B 1 20 ? -2.594 21.75 22.047 1 92.06 20 ARG B N 1
ATOM 2959 C CA . ARG B 1 20 ? -1.134 21.734 22.062 1 92.06 20 ARG B CA 1
ATOM 2960 C C . ARG B 1 20 ? -0.597 20.562 21.25 1 92.06 20 ARG B C 1
ATOM 2962 O O . ARG B 1 20 ? -0.612 19.422 21.719 1 92.06 20 ARG B O 1
ATOM 2969 N N . LEU B 1 21 ? -0.087 20.891 20.094 1 95.44 21 LEU B N 1
ATOM 2970 C CA . LEU B 1 21 ? 0.53 19.844 19.281 1 95.44 21 LEU B CA 1
ATOM 2971 C C . LEU B 1 21 ? 2.018 19.719 19.594 1 95.44 21 LEU B C 1
ATOM 2973 O O . LEU B 1 21 ? 2.68 20.719 19.891 1 95.44 21 LEU B O 1
ATOM 2977 N N . THR B 1 22 ? 2.531 18.562 19.594 1 96.19 22 THR B N 1
ATOM 2978 C CA . THR B 1 22 ? 3.939 18.266 19.844 1 96.19 22 THR B CA 1
ATOM 2979 C C . THR B 1 22 ? 4.691 18.078 18.531 1 96.19 22 THR B C 1
ATOM 2981 O O . THR B 1 22 ? 4.113 18.219 17.453 1 96.19 22 THR B O 1
ATOM 2984 N N . ASN B 1 23 ? 5.988 17.859 18.641 1 95.5 23 ASN B N 1
ATOM 2985 C CA . ASN B 1 23 ? 6.777 17.641 17.438 1 95.5 23 ASN B CA 1
ATOM 2986 C C . ASN B 1 23 ? 6.402 16.328 16.766 1 95.5 23 ASN B C 1
ATOM 2988 O O . ASN B 1 23 ? 6.547 16.188 15.547 1 95.5 23 ASN B O 1
ATOM 2992 N N . VAL B 1 24 ? 6.035 15.406 17.562 1 97.5 24 VAL B N 1
ATOM 2993 C CA . VAL B 1 24 ? 5.504 14.156 17.031 1 97.5 24 VAL B CA 1
ATOM 2994 C C . VAL B 1 24 ? 4.055 13.977 17.469 1 97.5 24 VAL B C 1
ATOM 2996 O O . VAL B 1 24 ? 3.746 14.039 18.656 1 97.5 24 VAL B O 1
ATOM 2999 N N . ASN B 1 25 ? 3.166 13.852 16.562 1 98.19 25 ASN B N 1
ATOM 3000 C CA . ASN B 1 25 ? 1.737 13.648 16.797 1 98.19 25 ASN B CA 1
ATOM 3001 C C . ASN B 1 25 ? 1.219 12.414 16.062 1 98.19 25 ASN B C 1
ATOM 3003 O O . ASN B 1 25 ? 1.324 12.328 14.836 1 98.19 25 ASN B O 1
ATOM 3007 N N . VAL B 1 26 ? 0.672 11.539 16.797 1 97.5 26 VAL B N 1
ATOM 3008 C CA . VAL B 1 26 ? 0.243 10.258 16.25 1 97.5 26 VAL B CA 1
ATOM 3009 C C . VAL B 1 26 ? -1.282 10.172 16.266 1 97.5 26 VAL B C 1
ATOM 3011 O O . VAL B 1 26 ? -1.919 10.5 17.266 1 97.5 26 VAL B O 1
ATOM 3014 N N . ILE B 1 27 ? -1.843 9.828 15.156 1 96.56 27 ILE B N 1
ATOM 3015 C CA . ILE B 1 27 ? -3.279 9.602 15.031 1 96.56 27 ILE B CA 1
ATOM 3016 C C . ILE B 1 27 ? -3.551 8.117 14.805 1 96.56 27 ILE B C 1
ATOM 3018 O O . ILE B 1 27 ? -3.131 7.547 13.789 1 96.56 27 ILE B O 1
ATOM 3022 N N . ILE B 1 28 ? -4.246 7.52 15.75 1 94.62 28 ILE B N 1
ATOM 3023 C CA . ILE B 1 28 ? -4.484 6.082 15.656 1 94.62 28 ILE B CA 1
ATOM 3024 C C . ILE B 1 28 ? -5.988 5.812 15.609 1 94.62 28 ILE B C 1
ATOM 3026 O O . ILE B 1 28 ? -6.785 6.645 16.047 1 94.62 28 ILE B O 1
ATOM 3030 N N . GLY B 1 29 ? -6.355 4.664 15.031 1 88.69 29 GLY B N 1
ATOM 3031 C CA . GLY B 1 29 ? -7.75 4.27 14.914 1 88.69 29 GLY B CA 1
ATOM 3032 C C . GLY B 1 29 ? -7.969 3.127 13.938 1 88.69 29 GLY B C 1
ATOM 3033 O O . GLY B 1 29 ? -7.059 2.754 13.195 1 88.69 29 GLY B O 1
ATOM 3034 N N . ALA B 1 30 ? -9.203 2.621 13.953 1 81.94 30 ALA B N 1
ATOM 3035 C CA . ALA B 1 30 ? -9.57 1.525 13.062 1 81.94 30 ALA B CA 1
ATOM 3036 C C . ALA B 1 30 ? -9.672 2.006 11.617 1 81.94 30 ALA B C 1
ATOM 3038 O O . ALA B 1 30 ? -9.492 3.195 11.336 1 81.94 30 ALA B O 1
ATOM 3039 N N . ASN B 1 31 ? -9.844 1.005 10.703 1 75 31 ASN B N 1
ATOM 3040 C CA . ASN B 1 31 ? -10.047 1.386 9.305 1 75 31 ASN B CA 1
ATOM 3041 C C . ASN B 1 31 ? -11.297 2.244 9.141 1 75 31 ASN B C 1
ATOM 3043 O O . ASN B 1 31 ? -12.328 1.976 9.766 1 75 31 ASN B O 1
ATOM 3047 N N . ASP B 1 32 ? -11.148 3.219 8.32 1 78.44 32 ASP B N 1
ATOM 3048 C CA . ASP B 1 32 ? -12.273 4.082 7.969 1 78.44 32 ASP B CA 1
ATOM 3049 C C . ASP B 1 32 ? -12.672 4.973 9.141 1 78.44 32 ASP B C 1
ATOM 3051 O O . ASP B 1 32 ? -13.828 5.391 9.25 1 78.44 32 ASP B O 1
ATOM 3055 N N . SER B 1 33 ? -11.727 5.195 10.047 1 85.75 33 SER B N 1
ATOM 3056 C CA . SER B 1 33 ? -12.031 6.035 11.203 1 85.75 33 SER B CA 1
ATOM 3057 C C . SER B 1 33 ? -11.742 7.504 10.914 1 85.75 33 SER B C 1
ATOM 3059 O O . SER B 1 33 ? -11.977 8.367 11.758 1 85.75 33 SER B O 1
ATOM 3061 N N . GLY B 1 34 ? -11.18 7.828 9.781 1 88.81 34 GLY B N 1
ATOM 3062 C CA . GLY B 1 34 ? -10.969 9.219 9.406 1 88.81 34 GLY B CA 1
ATOM 3063 C C . GLY B 1 34 ? -9.523 9.656 9.562 1 88.81 34 GLY B C 1
ATOM 3064 O O . GLY B 1 34 ? -9.211 10.836 9.391 1 88.81 34 GLY B O 1
ATOM 3065 N N . LYS B 1 35 ? -8.57 8.766 9.891 1 92 35 LYS B N 1
ATOM 3066 C CA . LYS B 1 35 ? -7.16 9.086 10.109 1 92 35 LYS B CA 1
ATOM 3067 C C . LYS B 1 35 ? -6.566 9.797 8.898 1 92 35 LYS B C 1
ATOM 3069 O O . LYS B 1 35 ? -5.977 10.875 9.031 1 92 35 LYS B O 1
ATOM 3074 N N . THR B 1 36 ? -6.77 9.203 7.762 1 91.88 36 THR B N 1
ATOM 3075 C CA . THR B 1 36 ? -6.188 9.727 6.531 1 91.88 36 THR B CA 1
ATOM 3076 C C . THR B 1 36 ? -6.816 11.07 6.168 1 91.88 36 THR B C 1
ATOM 3078 O O . THR B 1 36 ? -6.125 11.977 5.703 1 91.88 36 THR B O 1
ATOM 3081 N N . ALA B 1 37 ? -8.102 11.188 6.402 1 93.44 37 ALA B N 1
ATOM 3082 C CA . ALA B 1 37 ? -8.805 12.43 6.082 1 93.44 37 ALA B CA 1
ATOM 3083 C C . ALA B 1 37 ? -8.234 13.602 6.879 1 93.44 37 ALA B C 1
ATOM 3085 O O . ALA B 1 37 ? -7.957 14.664 6.32 1 93.44 37 ALA B O 1
ATOM 3086 N N . ILE B 1 38 ? -8.078 13.398 8.164 1 95.69 38 ILE B N 1
ATOM 3087 C CA . ILE B 1 38 ? -7.555 14.453 9.023 1 95.69 38 ILE B CA 1
ATOM 3088 C C . ILE B 1 38 ? -6.133 14.805 8.594 1 95.69 38 ILE B C 1
ATOM 3090 O O . ILE B 1 38 ? -5.773 15.984 8.523 1 95.69 38 ILE B O 1
ATOM 3094 N N . LEU B 1 39 ? -5.355 13.828 8.344 1 96.88 39 LEU B N 1
ATOM 3095 C CA . LEU B 1 39 ? -3.973 14.023 7.914 1 96.88 39 LEU B CA 1
ATOM 3096 C C . LEU B 1 39 ? -3.91 14.828 6.621 1 96.88 39 LEU B C 1
ATOM 3098 O O . LEU B 1 39 ? -3.096 15.742 6.492 1 96.88 39 LEU B O 1
ATOM 3102 N N . LYS B 1 40 ? -4.738 14.484 5.68 1 96.69 40 LYS B N 1
ATOM 3103 C CA . LYS B 1 40 ? -4.805 15.18 4.398 1 96.69 40 LYS B CA 1
ATOM 3104 C C . LYS B 1 40 ? -5.238 16.625 4.578 1 96.69 40 LYS B C 1
ATOM 3106 O O . LYS B 1 40 ? -4.762 17.516 3.869 1 96.69 40 LYS B O 1
ATOM 3111 N N . LEU B 1 41 ? -6.172 16.844 5.453 1 97.62 41 LEU B N 1
ATOM 3112 C CA . LEU B 1 41 ? -6.613 18.203 5.719 1 97.62 41 LEU B CA 1
ATOM 3113 C C . LEU B 1 41 ? -5.461 19.062 6.227 1 97.62 41 LEU B C 1
ATOM 3115 O O . LEU B 1 41 ? -5.23 20.156 5.727 1 97.62 41 LEU B O 1
ATOM 3119 N N . PHE B 1 42 ? -4.727 18.516 7.246 1 97.5 42 PHE B N 1
ATOM 3120 C CA . PHE B 1 42 ? -3.562 19.203 7.773 1 97.5 42 PHE B CA 1
ATOM 3121 C C . PHE B 1 42 ? -2.564 19.516 6.664 1 97.5 42 PHE B C 1
ATOM 3123 O O . PHE B 1 42 ? -2.047 20.625 6.574 1 97.5 42 PHE B O 1
ATOM 3130 N N . TYR B 1 43 ? -2.402 18.578 5.875 1 97.94 43 TYR B N 1
ATOM 3131 C CA . TYR B 1 43 ? -1.447 18.719 4.781 1 97.94 43 TYR B CA 1
ATOM 3132 C C . TYR B 1 43 ? -1.911 19.781 3.797 1 97.94 43 TYR B C 1
ATOM 3134 O O . TYR B 1 43 ? -1.127 20.656 3.389 1 97.94 43 TYR B O 1
ATOM 3142 N N . GLY B 1 44 ? -3.16 19.672 3.359 1 97.62 44 GLY B N 1
ATOM 3143 C CA . GLY B 1 44 ? -3.699 20.641 2.414 1 97.62 44 GLY B CA 1
ATOM 3144 C C . GLY B 1 44 ? -3.533 22.078 2.867 1 97.62 44 GLY B C 1
ATOM 3145 O O . GLY B 1 44 ? -3.139 22.938 2.082 1 97.62 44 GLY B O 1
ATOM 3146 N N . ILE B 1 45 ? -3.812 22.312 4.113 1 96.88 45 ILE B N 1
ATOM 3147 C CA . ILE B 1 45 ? -3.684 23.656 4.676 1 96.88 45 ILE B CA 1
ATOM 3148 C C . ILE B 1 45 ? -2.215 24.062 4.699 1 96.88 45 ILE B C 1
ATOM 3150 O O . ILE B 1 45 ? -1.863 25.156 4.258 1 96.88 45 ILE B O 1
ATOM 3154 N N . SER B 1 46 ? -1.359 23.203 5.168 1 96 46 SER B N 1
ATOM 3155 C CA . SER B 1 46 ? 0.063 23.5 5.316 1 96 46 SER B CA 1
ATOM 3156 C C . SER B 1 46 ? 0.726 23.719 3.963 1 96 46 SER B C 1
ATOM 3158 O O . SER B 1 46 ? 1.542 24.641 3.811 1 96 46 SER B O 1
ATOM 3160 N N . LYS B 1 47 ? 0.362 22.828 3.059 1 96.06 47 LYS B N 1
ATOM 3161 C CA . LYS B 1 47 ? 0.977 22.938 1.737 1 96.06 47 LYS B CA 1
ATOM 3162 C C . LYS B 1 47 ? 0.503 24.188 1.009 1 96.06 47 LYS B C 1
ATOM 3164 O O . LYS B 1 47 ? 1.279 24.828 0.299 1 96.06 47 LYS B O 1
ATOM 3169 N N . SER B 1 48 ? -0.801 24.516 1.074 1 94.19 48 SER B N 1
ATOM 3170 C CA . SER B 1 48 ? -1.301 25.75 0.461 1 94.19 48 SER B CA 1
ATOM 3171 C C . SER B 1 48 ? -0.627 26.969 1.061 1 94.19 48 SER B C 1
ATOM 3173 O O . SER B 1 48 ? -0.38 27.953 0.357 1 94.19 48 SER B O 1
ATOM 3175 N N . LEU B 1 49 ? -0.38 26.938 2.338 1 91.69 49 LEU B N 1
ATOM 3176 C CA . LEU B 1 49 ? 0.333 28.016 3.004 1 91.69 49 LEU B CA 1
ATOM 3177 C C . LEU B 1 49 ? 1.757 28.141 2.473 1 91.69 49 LEU B C 1
ATOM 3179 O O . LEU B 1 49 ? 2.24 29.25 2.23 1 91.69 49 LEU B O 1
ATOM 3183 N N . GLU B 1 50 ? 2.424 27 2.342 1 91.44 50 GLU B N 1
ATOM 3184 C CA . GLU B 1 50 ? 3.752 27 1.737 1 91.44 50 GLU B CA 1
ATOM 3185 C C . GLU B 1 50 ? 3.73 27.625 0.347 1 91.44 50 GLU B C 1
ATOM 3187 O O . GLU B 1 50 ? 4.562 28.484 0.035 1 91.44 50 GLU B O 1
ATOM 3192 N N . ASP B 1 51 ? 2.779 27.188 -0.449 1 89.69 51 ASP B N 1
ATOM 3193 C CA . ASP B 1 51 ? 2.662 27.672 -1.82 1 89.69 51 ASP B CA 1
ATOM 3194 C C . ASP B 1 51 ? 2.408 29.172 -1.848 1 89.69 51 ASP B C 1
ATOM 3196 O O . ASP B 1 51 ? 2.922 29.891 -2.717 1 89.69 51 ASP B O 1
ATOM 3200 N N . PHE B 1 52 ? 1.583 29.578 -0.957 1 89.12 52 PHE B N 1
ATOM 3201 C CA . PHE B 1 52 ? 1.243 31 -0.886 1 89.12 52 PHE B CA 1
ATOM 3202 C C . PHE B 1 52 ? 2.469 31.828 -0.529 1 89.12 52 PHE B C 1
ATOM 3204 O O . PHE B 1 52 ? 2.678 32.906 -1.089 1 89.12 52 PHE B O 1
ATOM 3211 N N . THR B 1 53 ? 3.191 31.359 0.355 1 84.44 53 THR B N 1
ATOM 3212 C CA . THR B 1 53 ? 4.312 32.125 0.874 1 84.44 53 THR B CA 1
ATOM 3213 C C . THR B 1 53 ? 5.5 32.094 -0.085 1 84.44 53 THR B C 1
ATOM 3215 O O . THR B 1 53 ? 6.312 33 -0.132 1 84.44 53 THR B O 1
ATOM 3218 N N . GLN B 1 54 ? 5.641 31.031 -0.776 1 80.12 54 GLN B N 1
ATOM 3219 C CA . GLN B 1 54 ? 6.766 30.906 -1.698 1 80.12 54 GLN B CA 1
ATOM 3220 C C . GLN B 1 54 ? 6.449 31.547 -3.045 1 80.12 54 GLN B C 1
ATOM 3222 O O . GLN B 1 54 ? 7.336 32.094 -3.695 1 80.12 54 GLN B O 1
ATOM 3227 N N . LYS B 1 55 ? 5.289 31.297 -3.777 1 68.81 55 LYS B N 1
ATOM 3228 C CA . LYS B 1 55 ? 4.953 31.781 -5.113 1 68.81 55 LYS B CA 1
ATOM 3229 C C . LYS B 1 55 ? 4.684 33.281 -5.109 1 68.81 55 LYS B C 1
ATOM 3231 O O . LYS B 1 55 ? 4.691 33.906 -6.16 1 68.81 55 LYS B O 1
ATOM 3236 N N . ASN B 1 56 ? 4.184 33.938 -4.023 1 57.38 56 ASN B N 1
ATOM 3237 C CA . ASN B 1 56 ? 3.551 35.25 -4.09 1 57.38 56 ASN B CA 1
ATOM 3238 C C . ASN B 1 56 ? 4.473 36.281 -4.73 1 57.38 56 ASN B C 1
ATOM 3240 O O . ASN B 1 56 ? 4.234 37.5 -4.621 1 57.38 56 ASN B O 1
ATOM 3244 N N . ALA B 1 57 ? 5.672 36.156 -5.102 1 53.88 57 ALA B N 1
ATOM 3245 C CA . ALA B 1 57 ? 6.355 37.406 -5.367 1 53.88 57 ALA B CA 1
ATOM 3246 C C . ALA B 1 57 ? 5.762 38.125 -6.586 1 53.88 57 ALA B C 1
ATOM 3248 O O . ALA B 1 57 ? 5.629 39.344 -6.605 1 53.88 57 ALA B O 1
ATOM 3249 N N . HIS B 1 58 ? 5.438 37.438 -7.68 1 52.5 58 HIS B N 1
ATOM 3250 C CA . HIS B 1 58 ? 5.172 38.25 -8.852 1 52.5 58 HIS B CA 1
ATOM 3251 C C . HIS B 1 58 ? 3.684 38.312 -9.172 1 52.5 58 HIS B C 1
ATOM 3253 O O . HIS B 1 58 ? 3.189 39.281 -9.711 1 52.5 58 HIS B O 1
ATOM 3259 N N . ASN B 1 59 ? 2.826 37.25 -9.094 1 57.06 59 ASN B N 1
ATOM 3260 C CA . ASN B 1 59 ? 1.396 37.25 -9.383 1 57.06 59 ASN B CA 1
ATOM 3261 C C . ASN B 1 59 ? 0.615 36.469 -8.32 1 57.06 59 ASN B C 1
ATOM 3263 O O . ASN B 1 59 ? 0.392 35.25 -8.453 1 57.06 59 ASN B O 1
ATOM 3267 N N . PRO B 1 60 ? 0.324 37.125 -7.098 1 64 60 PRO B N 1
ATOM 3268 C CA . PRO B 1 60 ? -0.085 36.438 -5.867 1 64 60 PRO B CA 1
ATOM 3269 C C . PRO B 1 60 ? -1.492 35.844 -5.961 1 64 60 PRO B C 1
ATOM 3271 O O . PRO B 1 60 ? -2.457 36.594 -6.195 1 64 60 PRO B O 1
ATOM 3274 N N . SER B 1 61 ? -1.749 34.594 -6.398 1 83.56 61 SER B N 1
ATOM 3275 C CA . SER B 1 61 ? -3.049 33.969 -6.184 1 83.56 61 SER B CA 1
ATOM 3276 C C . SER B 1 61 ? -3.498 34.094 -4.734 1 83.56 61 SER B C 1
ATOM 3278 O O . SER B 1 61 ? -2.689 33.969 -3.812 1 83.56 61 SER B O 1
ATOM 3280 N N . PRO B 1 62 ? -4.77 34.625 -4.676 1 90.44 62 PRO B N 1
ATOM 3281 C CA . PRO B 1 62 ? -5.273 34.688 -3.303 1 90.44 62 PRO B CA 1
ATOM 3282 C C . PRO B 1 62 ? -5.16 33.375 -2.557 1 90.44 62 PRO B C 1
ATOM 3284 O O . PRO B 1 62 ? -5.301 32.312 -3.162 1 90.44 62 PRO B O 1
ATOM 3287 N N . TYR B 1 63 ? -4.898 33.469 -1.327 1 92.44 63 TYR B N 1
ATOM 3288 C CA . TYR B 1 63 ? -4.738 32.281 -0.513 1 92.44 63 TYR B CA 1
ATOM 3289 C C . TYR B 1 63 ? -5.973 31.391 -0.597 1 92.44 63 TYR B C 1
ATOM 3291 O O . TYR B 1 63 ? -5.859 30.156 -0.683 1 92.44 63 TYR B O 1
ATOM 3299 N N . LYS B 1 64 ? -7.137 32.031 -0.577 1 94.44 64 LYS B N 1
ATOM 3300 C CA . LYS B 1 64 ? -8.375 31.266 -0.62 1 94.44 64 LYS B CA 1
ATOM 3301 C C . LYS B 1 64 ? -8.445 30.391 -1.871 1 94.44 64 LYS B C 1
ATOM 3303 O O . LYS B 1 64 ? -8.977 29.281 -1.834 1 94.44 64 LYS B O 1
ATOM 3308 N N . ARG B 1 65 ? -7.922 30.891 -2.932 1 94.12 65 ARG B N 1
ATOM 3309 C CA . ARG B 1 65 ? -7.895 30.109 -4.168 1 94.12 65 ARG B CA 1
ATOM 3310 C C . ARG B 1 65 ? -6.914 28.953 -4.066 1 94.12 65 ARG B C 1
ATOM 3312 O O . ARG B 1 65 ? -7.23 27.828 -4.469 1 94.12 65 ARG B O 1
ATOM 3319 N N . LEU B 1 66 ? -5.773 29.219 -3.557 1 93.88 66 LEU B N 1
ATOM 3320 C CA . LEU B 1 66 ? -4.758 28.188 -3.398 1 93.88 66 LEU B CA 1
ATOM 3321 C C . LEU B 1 66 ? -5.242 27.094 -2.467 1 93.88 66 LEU B C 1
ATOM 3323 O O . LEU B 1 66 ? -5.035 25.906 -2.742 1 93.88 66 LEU B O 1
ATOM 3327 N N . LEU B 1 67 ? -5.852 27.516 -1.445 1 96.31 67 LEU B N 1
ATOM 3328 C CA . LEU B 1 67 ? -6.387 26.562 -0.483 1 96.31 67 LEU B CA 1
ATOM 3329 C C . LEU B 1 67 ? -7.465 25.688 -1.12 1 96.31 67 LEU B C 1
ATOM 3331 O O . LEU B 1 67 ? -7.457 24.469 -0.964 1 96.31 67 LEU B O 1
ATOM 3335 N N . SER B 1 68 ? -8.359 26.328 -1.837 1 96.88 68 SER B N 1
ATOM 3336 C CA . SER B 1 68 ? -9.445 25.609 -2.502 1 96.88 68 SER B CA 1
ATOM 3337 C C . SER B 1 68 ? -8.898 24.578 -3.477 1 96.88 68 SER B C 1
ATOM 3339 O O . SER B 1 68 ? -9.312 23.422 -3.449 1 96.88 68 SER B O 1
ATOM 3341 N N . GLU B 1 69 ? -8.031 25.016 -4.23 1 95 69 GLU B N 1
ATOM 3342 C CA . GLU B 1 69 ? -7.441 24.141 -5.234 1 95 69 GLU B CA 1
ATOM 3343 C C . GLU B 1 69 ? -6.691 22.969 -4.582 1 95 69 GLU B C 1
ATOM 3345 O O . GLU B 1 69 ? -6.797 21.828 -5.027 1 95 69 GLU B O 1
ATOM 3350 N N . LYS B 1 70 ? -5.965 23.266 -3.576 1 96.38 70 LYS B N 1
ATOM 3351 C CA . LYS B 1 70 ? -5.176 22.25 -2.904 1 96.38 70 LYS B CA 1
ATOM 3352 C C . LYS B 1 70 ? -6.074 21.203 -2.24 1 96.38 70 LYS B C 1
ATOM 3354 O O . LYS B 1 70 ? -5.797 20.016 -2.309 1 96.38 70 LYS B O 1
ATOM 3359 N N . LEU B 1 71 ? -7.117 21.703 -1.628 1 97 71 LEU B N 1
ATOM 3360 C CA . LEU B 1 71 ? -8.039 20.766 -0.989 1 97 71 LEU B CA 1
ATOM 3361 C C . LEU B 1 71 ? -8.734 19.891 -2.027 1 97 71 LEU B C 1
ATOM 3363 O O . LEU B 1 71 ? -8.906 18.688 -1.819 1 97 71 LEU B O 1
ATOM 3367 N N . ILE B 1 72 ? -9.086 20.469 -3.113 1 95.19 72 ILE B N 1
ATOM 3368 C CA . ILE B 1 72 ? -9.742 19.734 -4.184 1 95.19 72 ILE B CA 1
ATOM 3369 C C . ILE B 1 72 ? -8.789 18.672 -4.73 1 95.19 72 ILE B C 1
ATOM 3371 O O . ILE B 1 72 ? -9.18 17.5 -4.891 1 95.19 72 ILE B O 1
ATOM 3375 N N . ASN B 1 73 ? -7.59 19.016 -4.922 1 94.06 73 ASN B N 1
ATOM 3376 C CA . ASN B 1 73 ? -6.625 18.125 -5.543 1 94.06 73 ASN B CA 1
ATOM 3377 C C . ASN B 1 73 ? -6.117 17.078 -4.551 1 94.06 73 ASN B C 1
ATOM 3379 O O . ASN B 1 73 ? -5.629 16.016 -4.949 1 94.06 73 ASN B O 1
ATOM 3383 N N . THR B 1 74 ? -6.223 17.359 -3.299 1 95.75 74 THR B N 1
ATOM 3384 C CA . THR B 1 74 ? -5.766 16.438 -2.271 1 95.75 74 THR B CA 1
ATOM 3385 C C . THR B 1 74 ? -6.84 15.398 -1.962 1 95.75 74 THR B C 1
ATOM 3387 O O . THR B 1 74 ? -6.531 14.227 -1.748 1 95.75 74 THR B O 1
ATOM 3390 N N . PHE B 1 75 ? -8.055 15.844 -1.994 1 94.31 75 PHE B N 1
ATOM 3391 C CA . PHE B 1 75 ? -9.141 14.945 -1.621 1 94.31 75 PHE B CA 1
ATOM 3392 C C . PHE B 1 75 ? -9.805 14.359 -2.859 1 94.31 75 PHE B C 1
ATOM 3394 O O . PHE B 1 75 ? -10.469 13.32 -2.783 1 94.31 75 PHE B O 1
ATOM 3401 N N . GLN B 1 76 ? -9.703 15.047 -3.949 1 90.94 76 GLN B N 1
ATOM 3402 C CA . GLN B 1 76 ? -10.305 14.656 -5.223 1 90.94 76 GLN B CA 1
ATOM 3403 C C . GLN B 1 76 ? -11.75 14.211 -5.035 1 90.94 76 GLN B C 1
ATOM 3405 O O . GLN B 1 76 ? -12.125 13.109 -5.434 1 90.94 76 GLN B O 1
ATOM 3410 N N . PRO B 1 77 ? -12.562 15.133 -4.516 1 89 77 PRO B N 1
ATOM 3411 C CA . PRO B 1 77 ? -13.977 14.82 -4.34 1 89 77 PRO B CA 1
ATOM 3412 C C . PRO B 1 77 ? -14.711 14.633 -5.668 1 89 77 PRO B C 1
ATOM 3414 O O . PRO B 1 77 ? -14.141 14.891 -6.73 1 89 77 PRO B O 1
ATOM 3417 N N . ARG B 1 78 ? -15.93 14.125 -5.617 1 80.69 78 ARG B N 1
ATOM 3418 C CA . ARG B 1 78 ? -16.766 13.898 -6.797 1 80.69 78 ARG B CA 1
ATOM 3419 C C . ARG B 1 78 ? -17.375 15.203 -7.301 1 80.69 78 ARG B C 1
ATOM 3421 O O . ARG B 1 78 ? -16.734 16.25 -7.238 1 80.69 78 ARG B O 1
ATOM 3428 N N . LYS B 1 79 ? -18.531 14.977 -7.77 1 76.88 79 LYS B N 1
ATOM 3429 C CA . LYS B 1 79 ? -19.219 16.078 -8.453 1 76.88 79 LYS B CA 1
ATOM 3430 C C . LYS B 1 79 ? -19.625 17.172 -7.465 1 76.88 79 LYS B C 1
ATOM 3432 O O . LYS B 1 79 ? -19.75 18.328 -7.84 1 76.88 79 LYS B O 1
ATOM 3437 N N . ASN B 1 80 ? -19.734 16.906 -6.25 1 81.5 80 ASN B N 1
ATOM 3438 C CA . ASN B 1 80 ? -20.172 17.922 -5.297 1 81.5 80 ASN B CA 1
ATOM 3439 C C . ASN B 1 80 ? -19 18.766 -4.801 1 81.5 80 ASN B C 1
ATOM 3441 O O . ASN B 1 80 ? -19.172 19.672 -3.998 1 81.5 80 ASN B O 1
ATOM 3445 N N . GLY B 1 81 ? -17.906 18.391 -5.238 1 91 81 GLY B N 1
ATOM 3446 C CA . GLY B 1 81 ? -16.734 19.188 -4.934 1 91 81 GLY B CA 1
ATOM 3447 C C . GLY B 1 81 ? -16.375 19.188 -3.457 1 91 81 GLY B C 1
ATOM 3448 O O . GLY B 1 81 ? -16.469 18.156 -2.789 1 91 81 GLY B O 1
ATOM 3449 N N . LEU B 1 82 ? -15.992 20.391 -2.9 1 94 82 LEU B N 1
ATOM 3450 C CA . LEU B 1 82 ? -15.492 20.531 -1.535 1 94 82 LEU B CA 1
ATOM 3451 C C . LEU B 1 82 ? -16.578 20.188 -0.522 1 94 82 LEU B C 1
ATOM 3453 O O . LEU B 1 82 ? -16.281 19.797 0.609 1 94 82 LEU B O 1
ATOM 3457 N N . GLY B 1 83 ? -17.797 20.328 -0.951 1 93.19 83 GLY B N 1
ATOM 3458 C CA . GLY B 1 83 ? -18.922 20.031 -0.068 1 93.19 83 GLY B CA 1
ATOM 3459 C C . GLY B 1 83 ? -18.906 18.594 0.443 1 93.19 83 GLY B C 1
ATOM 3460 O O . GLY B 1 83 ? -19.484 18.297 1.491 1 93.19 83 GLY B O 1
ATOM 3461 N N . GLU B 1 84 ? -18.266 17.719 -0.194 1 91.31 84 GLU B N 1
ATOM 3462 C CA . GLU B 1 84 ? -18.188 16.312 0.18 1 91.31 84 GLU B CA 1
ATOM 3463 C C . GLU B 1 84 ? -17.344 16.109 1.435 1 91.31 84 GLU B C 1
ATOM 3465 O O . GLU B 1 84 ? -17.406 15.055 2.064 1 91.31 84 GLU B O 1
ATOM 3470 N N . LEU B 1 85 ? -16.562 17.172 1.722 1 94 85 LEU B N 1
ATOM 3471 C CA . LEU B 1 85 ? -15.719 17.078 2.904 1 94 85 LEU B CA 1
ATOM 3472 C C . LEU B 1 85 ? -16.5 17.406 4.168 1 94 85 LEU B C 1
ATOM 3474 O O . LEU B 1 85 ? -16.047 17.125 5.277 1 94 85 LEU B O 1
ATOM 3478 N N . VAL B 1 86 ? -17.656 18 3.984 1 93.81 86 VAL B N 1
ATOM 3479 C CA . VAL B 1 86 ? -18.484 18.422 5.109 1 93.81 86 VAL B CA 1
ATOM 3480 C C . VAL B 1 86 ? -19.234 17.219 5.668 1 93.81 86 VAL B C 1
ATOM 3482 O O . VAL B 1 86 ? -19.734 16.375 4.906 1 93.81 86 VAL B O 1
ATOM 3485 N N . THR B 1 87 ? -19.234 17.109 6.973 1 90.12 87 THR B N 1
ATOM 3486 C CA . THR B 1 87 ? -19.984 16.047 7.609 1 90.12 87 THR B CA 1
ATOM 3487 C C . THR B 1 87 ? -21.438 16.062 7.176 1 90.12 87 THR B C 1
ATOM 3489 O O . THR B 1 87 ? -22.094 17.109 7.254 1 90.12 87 THR B O 1
ATOM 3492 N N . LYS B 1 88 ? -21.844 14.969 6.754 1 81.5 88 LYS B N 1
ATOM 3493 C CA . LYS B 1 88 ? -23.203 14.883 6.215 1 81.5 88 LYS B CA 1
ATOM 3494 C C . LYS B 1 88 ? -24.234 14.883 7.336 1 81.5 88 LYS B C 1
ATOM 3496 O O . LYS B 1 88 ? -24 14.305 8.398 1 81.5 88 LYS B O 1
ATOM 3501 N N . GLY B 1 89 ? -25.266 15.438 7.031 1 77.81 89 GLY B N 1
ATOM 3502 C CA . GLY B 1 89 ? -26.406 15.383 7.922 1 77.81 89 GLY B CA 1
ATOM 3503 C C . GLY B 1 89 ? -26.344 16.406 9.039 1 77.81 89 GLY B C 1
ATOM 3504 O O . GLY B 1 89 ? -27.281 16.531 9.836 1 77.81 89 GLY B O 1
ATOM 3505 N N . SER B 1 90 ? -25.375 17.172 9.227 1 76.94 90 SER B N 1
ATOM 3506 C CA . SER B 1 90 ? -25.25 18.109 10.336 1 76.94 90 SER B CA 1
ATOM 3507 C C . SER B 1 90 ? -25.922 19.438 10.023 1 76.94 90 SER B C 1
ATOM 3509 O O . SER B 1 90 ? -26.406 20.125 10.922 1 76.94 90 SER B O 1
ATOM 3511 N N . GLY B 1 91 ? -26.031 19.719 8.828 1 82.62 91 GLY B N 1
ATOM 3512 C CA . GLY B 1 91 ? -26.531 21.016 8.414 1 82.62 91 GLY B CA 1
ATOM 3513 C C . GLY B 1 91 ? -25.594 22.156 8.75 1 82.62 91 GLY B C 1
ATOM 3514 O O . GLY B 1 91 ? -25.938 23.328 8.562 1 82.62 91 GLY B O 1
ATOM 3515 N N . GLU B 1 92 ? -24.531 21.922 9.367 1 92 92 GLU B N 1
ATOM 3516 C CA . GLU B 1 92 ? -23.547 22.922 9.758 1 92 92 GLU B CA 1
ATOM 3517 C C . GLU B 1 92 ? -22.375 22.969 8.773 1 92 92 GLU B C 1
ATOM 3519 O O . GLU B 1 92 ? -22.172 22.016 8.016 1 92 92 GLU B O 1
ATOM 3524 N N . LYS B 1 93 ? -21.734 24.094 8.805 1 95.75 93 LYS B N 1
ATOM 3525 C CA . LYS B 1 93 ? -20.594 24.281 7.926 1 95.75 93 LYS B CA 1
ATOM 3526 C C . LYS B 1 93 ? -19.344 23.609 8.5 1 95.75 93 LYS B C 1
ATOM 3528 O O . LYS B 1 93 ? -19.234 23.422 9.719 1 95.75 93 LYS B O 1
ATOM 3533 N N . LEU B 1 94 ? -18.5 23.203 7.586 1 96.94 94 LEU B N 1
ATOM 3534 C CA . LEU B 1 94 ? -17.141 22.859 7.988 1 96.94 94 LEU B CA 1
ATOM 3535 C C . LEU B 1 94 ? -16.359 24.109 8.359 1 96.94 94 LEU B C 1
ATOM 3537 O O . LEU B 1 94 ? -16.422 25.125 7.668 1 96.94 94 LEU B O 1
ATOM 3541 N N . SER B 1 95 ? -15.734 24.094 9.5 1 97.62 95 SER B N 1
ATOM 3542 C CA . SER B 1 95 ? -14.906 25.203 9.938 1 97.62 95 SER B CA 1
ATOM 3543 C C . SER B 1 95 ? -13.578 24.719 10.516 1 97.62 95 SER B C 1
ATOM 3545 O O . SER B 1 95 ? -13.547 23.734 11.25 1 97.62 95 SER B O 1
ATOM 3547 N N . VAL B 1 96 ? -12.57 25.391 10.125 1 97.81 96 VAL B N 1
ATOM 3548 C CA . VAL B 1 96 ? -11.227 25.016 10.562 1 97.81 96 VAL B CA 1
ATOM 3549 C C . VAL B 1 96 ? -10.492 26.266 11.07 1 97.81 96 VAL B C 1
ATOM 3551 O O . VAL B 1 9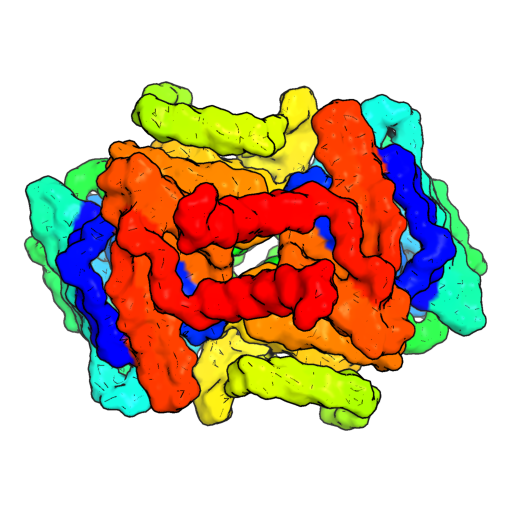6 ? -10.602 27.344 10.492 1 97.81 96 VAL B O 1
ATOM 3554 N N . ASN B 1 97 ? -9.852 26.156 12.211 1 97.38 97 ASN B N 1
ATOM 3555 C CA . ASN B 1 97 ? -8.906 27.141 12.758 1 97.38 97 ASN B CA 1
ATOM 3556 C C . ASN B 1 97 ? -7.578 26.484 13.125 1 97.38 97 ASN B C 1
ATOM 3558 O O . ASN B 1 97 ? -7.535 25.609 13.984 1 97.38 97 ASN B O 1
ATOM 3562 N N . ILE B 1 98 ? -6.539 26.906 12.453 1 96.19 98 ILE B N 1
ATOM 3563 C CA . ILE B 1 98 ? -5.219 26.328 12.68 1 96.19 98 ILE B CA 1
ATOM 3564 C C . ILE B 1 98 ? -4.203 27.438 12.938 1 96.19 98 ILE B C 1
ATOM 3566 O O . ILE B 1 98 ? -4.242 28.484 12.289 1 96.19 98 ILE B O 1
ATOM 3570 N N . THR B 1 99 ? -3.354 27.25 13.914 1 94.94 99 THR B N 1
ATOM 3571 C CA . THR B 1 99 ? -2.316 28.234 14.234 1 94.94 99 THR B CA 1
ATOM 3572 C C . THR B 1 99 ? -0.929 27.641 14.008 1 94.94 99 THR B C 1
ATOM 3574 O O . THR B 1 99 ? -0.635 26.531 14.469 1 94.94 99 THR B O 1
ATOM 3577 N N . TYR B 1 100 ? -0.121 28.344 13.281 1 91.62 100 TYR B N 1
ATOM 3578 C CA . TYR B 1 100 ? 1.273 27.984 13.047 1 91.62 100 TYR B CA 1
ATOM 3579 C C . TYR B 1 100 ? 2.207 28.875 13.859 1 91.62 100 TYR B C 1
ATOM 3581 O O . TYR B 1 100 ? 1.959 30.062 14.016 1 91.62 100 TYR B O 1
ATOM 3589 N N . GLU B 1 101 ? 3.17 28.219 14.398 1 86.31 101 GLU B N 1
ATOM 3590 C CA . GLU B 1 101 ? 4.176 28.969 15.133 1 86.31 101 GLU B CA 1
ATOM 3591 C C . GLU B 1 101 ? 5.512 28.984 14.398 1 86.31 101 GLU B C 1
ATOM 3593 O O . GLU B 1 101 ? 5.988 27.938 13.961 1 86.31 101 GLU B O 1
ATOM 3598 N N . GLY B 1 102 ? 6.062 29.984 14.055 1 76 102 GLY B N 1
ATOM 3599 C CA . GLY B 1 102 ? 7.391 30.266 13.523 1 76 102 GLY B CA 1
ATOM 3600 C C . GLY B 1 102 ? 8.008 31.531 14.086 1 76 102 GLY B C 1
ATOM 3601 O O . GLY B 1 102 ? 8.055 31.719 15.305 1 76 102 GLY B O 1
ATOM 3602 N N . ARG B 1 103 ? 8.594 32.344 13.211 1 70.38 103 ARG B N 1
ATOM 3603 C CA . ARG B 1 103 ? 9.055 33.656 13.641 1 70.38 103 ARG B CA 1
ATOM 3604 C C . ARG B 1 103 ? 7.887 34.5 14.148 1 70.38 103 ARG B C 1
ATOM 3606 O O . ARG B 1 103 ? 8.023 35.25 15.133 1 70.38 103 ARG B O 1
ATOM 3613 N N . SER B 1 104 ? 6.785 34.219 13.445 1 72.62 104 SER B N 1
ATOM 3614 C CA . SER B 1 104 ? 5.535 34.844 13.875 1 72.62 104 SER B CA 1
ATOM 3615 C C . SER B 1 104 ? 4.395 33.812 13.898 1 72.62 104 SER B C 1
ATOM 3617 O O . SER B 1 104 ? 4.48 32.781 13.258 1 72.62 104 SER B O 1
ATOM 3619 N N . LYS B 1 105 ? 3.48 34.219 14.75 1 83.12 105 LYS B N 1
ATOM 3620 C CA . LYS B 1 105 ? 2.287 33.375 14.836 1 83.12 105 LYS B CA 1
ATOM 3621 C C . LYS B 1 105 ? 1.364 33.625 13.648 1 83.12 105 LYS B C 1
ATOM 3623 O O . LYS B 1 105 ? 1.059 34.75 13.305 1 83.12 105 LYS B O 1
ATOM 3628 N N . GLN B 1 106 ? 1.062 32.562 12.961 1 88.19 106 GLN B N 1
ATOM 3629 C CA . GLN B 1 106 ? 0.164 32.625 11.812 1 88.19 106 GLN B CA 1
ATOM 3630 C C . GLN B 1 106 ? -1.102 31.812 12.062 1 88.19 106 GLN B C 1
ATOM 3632 O O . GLN B 1 106 ? -1.026 30.641 12.438 1 88.19 106 GLN B O 1
ATOM 3637 N N . GLN B 1 107 ? -2.217 32.531 11.891 1 91.88 107 GLN B N 1
ATOM 3638 C CA . GLN B 1 107 ? -3.5 31.859 12.07 1 91.88 107 GLN B CA 1
ATOM 3639 C C . GLN B 1 107 ? -4.246 31.75 10.742 1 91.88 107 GLN B C 1
ATOM 3641 O O . GLN B 1 107 ? -4.34 32.719 9.992 1 91.88 107 GLN B O 1
ATOM 3646 N N . ILE B 1 108 ? -4.695 30.594 10.43 1 94.62 108 ILE B N 1
ATOM 3647 C CA . ILE B 1 108 ? -5.484 30.328 9.227 1 94.62 108 ILE B CA 1
ATOM 3648 C C . ILE B 1 108 ? -6.879 29.844 9.625 1 94.62 108 ILE B C 1
ATOM 3650 O O . ILE B 1 108 ? -7.012 28.875 10.375 1 94.62 108 ILE B O 1
ATOM 3654 N N . GLN B 1 109 ? -7.852 30.547 9.133 1 96.69 109 GLN B N 1
ATOM 3655 C CA . GLN B 1 109 ? -9.242 30.188 9.367 1 96.69 109 GLN B CA 1
ATOM 3656 C C . GLN B 1 109 ? -10.031 30.141 8.055 1 96.69 109 GLN B C 1
ATOM 3658 O O . GLN B 1 109 ? -9.82 30.984 7.176 1 96.69 109 GLN B O 1
ATOM 3663 N N . PHE B 1 110 ? -10.898 29.156 7.91 1 97.56 110 PHE B N 1
ATOM 3664 C CA . PHE B 1 110 ? -11.805 29.109 6.77 1 97.56 110 PHE B CA 1
ATOM 3665 C C . PHE B 1 110 ? -13.031 28.266 7.09 1 97.56 110 PHE B C 1
ATOM 3667 O O . PHE B 1 110 ? -13.039 27.516 8.062 1 97.56 110 PHE B O 1
ATOM 3674 N N . SER B 1 111 ? -14.078 28.422 6.375 1 97.62 111 SER B N 1
ATOM 3675 C CA . SER B 1 111 ? -15.32 27.672 6.523 1 97.62 111 SER B CA 1
ATOM 3676 C C . SER B 1 111 ? -16.078 27.594 5.203 1 97.62 111 SER B C 1
ATOM 3678 O O . SER B 1 111 ? -15.953 28.469 4.355 1 97.62 111 SER B O 1
ATOM 3680 N N . PHE B 1 112 ? -16.75 26.531 4.984 1 96.44 112 PHE B N 1
ATOM 3681 C CA . PHE B 1 112 ? -17.594 26.375 3.811 1 96.44 112 PHE B CA 1
ATOM 3682 C C . PHE B 1 112 ? -18.672 25.312 4.047 1 96.44 112 PHE B C 1
ATOM 3684 O O . PHE B 1 112 ? -18.531 24.484 4.941 1 96.44 112 PHE B O 1
ATOM 3691 N N . GLY B 1 113 ? -19.703 25.375 3.305 1 93.94 113 GLY B N 1
ATOM 3692 C CA . GLY B 1 113 ? -20.844 24.484 3.48 1 93.94 113 GLY B CA 1
ATOM 3693 C C . GLY B 1 113 ? -20.797 23.266 2.561 1 93.94 113 GLY B C 1
ATOM 3694 O O . GLY B 1 113 ? -19.844 23.094 1.799 1 93.94 113 GLY B O 1
ATOM 3695 N N . ASP B 1 114 ? -21.859 22.391 2.66 1 91.88 114 ASP B N 1
ATOM 3696 C CA . ASP B 1 114 ? -21.922 21.125 1.941 1 91.88 114 ASP B CA 1
ATOM 3697 C C . ASP B 1 114 ? -22.281 21.344 0.473 1 91.88 114 ASP B C 1
ATOM 3699 O O . ASP B 1 114 ? -22.234 20.406 -0.328 1 91.88 114 ASP B O 1
ATOM 3703 N N . THR B 1 115 ? -22.562 22.562 0.052 1 91.5 115 THR B N 1
ATOM 3704 C CA . THR B 1 115 ? -22.891 22.859 -1.339 1 91.5 115 THR B CA 1
ATOM 3705 C C . THR B 1 115 ? -21.703 23.484 -2.051 1 91.5 115 THR B C 1
ATOM 3707 O O . THR B 1 115 ? -21.781 23.797 -3.242 1 91.5 115 THR B O 1
ATOM 3710 N N . THR B 1 116 ? -20.656 23.703 -1.282 1 93.31 116 THR B N 1
ATOM 3711 C CA . THR B 1 116 ? -19.484 24.328 -1.867 1 93.31 116 THR B CA 1
ATOM 3712 C C . THR B 1 116 ? -18.844 23.422 -2.914 1 93.31 116 THR B C 1
ATOM 3714 O O . THR B 1 116 ? -18.594 22.234 -2.648 1 93.31 116 THR B O 1
ATOM 3717 N N . THR B 1 117 ? -18.531 23.953 -4.027 1 93.5 117 THR B N 1
ATOM 3718 C CA . THR B 1 117 ? -17.953 23.141 -5.102 1 93.5 117 THR B CA 1
ATOM 3719 C C . THR B 1 117 ? -16.453 23.344 -5.18 1 93.5 117 THR B C 1
ATOM 3721 O O . THR B 1 117 ? -15.688 22.578 -4.578 1 93.5 117 THR B O 1
ATOM 3724 N N . ASN B 1 118 ? -16.016 24.516 -5.75 1 93.31 118 ASN B N 1
ATOM 3725 C CA . ASN B 1 118 ? -14.578 24.625 -6.02 1 93.31 118 ASN B CA 1
ATOM 3726 C C . ASN B 1 118 ? -13.977 25.859 -5.363 1 93.31 118 ASN B C 1
ATOM 3728 O O . ASN B 1 118 ? -12.773 26.094 -5.453 1 93.31 118 ASN B O 1
ATOM 3732 N N . SER B 1 119 ? -14.828 26.562 -4.629 1 93.06 119 SER B N 1
ATOM 3733 C CA . SER B 1 119 ? -14.312 27.828 -4.105 1 93.06 119 SER B CA 1
ATOM 3734 C C . SER B 1 119 ? -14.703 28.016 -2.645 1 93.06 119 SER B C 1
ATOM 3736 O O . SER B 1 119 ? -15.883 27.953 -2.299 1 93.06 119 SER B O 1
ATOM 3738 N N . ILE B 1 120 ? -13.648 28.297 -1.913 1 94.31 120 ILE B N 1
ATOM 3739 C CA . ILE B 1 120 ? -13.867 28.703 -0.525 1 94.31 120 ILE B CA 1
ATOM 3740 C C . ILE B 1 120 ? -13.93 30.219 -0.427 1 94.31 120 ILE B C 1
ATOM 3742 O O . ILE B 1 120 ? -13.031 30.922 -0.898 1 94.31 120 ILE B O 1
ATOM 3746 N N . VAL B 1 121 ? -14.984 30.719 0.168 1 91.94 121 VAL B N 1
ATOM 3747 C CA . VAL B 1 121 ? -15.188 32.156 0.24 1 91.94 121 VAL B CA 1
ATOM 3748 C C . VAL B 1 121 ? -14.75 32.688 1.608 1 91.94 121 VAL B C 1
ATOM 3750 O O . VAL B 1 121 ? -14 33.656 1.699 1 91.94 121 VAL B O 1
ATOM 3753 N N . ASP B 1 122 ? -15.219 32.094 2.658 1 94.88 122 ASP B N 1
ATOM 3754 C CA . ASP B 1 122 ? -14.867 32.469 4.02 1 94.88 122 ASP B CA 1
ATOM 3755 C C . ASP B 1 122 ? -13.508 31.906 4.418 1 94.88 122 ASP B C 1
ATOM 3757 O O . ASP B 1 122 ? -13.398 30.734 4.785 1 94.88 122 ASP B O 1
ATOM 3761 N N . CYS B 1 123 ? -12.516 32.781 4.379 1 95.31 123 CYS B N 1
ATOM 3762 C CA . CYS B 1 123 ? -11.141 32.375 4.648 1 95.31 123 CYS B CA 1
ATOM 3763 C C . CYS B 1 123 ? -10.305 33.562 5.125 1 95.31 123 CYS B C 1
ATOM 3765 O O . CYS B 1 123 ? -10.664 34.719 4.875 1 95.31 123 CYS B O 1
ATOM 3767 N N . THR B 1 124 ? -9.258 33.281 5.832 1 93.56 124 THR B N 1
ATOM 3768 C CA . THR B 1 124 ? -8.312 34.312 6.262 1 93.56 124 THR B CA 1
ATOM 3769 C C . THR B 1 124 ? -7.844 35.125 5.07 1 93.56 124 THR B C 1
ATOM 3771 O O . THR B 1 124 ? -7.492 34.594 4.023 1 93.56 124 THR B O 1
ATOM 3774 N N . GLU B 1 125 ? -7.793 36.469 5.277 1 89.56 125 GLU B N 1
ATOM 3775 C CA . GLU B 1 125 ? -7.395 37.375 4.203 1 89.56 125 GLU B CA 1
ATOM 3776 C C . GLU B 1 125 ? -5.891 37.312 3.953 1 89.56 125 GLU B C 1
ATOM 3778 O O . GLU B 1 125 ? -5.109 37.094 4.883 1 89.56 125 GLU B O 1
ATOM 3783 N N . ASN B 1 126 ? -5.559 37.625 2.746 1 87.69 126 ASN B N 1
ATOM 3784 C CA . ASN B 1 126 ? -4.168 37.531 2.311 1 87.69 126 ASN B CA 1
ATOM 3785 C C . ASN B 1 126 ? -3.256 38.406 3.172 1 87.69 126 ASN B C 1
ATOM 3787 O O . ASN B 1 126 ? -2.141 38 3.504 1 87.69 126 ASN B O 1
ATOM 3791 N N . ASN B 1 127 ? -3.777 39.469 3.521 1 84.12 127 ASN B N 1
ATOM 3792 C CA . ASN B 1 127 ? -2.949 40.438 4.234 1 84.12 127 ASN B CA 1
ATOM 3793 C C . ASN B 1 127 ? -2.664 39.969 5.664 1 84.12 127 ASN B C 1
ATOM 3795 O O . ASN B 1 127 ? -1.783 40.531 6.328 1 84.12 127 ASN B O 1
ATOM 3799 N N . HIS B 1 128 ? -3.385 39.062 6.121 1 85.38 128 HIS B N 1
ATOM 3800 C CA . HIS B 1 128 ? -3.18 38.531 7.465 1 85.38 128 HIS B CA 1
ATOM 3801 C C . HIS B 1 128 ? -2.232 37.344 7.457 1 85.38 128 HIS B C 1
ATOM 3803 O O . HIS B 1 128 ? -1.985 36.719 8.5 1 85.38 128 HIS B O 1
ATOM 3809 N N . ILE B 1 129 ? -1.781 37 6.316 1 85.62 129 ILE B N 1
ATOM 3810 C CA . ILE B 1 129 ? -0.864 35.875 6.191 1 85.62 129 ILE B CA 1
ATOM 3811 C C . ILE B 1 129 ? 0.553 36.406 5.945 1 85.62 129 ILE B C 1
ATOM 3813 O O . ILE B 1 129 ? 0.813 37.062 4.941 1 85.62 129 ILE B O 1
ATOM 3817 N N . GLU B 1 130 ? 1.289 36.156 6.93 1 78.38 130 GLU B N 1
ATOM 3818 C CA . GLU B 1 130 ? 2.68 36.594 6.828 1 78.38 130 GLU B CA 1
ATOM 3819 C C . GLU B 1 130 ? 3.514 35.594 6.039 1 78.38 130 GLU B C 1
ATOM 3821 O O . GLU B 1 130 ? 3.199 34.406 6.012 1 78.38 130 GLU B O 1
ATOM 3826 N N . SER B 1 131 ? 4.402 36.125 5.352 1 68.5 131 SER B N 1
ATOM 3827 C CA . SER B 1 131 ? 5.32 35.25 4.641 1 68.5 131 SER B CA 1
ATOM 3828 C C . SER B 1 131 ? 6.164 34.438 5.613 1 68.5 131 SER B C 1
ATOM 3830 O O . SER B 1 131 ? 6.645 34.938 6.621 1 68.5 131 SER B O 1
ATOM 3832 N N . PHE B 1 132 ? 5.832 33.094 5.586 1 63.06 132 PHE B N 1
ATOM 3833 C CA . PHE B 1 132 ? 6.746 32.25 6.359 1 63.06 132 PHE B CA 1
ATOM 3834 C C . PHE B 1 132 ? 8.188 32.5 5.938 1 63.06 132 PHE B C 1
ATOM 3836 O O . PHE B 1 132 ? 8.453 32.906 4.801 1 63.06 132 PHE B O 1
ATOM 3843 N N . ALA B 1 133 ? 9.141 32.625 6.965 1 54.91 133 ALA B N 1
ATOM 3844 C CA . ALA B 1 133 ? 10.555 32.656 6.605 1 54.91 133 ALA B CA 1
ATOM 3845 C C . ALA B 1 133 ? 10.891 31.547 5.602 1 54.91 133 ALA B C 1
ATOM 3847 O O . ALA B 1 133 ? 10.141 30.594 5.449 1 54.91 133 ALA B O 1
ATOM 3848 N N . ASP B 1 134 ? 11.883 31.703 4.715 1 59.03 134 ASP B N 1
ATOM 3849 C CA . ASP B 1 134 ? 12.5 30.969 3.617 1 59.03 134 ASP B CA 1
ATOM 3850 C C . ASP B 1 134 ? 12.664 29.484 3.971 1 59.03 134 ASP B C 1
ATOM 3852 O O . ASP B 1 134 ? 13.016 28.672 3.111 1 59.03 134 ASP B O 1
ATOM 3856 N N . GLN B 1 135 ? 11.828 29.031 5.102 1 77.38 135 GLN B N 1
ATOM 3857 C CA . GLN B 1 135 ? 12.336 27.703 5.398 1 77.38 135 GLN B CA 1
ATOM 3858 C C . GLN B 1 135 ? 11.195 26.75 5.758 1 77.38 135 GLN B C 1
ATOM 3860 O O . GLN B 1 135 ? 11.422 25.562 6.004 1 77.38 135 GLN B O 1
ATOM 3865 N N . TYR B 1 136 ? 9.93 27.219 5.465 1 86.69 136 TYR B N 1
ATOM 3866 C CA . TYR B 1 136 ? 8.812 26.344 5.824 1 86.69 136 TYR B CA 1
ATOM 3867 C C . TYR B 1 136 ? 8.445 25.422 4.668 1 86.69 136 TYR B C 1
ATOM 3869 O O . TYR B 1 136 ? 8.406 25.859 3.51 1 86.69 136 TYR B O 1
ATOM 3877 N N . ASN B 1 137 ? 8.273 24.219 4.949 1 91 137 ASN B N 1
ATOM 3878 C CA . ASN B 1 137 ? 7.781 23.312 3.91 1 91 137 ASN B CA 1
ATOM 3879 C C . ASN B 1 137 ? 6.934 22.188 4.496 1 91 137 ASN B C 1
ATOM 3881 O O . ASN B 1 137 ? 7.039 21.891 5.684 1 91 137 ASN B O 1
ATOM 3885 N N . ALA B 1 138 ? 6.004 21.719 3.688 1 96.06 138 ALA B N 1
ATOM 3886 C CA . ALA B 1 138 ? 5.113 20.625 4.051 1 96.06 138 ALA B CA 1
ATOM 3887 C C . ALA B 1 138 ? 5.301 19.438 3.113 1 96.06 138 ALA B C 1
ATOM 3889 O O . ALA B 1 138 ? 5.355 19.594 1.893 1 96.06 138 ALA B O 1
ATOM 3890 N N . LEU B 1 139 ? 5.508 18.297 3.74 1 97.38 139 LEU B N 1
ATOM 3891 C CA . LEU B 1 139 ? 5.699 17.062 2.982 1 97.38 139 LEU B CA 1
ATOM 3892 C C . LEU B 1 139 ? 4.664 16.016 3.381 1 97.38 139 LEU B C 1
ATOM 3894 O O . LEU B 1 139 ? 4.297 15.922 4.555 1 97.38 139 LEU B O 1
ATOM 3898 N N . PHE B 1 140 ? 4.223 15.297 2.404 1 97.81 140 PHE B N 1
ATOM 3899 C CA . PHE B 1 140 ? 3.299 14.195 2.645 1 97.81 140 PHE B CA 1
ATOM 3900 C C . PHE B 1 140 ? 3.84 12.898 2.059 1 97.81 140 PHE B C 1
ATOM 3902 O O . PHE B 1 140 ? 4.211 12.844 0.884 1 97.81 140 PHE B O 1
ATOM 3909 N N . ILE B 1 141 ? 3.957 11.906 2.902 1 95.44 141 ILE B N 1
ATOM 3910 C CA . ILE B 1 141 ? 4.312 10.562 2.455 1 95.44 141 ILE B CA 1
ATOM 3911 C C . ILE B 1 141 ? 3.086 9.656 2.521 1 95.44 141 ILE B C 1
ATOM 3913 O O . ILE B 1 141 ? 2.678 9.234 3.604 1 95.44 141 ILE B O 1
ATOM 3917 N N . PRO B 1 142 ? 2.535 9.359 1.366 1 91.88 142 PRO B N 1
ATOM 3918 C CA . PRO B 1 142 ? 1.335 8.516 1.342 1 91.88 142 PRO B CA 1
ATOM 3919 C C . PRO B 1 142 ? 1.62 7.07 1.73 1 91.88 142 PRO B C 1
ATOM 3921 O O . PRO B 1 142 ? 2.783 6.68 1.868 1 91.88 142 PRO B O 1
ATOM 3924 N N . ALA B 1 143 ? 0.542 6.348 1.926 1 84.19 143 ALA B N 1
ATOM 3925 C CA . ALA B 1 143 ? 0.661 4.953 2.352 1 84.19 143 ALA B CA 1
ATOM 3926 C C . ALA B 1 143 ? 1.277 4.094 1.252 1 84.19 143 ALA B C 1
ATOM 3928 O O . ALA B 1 143 ? 2.043 3.17 1.534 1 84.19 143 ALA B O 1
ATOM 3929 N N . LYS B 1 144 ? 1.007 4.41 0.066 1 81.25 144 LYS B N 1
ATOM 3930 C CA . LYS B 1 144 ? 1.522 3.66 -1.077 1 81.25 144 LYS B CA 1
ATOM 3931 C C . LYS B 1 144 ? 2.852 4.238 -1.558 1 81.25 144 LYS B C 1
ATOM 3933 O O . LYS B 1 144 ? 3.027 5.457 -1.594 1 81.25 144 LYS B O 1
ATOM 3938 N N . GLU B 1 145 ? 3.75 3.332 -1.856 1 80.75 145 GLU B N 1
ATOM 3939 C CA . GLU B 1 145 ? 5.02 3.816 -2.385 1 80.75 145 GLU B CA 1
ATOM 3940 C C . GLU B 1 145 ? 4.855 4.387 -3.791 1 80.75 145 GLU B C 1
ATOM 3942 O O . GLU B 1 145 ? 4.02 3.908 -4.562 1 80.75 145 GLU B O 1
ATOM 3947 N N . VAL B 1 146 ? 5.699 5.363 -4.109 1 85.31 146 VAL B N 1
ATOM 3948 C CA . VAL B 1 146 ? 5.457 6.09 -5.355 1 85.31 146 VAL B CA 1
ATOM 3949 C C . VAL B 1 146 ? 6.621 5.863 -6.316 1 85.31 146 VAL B C 1
ATOM 3951 O O . VAL B 1 146 ? 6.52 6.176 -7.508 1 85.31 146 VAL B O 1
ATOM 3954 N N . LEU B 1 147 ? 7.75 5.336 -5.863 1 87.94 147 LEU B N 1
ATOM 3955 C CA . LEU B 1 147 ? 8.977 5.293 -6.66 1 87.94 147 LEU B CA 1
ATOM 3956 C C . LEU B 1 147 ? 8.789 4.406 -7.887 1 87.94 147 LEU B C 1
ATOM 3958 O O . LEU B 1 147 ? 9.297 4.723 -8.969 1 87.94 147 LEU B O 1
ATOM 3962 N N . THR B 1 148 ? 8.086 3.297 -7.734 1 84.56 148 THR B N 1
ATOM 3963 C CA . THR B 1 148 ? 7.891 2.338 -8.812 1 84.56 148 THR B CA 1
ATOM 3964 C C . THR B 1 148 ? 7.02 2.938 -9.914 1 84.56 148 THR B C 1
ATOM 3966 O O . THR B 1 148 ? 7.27 2.711 -11.102 1 84.56 148 THR B O 1
ATOM 3969 N N . ALA B 1 149 ? 6.023 3.688 -9.539 1 86.38 149 ALA B N 1
ATOM 3970 C CA . ALA B 1 149 ? 5.066 4.258 -10.484 1 86.38 149 ALA B CA 1
ATOM 3971 C C . ALA B 1 149 ? 5.328 5.746 -10.695 1 86.38 149 ALA B C 1
ATOM 3973 O O . ALA B 1 149 ? 4.418 6.5 -11.047 1 86.38 149 ALA B O 1
ATOM 3974 N N . PHE B 1 150 ? 6.535 6.168 -10.469 1 87.69 150 PHE B N 1
ATOM 3975 C CA . PHE B 1 150 ? 6.922 7.574 -10.461 1 87.69 150 PHE B CA 1
ATOM 3976 C C . PHE B 1 150 ? 6.48 8.258 -11.75 1 87.69 150 PHE B C 1
ATOM 3978 O O . PHE B 1 150 ? 5.715 9.227 -11.711 1 87.69 150 PHE B O 1
ATOM 3985 N N . ASP B 1 151 ? 6.879 7.695 -12.891 1 87.38 151 ASP B N 1
ATOM 3986 C CA . ASP B 1 151 ? 6.605 8.312 -14.188 1 87.38 151 ASP B CA 1
ATOM 3987 C C . ASP B 1 151 ? 5.125 8.211 -14.539 1 87.38 151 ASP B C 1
ATOM 3989 O O . ASP B 1 151 ? 4.562 9.125 -15.148 1 87.38 151 ASP B O 1
ATOM 3993 N N . ALA B 1 152 ? 4.547 7.105 -14.188 1 86.25 152 ALA B N 1
ATOM 3994 C CA . ALA B 1 152 ? 3.123 6.91 -14.453 1 86.25 152 ALA B CA 1
ATOM 3995 C C . ALA B 1 152 ? 2.283 7.949 -13.711 1 86.25 152 ALA B C 1
ATOM 3997 O O . ALA B 1 152 ? 1.352 8.523 -14.281 1 86.25 152 ALA B O 1
ATOM 3998 N N . ILE B 1 153 ? 2.611 8.172 -12.469 1 88.75 153 ILE B N 1
ATOM 3999 C CA . ILE B 1 153 ? 1.896 9.148 -11.648 1 88.75 153 ILE B CA 1
ATOM 4000 C C . ILE B 1 153 ? 2.105 10.547 -12.227 1 88.75 153 ILE B C 1
ATOM 4002 O O . ILE B 1 153 ? 1.15 11.312 -12.375 1 88.75 153 ILE B O 1
ATOM 4006 N N . ALA B 1 154 ? 3.334 10.852 -12.547 1 89.38 154 ALA B N 1
ATOM 4007 C CA . ALA B 1 154 ? 3.654 12.156 -13.117 1 89.38 154 ALA B CA 1
ATOM 4008 C C . ALA B 1 154 ? 2.871 12.398 -14.406 1 89.38 154 ALA B C 1
ATOM 4010 O O . ALA B 1 154 ? 2.268 13.453 -14.578 1 89.38 154 ALA B O 1
ATOM 4011 N N . LEU B 1 155 ? 2.859 11.422 -15.242 1 88.38 155 LEU B N 1
ATOM 4012 C CA . LEU B 1 155 ? 2.172 11.539 -16.516 1 88.38 155 LEU B CA 1
ATOM 4013 C C . LEU B 1 155 ? 0.681 11.781 -16.312 1 88.38 155 LEU B C 1
ATOM 4015 O O . LEU B 1 155 ? 0.107 12.688 -16.922 1 88.38 155 LEU B O 1
ATOM 4019 N N . THR B 1 156 ? 0.055 10.992 -15.523 1 89.31 156 THR B N 1
ATOM 4020 C CA . THR B 1 156 ? -1.39 11.055 -15.328 1 89.31 156 THR B CA 1
ATOM 4021 C C . THR B 1 156 ? -1.792 12.391 -14.703 1 89.31 156 THR B C 1
ATOM 4023 O O . THR B 1 156 ? -2.854 12.93 -15.023 1 89.31 156 THR B O 1
ATOM 4026 N N . ARG B 1 157 ? -0.949 12.938 -13.883 1 88.69 157 ARG B N 1
ATOM 4027 C CA . ARG B 1 157 ? -1.288 14.18 -13.195 1 88.69 157 ARG B CA 1
ATOM 4028 C C . ARG B 1 157 ? -0.913 15.391 -14.039 1 88.69 157 ARG B C 1
ATOM 4030 O O . ARG B 1 157 ? -1.667 16.359 -14.109 1 88.69 157 ARG B O 1
ATOM 4037 N N . GLU B 1 158 ? 0.144 15.383 -14.688 1 89.88 158 GLU B N 1
ATOM 4038 C CA . GLU B 1 158 ? 0.653 16.547 -15.406 1 89.88 158 GLU B CA 1
ATOM 4039 C C . GLU B 1 158 ? -0.02 16.688 -16.766 1 89.88 158 GLU B C 1
ATOM 4041 O O . GLU B 1 158 ? -0.329 17.812 -17.203 1 89.88 158 GLU B O 1
ATOM 4046 N N . GLN B 1 159 ? -0.232 15.594 -17.453 1 87.62 159 GLN B N 1
ATOM 4047 C CA . GLN B 1 159 ? -0.75 15.664 -18.828 1 87.62 159 GLN B CA 1
ATOM 4048 C C . GLN B 1 159 ? -2.262 15.469 -18.844 1 87.62 159 GLN B C 1
ATOM 4050 O O . GLN B 1 159 ? -2.961 16.094 -19.656 1 87.62 159 GLN B O 1
ATOM 4055 N N . TYR B 1 160 ? -2.775 14.672 -17.906 1 86.44 160 TYR B N 1
ATOM 4056 C CA . TYR B 1 160 ? -4.18 14.289 -18.031 1 86.44 160 TYR B CA 1
ATOM 4057 C C . TYR B 1 160 ? -4.977 14.75 -16.812 1 86.44 160 TYR B C 1
ATOM 4059 O O . TYR B 1 160 ? -6.211 14.758 -16.844 1 86.44 160 TYR B O 1
ATOM 4067 N N . ASN B 1 161 ? -4.305 15.203 -15.797 1 82.62 161 ASN B N 1
ATOM 4068 C CA . ASN B 1 161 ? -4.938 15.602 -14.547 1 82.62 161 ASN B CA 1
ATOM 4069 C C . ASN B 1 161 ? -6.012 14.609 -14.117 1 82.62 161 ASN B C 1
ATOM 4071 O O . ASN B 1 161 ? -7.148 14.992 -13.836 1 82.62 161 ASN B O 1
ATOM 4075 N N . MET B 1 162 ? -5.75 13.375 -14.141 1 81.75 162 MET B N 1
ATOM 4076 C CA . MET B 1 162 ? -6.695 12.289 -13.875 1 81.75 162 MET B CA 1
ATOM 4077 C C . MET B 1 162 ? -6.84 12.062 -12.375 1 81.75 162 MET B C 1
ATOM 4079 O O . MET B 1 162 ? -5.941 12.391 -11.602 1 81.75 162 MET B O 1
ATOM 4083 N N . ILE B 1 163 ? -8.031 11.547 -12.055 1 80.62 163 ILE B N 1
ATOM 4084 C CA . ILE B 1 163 ? -8.273 11.086 -10.695 1 80.62 163 ILE B CA 1
ATOM 4085 C C . ILE B 1 163 ? -7.5 9.797 -10.438 1 80.62 163 ILE B C 1
ATOM 4087 O O . ILE B 1 163 ? -7.316 8.984 -11.352 1 80.62 163 ILE B O 1
ATOM 4091 N N . GLY B 1 164 ? -7.113 9.656 -9.086 1 81 164 GLY B N 1
ATOM 4092 C CA . GLY B 1 164 ? -6.402 8.438 -8.742 1 81 164 GLY B CA 1
ATOM 4093 C C . GLY B 1 164 ? -5.191 8.68 -7.863 1 81 164 GLY B C 1
ATOM 4094 O O . GLY B 1 164 ? -4.98 7.973 -6.879 1 81 164 GLY B O 1
ATOM 4095 N N . PHE B 1 165 ? -4.379 9.578 -8.336 1 87.31 165 PHE B N 1
ATOM 4096 C CA . PHE B 1 165 ? -3.232 10.016 -7.547 1 87.31 165 PHE B CA 1
ATOM 4097 C C . PHE B 1 165 ? -3.381 11.484 -7.148 1 87.31 165 PHE B C 1
ATOM 4099 O O . PHE B 1 165 ? -3.121 12.383 -7.953 1 87.31 165 PHE B O 1
ATOM 4106 N N . ASP B 1 166 ? -3.729 11.609 -5.891 1 92.12 166 ASP B N 1
ATOM 4107 C CA . ASP B 1 166 ? -4.027 12.961 -5.434 1 92.12 166 ASP B CA 1
ATOM 4108 C C . ASP B 1 166 ? -2.744 13.758 -5.199 1 92.12 166 ASP B C 1
ATOM 4110 O O . ASP B 1 166 ? -1.65 13.297 -5.535 1 92.12 166 ASP B O 1
ATOM 4114 N N . ASP B 1 167 ? -2.857 14.945 -4.773 1 94.75 167 ASP B N 1
ATOM 4115 C CA . ASP B 1 167 ? -1.731 15.859 -4.633 1 94.75 167 ASP B CA 1
ATOM 4116 C C . ASP B 1 167 ? -0.699 15.32 -3.65 1 94.75 167 ASP B C 1
ATOM 4118 O O . ASP B 1 167 ? 0.473 15.703 -3.697 1 94.75 167 ASP B O 1
ATOM 4122 N N . THR B 1 168 ? -1.168 14.5 -2.715 1 95 168 THR B N 1
ATOM 4123 C CA . THR B 1 168 ? -0.18 13.938 -1.802 1 95 168 THR B CA 1
ATOM 4124 C C . THR B 1 168 ? 0.85 13.109 -2.564 1 95 168 THR B C 1
ATOM 4126 O O . THR B 1 168 ? 2.029 13.094 -2.207 1 95 168 THR B O 1
ATOM 4129 N N . TYR B 1 169 ? 0.434 12.484 -3.596 1 93.44 169 TYR B N 1
ATOM 4130 C CA . TYR B 1 169 ? 1.339 11.719 -4.445 1 93.44 169 TYR B CA 1
ATOM 4131 C C . TYR B 1 169 ? 2.121 12.641 -5.375 1 93.44 169 TYR B C 1
ATOM 4133 O O . TYR B 1 169 ? 3.346 12.531 -5.477 1 93.44 169 TYR B O 1
ATOM 4141 N N . TYR B 1 170 ? 1.417 13.477 -6.012 1 94.19 170 TYR B N 1
ATOM 4142 C CA . TYR B 1 170 ? 2.014 14.336 -7.027 1 94.19 170 TYR B CA 1
ATOM 4143 C C . TYR B 1 170 ? 3.059 15.258 -6.414 1 94.19 170 TYR B C 1
ATOM 4145 O O . TYR B 1 170 ? 4.156 15.414 -6.957 1 94.19 170 TYR B O 1
ATOM 4153 N N . ASP B 1 171 ? 2.736 15.914 -5.316 1 95.69 171 ASP B N 1
ATOM 4154 C CA . ASP B 1 171 ? 3.676 16.797 -4.641 1 95.69 171 ASP B CA 1
ATOM 4155 C C . ASP B 1 171 ? 4.945 16.047 -4.238 1 95.69 171 ASP B C 1
ATOM 4157 O O . ASP B 1 171 ? 6.047 16.609 -4.312 1 95.69 171 ASP B O 1
ATOM 4161 N N . LEU B 1 172 ? 4.773 14.859 -3.748 1 95.5 172 LEU B N 1
ATOM 4162 C CA . LEU B 1 172 ? 5.922 14.047 -3.377 1 95.5 172 LEU B CA 1
ATOM 4163 C C . LEU B 1 172 ? 6.82 13.781 -4.582 1 95.5 172 LEU B C 1
ATOM 4165 O O . LEU B 1 172 ? 8.047 13.844 -4.477 1 95.5 172 LEU B O 1
ATOM 4169 N N . ILE B 1 173 ? 6.227 13.477 -5.68 1 93.31 173 ILE B N 1
ATOM 4170 C CA . ILE B 1 173 ? 6.957 13.242 -6.922 1 93.31 173 ILE B CA 1
ATOM 4171 C C . ILE B 1 173 ? 7.773 14.484 -7.281 1 93.31 173 ILE B C 1
ATOM 4173 O O . ILE B 1 173 ? 8.953 14.375 -7.633 1 93.31 173 ILE B O 1
ATOM 4177 N N . LEU B 1 174 ? 7.152 15.625 -7.191 1 93.31 174 LEU B N 1
ATOM 4178 C CA . LEU B 1 174 ? 7.836 16.875 -7.504 1 93.31 174 LEU B CA 1
ATOM 4179 C C . LEU B 1 174 ? 9.031 17.094 -6.578 1 93.31 174 LEU B C 1
ATOM 4181 O O . LEU B 1 174 ? 10.094 17.531 -7.02 1 93.31 174 LEU B O 1
ATOM 4185 N N . ASP B 1 175 ? 8.844 16.812 -5.367 1 93.94 175 ASP B N 1
ATOM 4186 C CA . ASP B 1 175 ? 9.922 16.969 -4.395 1 93.94 175 ASP B CA 1
ATOM 4187 C C . ASP B 1 175 ? 11.055 15.977 -4.664 1 93.94 175 ASP B C 1
ATOM 4189 O O . ASP B 1 175 ? 12.227 16.312 -4.492 1 93.94 175 ASP B O 1
ATOM 4193 N N . LEU B 1 176 ? 10.703 14.766 -5.051 1 92.75 176 LEU B N 1
ATOM 4194 C CA . LEU B 1 176 ? 11.688 13.711 -5.281 1 92.75 176 LEU B CA 1
ATOM 4195 C C . LEU B 1 176 ? 12.469 13.977 -6.562 1 92.75 176 LEU B C 1
ATOM 4197 O O . LEU B 1 176 ? 13.562 13.438 -6.746 1 92.75 176 LEU B O 1
ATOM 4201 N N . ARG B 1 177 ? 11.891 14.703 -7.426 1 90.62 177 ARG B N 1
ATOM 4202 C CA . ARG B 1 177 ? 12.547 15.039 -8.688 1 90.62 177 ARG B CA 1
ATOM 4203 C C . ARG B 1 177 ? 13.727 15.977 -8.461 1 90.62 177 ARG B C 1
ATOM 4205 O O . ARG B 1 177 ? 14.609 16.078 -9.312 1 90.62 177 ARG B O 1
ATOM 4212 N N . VAL B 1 178 ? 13.641 16.703 -7.391 1 89.5 178 VAL B N 1
ATOM 4213 C CA . VAL B 1 178 ? 14.727 17.625 -7.074 1 89.5 178 VAL B CA 1
ATOM 4214 C C . VAL B 1 178 ? 16.031 16.844 -6.887 1 89.5 178 VAL B C 1
ATOM 4216 O O . VAL B 1 178 ? 16.078 15.867 -6.133 1 89.5 178 VAL B O 1
ATOM 4219 N N . PRO B 1 179 ? 17.016 17.188 -7.578 1 85.5 179 PRO B N 1
ATOM 4220 C CA . PRO B 1 179 ? 18.297 16.469 -7.477 1 85.5 179 PRO B CA 1
ATOM 4221 C C . PRO B 1 179 ? 18.891 16.531 -6.074 1 85.5 179 PRO B C 1
ATOM 4223 O O . PRO B 1 179 ? 18.75 17.547 -5.383 1 85.5 179 PRO B O 1
ATOM 4226 N N . THR B 1 180 ? 19.516 15.445 -5.77 1 83.31 180 THR B N 1
ATOM 4227 C CA . THR B 1 180 ? 20.203 15.406 -4.484 1 83.31 180 THR B CA 1
ATOM 4228 C C . THR B 1 180 ? 21.406 16.359 -4.484 1 83.31 180 THR B C 1
ATOM 4230 O O . THR B 1 180 ? 22 16.609 -5.531 1 83.31 180 THR B O 1
ATOM 4233 N N . GLN B 1 181 ? 21.609 17.062 -3.467 1 78.12 181 GLN B N 1
ATOM 4234 C CA . GLN B 1 181 ? 22.672 18.047 -3.35 1 78.12 181 GLN B CA 1
ATOM 4235 C C . GLN B 1 181 ? 23.828 17.5 -2.506 1 78.12 181 GLN B C 1
ATOM 4237 O O . GLN B 1 181 ? 23.609 16.75 -1.561 1 78.12 181 GLN B O 1
ATOM 4242 N N . GLN B 1 182 ? 25.016 17.797 -3.166 1 66.25 182 GLN B N 1
ATOM 4243 C CA . GLN B 1 182 ? 26.219 17.516 -2.379 1 66.25 182 GLN B CA 1
ATOM 4244 C C . GLN B 1 182 ? 26.406 18.547 -1.269 1 66.25 182 GLN B C 1
ATOM 4246 O O . GLN B 1 182 ? 25.984 19.688 -1.399 1 66.25 182 GLN B O 1
ATOM 4251 N N . GLY B 1 183 ? 26.578 18.141 0.034 1 64.88 183 GLY B N 1
ATOM 4252 C CA . GLY B 1 183 ? 26.859 19.125 1.071 1 64.88 183 GLY B CA 1
ATOM 4253 C C . GLY B 1 183 ? 26.344 18.719 2.436 1 64.88 183 GLY B C 1
ATOM 4254 O O . GLY B 1 183 ? 25.891 17.578 2.621 1 64.88 183 GLY B O 1
ATOM 4255 N N . ASN B 1 184 ? 26.312 19.812 3.363 1 64.69 184 ASN B N 1
ATOM 4256 C CA . ASN B 1 184 ? 26.125 19.562 4.789 1 64.69 184 ASN B CA 1
ATOM 4257 C C . ASN B 1 184 ? 24.656 19.406 5.141 1 64.69 184 ASN B C 1
ATOM 4259 O O . ASN B 1 184 ? 23.906 20.391 5.117 1 64.69 184 ASN B O 1
ATOM 4263 N N . VAL B 1 185 ? 24.109 18.328 5.078 1 67.75 185 VAL B N 1
ATOM 4264 C CA . VAL B 1 185 ? 22.859 17.984 5.77 1 67.75 185 VAL B CA 1
ATOM 4265 C C . VAL B 1 185 ? 23.047 18.172 7.273 1 67.75 185 VAL B C 1
ATOM 4267 O O . VAL B 1 185 ? 24.141 17.984 7.805 1 67.75 185 VAL B O 1
ATOM 4270 N N . ASN B 1 186 ? 22.031 18.812 7.852 1 69.5 186 ASN B N 1
ATOM 4271 C CA . ASN B 1 186 ? 22.047 18.859 9.312 1 69.5 186 ASN B CA 1
ATOM 4272 C C . ASN B 1 186 ? 22.531 17.531 9.898 1 69.5 186 ASN B C 1
ATOM 4274 O O . ASN B 1 186 ? 22.125 16.453 9.445 1 69.5 186 ASN B O 1
ATOM 4278 N N . SER B 1 187 ? 23.422 17.625 10.773 1 69.81 187 SER B N 1
ATOM 4279 C CA . SER B 1 187 ? 24.125 16.469 11.352 1 69.81 187 SER B CA 1
ATOM 4280 C C . SER B 1 187 ? 23.141 15.414 11.828 1 69.81 187 SER B C 1
ATOM 4282 O O . SER B 1 187 ? 23.344 14.219 11.602 1 69.81 187 SER B O 1
ATOM 4284 N N . GLU B 1 188 ? 22.062 15.914 12.414 1 72 188 GLU B N 1
ATOM 4285 C CA . GLU B 1 188 ? 21.094 14.953 12.953 1 72 188 GLU B CA 1
ATOM 4286 C C . GLU B 1 188 ? 20.422 14.164 11.836 1 72 188 GLU B C 1
ATOM 4288 O O . GLU B 1 188 ? 20.219 12.953 11.961 1 72 188 GLU B O 1
ATOM 4293 N N . LEU B 1 189 ? 20.219 14.844 10.844 1 79.44 189 LEU B N 1
ATOM 4294 C CA . LEU B 1 189 ? 19.531 14.18 9.742 1 79.44 189 LEU B CA 1
ATOM 4295 C C . LEU B 1 189 ? 20.484 13.258 8.984 1 79.44 189 LEU B C 1
ATOM 4297 O O . LEU B 1 189 ? 20.062 12.227 8.453 1 79.44 189 LEU B O 1
ATOM 4301 N N . ARG B 1 190 ? 21.75 13.602 9.078 1 78.25 190 ARG B N 1
ATOM 4302 C CA . ARG B 1 190 ? 22.75 12.758 8.438 1 78.25 190 ARG B CA 1
ATOM 4303 C C . ARG B 1 190 ? 22.844 11.406 9.133 1 78.25 190 ARG B C 1
ATOM 4305 O O . ARG B 1 190 ? 22.969 10.367 8.477 1 78.25 190 ARG B O 1
ATOM 4312 N N . ASN B 1 191 ? 22.859 11.43 10.461 1 77.06 191 ASN B N 1
ATOM 4313 C CA . ASN B 1 191 ? 22.922 10.188 11.227 1 77.06 191 ASN B CA 1
ATOM 4314 C C . ASN B 1 191 ? 21.688 9.32 10.992 1 77.06 191 ASN B C 1
ATOM 4316 O O . ASN B 1 191 ? 21.812 8.102 10.852 1 77.06 191 ASN B O 1
ATOM 4320 N N . VAL B 1 192 ? 20.609 10.031 10.898 1 75.88 192 VAL B N 1
ATOM 4321 C CA . VAL B 1 192 ? 19.359 9.328 10.648 1 75.88 192 VAL B CA 1
ATOM 4322 C C . VAL B 1 192 ? 19.406 8.648 9.289 1 75.88 192 VAL B C 1
ATOM 4324 O O . VAL B 1 192 ? 19.031 7.48 9.148 1 75.88 192 VAL B O 1
ATOM 4327 N N . ASN B 1 193 ? 19.938 9.336 8.359 1 80.06 193 ASN B N 1
ATOM 4328 C CA . ASN B 1 193 ? 20.047 8.812 7 1 80.06 193 ASN B CA 1
ATOM 4329 C C . ASN B 1 193 ? 20.938 7.578 6.941 1 80.06 193 ASN B C 1
ATOM 4331 O O . ASN B 1 193 ? 20.609 6.586 6.293 1 80.06 193 ASN B O 1
ATOM 4335 N N . SER B 1 194 ? 22.031 7.699 7.637 1 78.81 194 SER B N 1
ATOM 4336 C CA . SER B 1 194 ? 22.969 6.59 7.648 1 78.81 194 SER B CA 1
ATOM 4337 C C . SER B 1 194 ? 22.359 5.352 8.305 1 78.81 194 SER B C 1
ATOM 4339 O O . SER B 1 194 ? 22.562 4.23 7.832 1 78.81 194 SER B O 1
ATOM 4341 N N . ASP B 1 195 ? 21.656 5.523 9.328 1 74.31 195 ASP B N 1
ATOM 4342 C CA . ASP B 1 195 ? 21.016 4.418 10.039 1 74.31 195 ASP B CA 1
ATOM 4343 C C . ASP B 1 195 ? 19.969 3.742 9.164 1 74.31 195 ASP B C 1
ATOM 4345 O O . ASP B 1 195 ? 19.859 2.516 9.148 1 74.31 195 ASP B O 1
ATOM 4349 N N . LEU B 1 196 ? 19.219 4.5 8.438 1 74.69 196 LEU B N 1
ATOM 4350 C CA . LEU B 1 196 ? 18.156 3.977 7.578 1 74.69 196 LEU B CA 1
ATOM 4351 C C . LEU B 1 196 ? 18.75 3.172 6.422 1 74.69 196 LEU B C 1
ATOM 4353 O O . LEU B 1 196 ? 18.25 2.098 6.09 1 74.69 196 LEU B O 1
ATOM 4357 N N . GLU B 1 197 ? 19.828 3.689 5.887 1 76.62 197 GLU B N 1
ATOM 4358 C CA . GLU B 1 197 ? 20.469 3.014 4.762 1 76.62 197 GLU B CA 1
ATOM 4359 C C . GLU B 1 197 ? 21.109 1.705 5.203 1 76.62 197 GLU B C 1
ATOM 4361 O O . GLU B 1 197 ? 21.141 0.73 4.449 1 76.62 197 GLU B O 1
ATOM 4366 N N . ALA B 1 198 ? 21.594 1.696 6.398 1 74.38 198 ALA B N 1
ATOM 4367 C CA . ALA B 1 198 ? 22.219 0.499 6.949 1 74.38 198 ALA B CA 1
ATOM 4368 C C . ALA B 1 198 ? 21.203 -0.613 7.164 1 74.38 198 ALA B C 1
ATOM 4370 O O . ALA B 1 198 ? 21.531 -1.797 7.059 1 74.38 198 ALA B O 1
ATOM 4371 N N . LEU B 1 199 ? 19.984 -0.258 7.391 1 69.94 199 LEU B N 1
ATOM 4372 C CA . LEU B 1 199 ? 18.922 -1.224 7.668 1 69.94 199 LEU B CA 1
ATOM 4373 C C . LEU B 1 199 ? 18.672 -2.123 6.461 1 69.94 199 LEU B C 1
ATOM 4375 O O . LEU B 1 199 ? 18.328 -3.293 6.613 1 69.94 199 LEU B O 1
ATOM 4379 N N . PHE B 1 200 ? 18.859 -1.559 5.254 1 71.62 200 PHE B N 1
ATOM 4380 C CA . PHE B 1 200 ? 18.531 -2.369 4.086 1 71.62 200 PHE B CA 1
ATOM 4381 C C . PHE B 1 200 ? 19.781 -2.637 3.252 1 71.62 200 PHE B C 1
ATOM 4383 O O . PHE B 1 200 ? 19.688 -3.143 2.133 1 71.62 200 PHE B O 1
ATOM 4390 N N . GLU B 1 201 ? 20.891 -2.318 3.873 1 74.75 201 GLU B N 1
ATOM 4391 C CA . GLU B 1 201 ? 22.172 -2.596 3.24 1 74.75 201 GLU B CA 1
ATOM 4392 C C . GLU B 1 201 ? 22.203 -2.074 1.806 1 74.75 201 GLU B C 1
ATOM 4394 O O . GLU B 1 201 ? 22.625 -2.789 0.889 1 74.75 201 GLU B O 1
ATOM 4399 N N . GLY B 1 202 ? 21.75 -0.984 1.553 1 79.38 202 GLY B N 1
ATOM 4400 C CA . GLY B 1 202 ? 21.719 -0.39 0.225 1 79.38 202 GLY B CA 1
ATOM 4401 C C . GLY B 1 202 ? 21.25 1.053 0.226 1 79.38 202 GLY B C 1
ATOM 4402 O O . GLY B 1 202 ? 21.031 1.64 1.288 1 79.38 202 GLY B O 1
ATOM 4403 N N . VAL B 1 203 ? 21.344 1.566 -1.045 1 85.06 203 VAL B N 1
ATOM 4404 C CA . VAL B 1 203 ? 20.953 2.967 -1.174 1 85.06 203 VAL B CA 1
ATOM 4405 C C . VAL B 1 203 ? 20.156 3.166 -2.455 1 85.06 203 VAL B C 1
ATOM 4407 O O . VAL B 1 203 ? 20.422 2.523 -3.473 1 85.06 203 VAL B O 1
ATOM 4410 N N . ILE B 1 204 ? 19.109 3.967 -2.324 1 85.5 204 ILE B N 1
ATOM 4411 C CA . ILE B 1 204 ? 18.391 4.379 -3.521 1 85.5 204 ILE B CA 1
ATOM 4412 C C . ILE B 1 204 ? 19.047 5.609 -4.129 1 85.5 204 ILE B C 1
ATOM 4414 O O . ILE B 1 204 ? 19.344 6.582 -3.426 1 85.5 204 ILE B O 1
ATOM 4418 N N . THR B 1 205 ? 19.312 5.59 -5.422 1 86.81 205 THR B N 1
ATOM 4419 C CA . THR B 1 205 ? 19.953 6.691 -6.125 1 86.81 205 THR B CA 1
ATOM 4420 C C . THR B 1 205 ? 19.141 7.121 -7.332 1 86.81 205 THR B C 1
ATOM 4422 O O . THR B 1 205 ? 18.328 6.348 -7.852 1 86.81 205 THR B O 1
ATOM 4425 N N . GLN B 1 206 ? 19.312 8.383 -7.629 1 84.44 206 GLN B N 1
ATOM 4426 C CA . GLN B 1 206 ? 18.672 8.875 -8.844 1 84.44 206 GLN B CA 1
ATOM 4427 C C . GLN B 1 206 ? 19.422 8.43 -10.086 1 84.44 206 GLN B C 1
ATOM 4429 O O . GLN B 1 206 ? 20.656 8.461 -10.117 1 84.44 206 GLN B O 1
ATOM 4434 N N . GLY B 1 207 ? 18.641 7.871 -11.008 1 78.94 207 GLY B N 1
ATOM 4435 C CA . GLY B 1 207 ? 19.234 7.375 -12.234 1 78.94 207 GLY B CA 1
ATOM 4436 C C . GLY B 1 207 ? 18.828 8.164 -13.461 1 78.94 207 GLY B C 1
ATOM 4437 O O . GLY B 1 207 ? 18.422 9.328 -13.352 1 78.94 207 GLY B O 1
ATOM 4438 N N . PRO B 1 208 ? 19.031 7.586 -14.633 1 76.31 208 PRO B N 1
ATOM 4439 C CA . PRO B 1 208 ? 18.672 8.25 -15.891 1 76.31 208 PRO B CA 1
ATOM 4440 C C . PRO B 1 208 ? 17.172 8.508 -16.016 1 76.31 208 PRO B C 1
ATOM 4442 O O . PRO B 1 208 ? 16.391 8.023 -15.195 1 76.31 208 PRO B O 1
ATOM 4445 N N . LYS B 1 209 ? 16.844 9.328 -17 1 71.56 209 LYS B N 1
ATOM 4446 C CA . LYS B 1 209 ? 15.469 9.789 -17.219 1 71.56 209 LYS B CA 1
ATOM 4447 C C . LYS B 1 209 ? 14.492 8.617 -17.266 1 71.56 209 LYS B C 1
ATOM 4449 O O . LYS B 1 209 ? 13.398 8.688 -16.703 1 71.56 209 LYS B O 1
ATOM 4454 N N . ASP B 1 210 ? 14.914 7.508 -17.891 1 66.38 210 ASP B N 1
ATOM 4455 C CA . ASP B 1 210 ? 14.023 6.371 -18.094 1 66.38 210 ASP B CA 1
ATOM 4456 C C . ASP B 1 210 ? 13.93 5.512 -16.844 1 66.38 210 ASP B C 1
ATOM 4458 O O . ASP B 1 210 ? 13.078 4.629 -16.734 1 66.38 210 ASP B O 1
ATOM 4462 N N . ASN B 1 211 ? 14.836 5.734 -15.969 1 70.81 211 ASN B N 1
ATOM 4463 C CA . ASN B 1 211 ? 14.875 5.039 -14.688 1 70.81 211 ASN B CA 1
ATOM 4464 C C . ASN B 1 211 ? 15.32 5.965 -13.562 1 70.81 211 ASN B C 1
ATOM 4466 O O . ASN B 1 211 ? 16.438 5.828 -13.039 1 70.81 211 ASN B O 1
ATOM 4470 N N . PRO B 1 212 ? 14.383 6.715 -13.18 1 80.19 212 PRO B N 1
ATOM 4471 C CA . PRO B 1 212 ? 14.789 7.844 -12.336 1 80.19 212 PRO B CA 1
ATOM 4472 C C . PRO B 1 212 ? 15.312 7.398 -10.969 1 80.19 212 PRO B C 1
ATOM 4474 O O . PRO B 1 212 ? 16.078 8.133 -10.336 1 80.19 212 PRO B O 1
ATOM 4477 N N . PHE B 1 213 ? 14.891 6.184 -10.555 1 86.5 213 PHE B N 1
ATOM 4478 C CA . PHE B 1 213 ? 15.375 5.703 -9.266 1 86.5 213 PHE B CA 1
ATOM 4479 C C . PHE B 1 213 ? 15.883 4.27 -9.375 1 86.5 213 PHE B C 1
ATOM 4481 O O . PHE B 1 213 ? 15.242 3.43 -10.016 1 86.5 213 PHE B O 1
ATOM 4488 N N . ILE B 1 214 ? 17.031 4.043 -8.797 1 87.69 214 ILE B N 1
ATOM 4489 C CA . ILE B 1 214 ? 17.672 2.734 -8.82 1 87.69 214 ILE B CA 1
ATOM 4490 C C . ILE B 1 214 ? 18.125 2.354 -7.414 1 87.69 214 ILE B C 1
ATOM 4492 O O . ILE B 1 214 ? 18.625 3.199 -6.664 1 87.69 214 ILE B O 1
ATOM 4496 N N . PHE B 1 215 ? 17.906 1.083 -7.098 1 88.12 215 PHE B N 1
ATOM 4497 C CA . PHE B 1 215 ? 18.406 0.567 -5.828 1 88.12 215 PHE B CA 1
ATOM 4498 C C . PHE B 1 215 ? 19.766 -0.083 -6.012 1 88.12 215 PHE B C 1
ATOM 4500 O O . PHE B 1 215 ? 19.922 -0.986 -6.836 1 88.12 215 PHE B O 1
ATOM 4507 N N . LYS B 1 216 ? 20.703 0.428 -5.195 1 87.88 216 LYS B N 1
ATOM 4508 C CA . LYS B 1 216 ? 22.062 -0.104 -5.281 1 87.88 216 LYS B CA 1
ATOM 4509 C C . LYS B 1 216 ? 22.438 -0.839 -3.998 1 87.88 216 LYS B C 1
ATOM 4511 O O . LYS B 1 216 ? 22.344 -0.282 -2.904 1 87.88 216 LYS B O 1
ATOM 4516 N N . LYS B 1 217 ? 22.75 -2.061 -4.199 1 83.12 217 LYS B N 1
ATOM 4517 C CA . LYS B 1 217 ? 23.297 -2.883 -3.127 1 83.12 217 LYS B CA 1
ATOM 4518 C C . LYS B 1 217 ? 24.703 -3.373 -3.475 1 83.12 217 LYS B C 1
ATOM 4520 O O . LYS B 1 217 ? 24.859 -4.355 -4.199 1 83.12 217 LYS B O 1
ATOM 4525 N N . GLY B 1 218 ? 25.641 -2.861 -2.807 1 78.62 218 GLY B N 1
ATOM 4526 C CA . GLY B 1 218 ? 26.984 -3.121 -3.266 1 78.62 218 GLY B CA 1
ATOM 4527 C C . GLY B 1 218 ? 27.219 -2.711 -4.707 1 78.62 218 GLY B C 1
ATOM 4528 O O . GLY B 1 218 ? 27 -1.555 -5.074 1 78.62 218 GLY B O 1
ATOM 4529 N N . LYS B 1 219 ? 27.641 -3.732 -5.582 1 80.75 219 LYS B N 1
ATOM 4530 C CA . LYS B 1 219 ? 27.891 -3.445 -6.992 1 80.75 219 LYS B CA 1
ATOM 4531 C C . LYS B 1 219 ? 26.672 -3.783 -7.848 1 80.75 219 LYS B C 1
ATOM 4533 O O . LYS B 1 219 ? 26.656 -3.512 -9.047 1 80.75 219 LYS B O 1
ATOM 4538 N N . THR B 1 220 ? 25.688 -4.246 -7.18 1 82.5 220 THR B N 1
ATOM 4539 C CA . THR B 1 220 ? 24.516 -4.707 -7.922 1 82.5 220 THR B CA 1
ATOM 4540 C C . THR B 1 220 ? 23.422 -3.637 -7.938 1 82.5 220 THR B C 1
ATOM 4542 O O . THR B 1 220 ? 23.188 -2.971 -6.93 1 82.5 220 THR B O 1
ATOM 4545 N N . GLU B 1 221 ? 22.812 -3.467 -9.078 1 86.19 221 GLU B N 1
ATOM 4546 C CA . GLU B 1 221 ? 21.719 -2.502 -9.242 1 86.19 221 GLU B CA 1
ATOM 4547 C C . GLU B 1 221 ? 20.391 -3.203 -9.516 1 86.19 221 GLU B C 1
ATOM 4549 O O . GLU B 1 221 ? 20.359 -4.211 -10.227 1 86.19 221 GLU B O 1
ATOM 4554 N N . PHE B 1 222 ? 19.406 -2.738 -8.891 1 84.31 222 PHE B N 1
ATOM 4555 C CA . PHE B 1 222 ? 18.062 -3.254 -9.078 1 84.31 222 PHE B CA 1
ATOM 4556 C C . PHE B 1 222 ? 17.109 -2.139 -9.492 1 84.31 222 PHE B C 1
ATOM 4558 O O . PHE B 1 222 ? 17.203 -1.02 -8.984 1 84.31 222 PHE B O 1
ATOM 4565 N N . SER B 1 223 ? 16.219 -2.521 -10.438 1 86.19 223 SER B N 1
ATOM 4566 C CA . SER B 1 223 ? 15.148 -1.588 -10.773 1 86.19 223 SER B CA 1
ATOM 4567 C C . SER B 1 223 ? 14.102 -1.524 -9.664 1 86.19 223 SER B C 1
ATOM 4569 O O . SER B 1 223 ? 14.023 -2.424 -8.828 1 86.19 223 SER B O 1
ATOM 4571 N N . MET B 1 224 ? 13.32 -0.405 -9.633 1 87.38 224 MET B N 1
ATOM 4572 C CA . MET B 1 224 ? 12.359 -0.175 -8.555 1 87.38 224 MET B CA 1
ATOM 4573 C C . MET B 1 224 ? 11.297 -1.268 -8.531 1 87.38 224 MET B C 1
ATOM 4575 O O . MET B 1 224 ? 10.906 -1.731 -7.461 1 87.38 224 MET B O 1
ATOM 4579 N N . PRO B 1 225 ? 10.875 -1.761 -9.734 1 84.19 225 PRO B N 1
ATOM 4580 C CA . PRO B 1 225 ? 9.867 -2.822 -9.703 1 84.19 225 PRO B CA 1
ATOM 4581 C C . PRO B 1 225 ? 10.367 -4.094 -9.023 1 84.19 225 PRO B C 1
ATOM 4583 O O . PRO B 1 225 ? 9.562 -4.879 -8.508 1 84.19 225 PRO B O 1
ATOM 4586 N N . LEU B 1 226 ? 11.695 -4.336 -9.008 1 84.19 226 LEU B N 1
ATOM 4587 C CA . LEU B 1 226 ? 12.289 -5.551 -8.461 1 84.19 226 LEU B CA 1
ATOM 4588 C C . LEU B 1 226 ? 12.781 -5.32 -7.035 1 84.19 226 LEU B C 1
ATOM 4590 O O . LEU B 1 226 ? 13.43 -6.195 -6.449 1 84.19 226 LEU B O 1
ATOM 4594 N N . THR B 1 227 ? 12.492 -4.129 -6.531 1 85.56 227 THR B N 1
ATOM 4595 C CA . THR B 1 227 ? 12.922 -3.76 -5.184 1 85.56 227 THR B CA 1
ATOM 4596 C C . THR B 1 227 ? 11.766 -3.883 -4.195 1 85.56 227 THR B C 1
ATOM 4598 O O . THR B 1 227 ? 10.617 -3.584 -4.535 1 85.56 227 THR B O 1
ATOM 4601 N N . ALA B 1 228 ? 12.039 -4.305 -3.02 1 81.94 228 ALA B N 1
ATOM 4602 C CA . ALA B 1 228 ? 11.023 -4.492 -1.987 1 81.94 228 ALA B CA 1
ATOM 4603 C C . ALA B 1 228 ? 10.391 -3.164 -1.59 1 81.94 228 ALA B C 1
ATOM 4605 O O . ALA B 1 228 ? 11.062 -2.129 -1.576 1 81.94 228 ALA B O 1
ATOM 4606 N N . GLU B 1 229 ? 9.102 -3.207 -1.231 1 81.44 229 GLU B N 1
ATOM 4607 C CA . GLU B 1 229 ? 8.344 -2.008 -0.9 1 81.44 229 GLU B CA 1
ATOM 4608 C C . GLU B 1 229 ? 8.953 -1.277 0.292 1 81.44 229 GLU B C 1
ATOM 4610 O O . GLU B 1 229 ? 9.008 -0.046 0.309 1 81.44 229 GLU B O 1
ATOM 4615 N N . GLY B 1 230 ? 9.336 -1.995 1.352 1 81.25 230 GLY B N 1
ATOM 4616 C CA . GLY B 1 230 ? 9.953 -1.373 2.512 1 81.25 230 GLY B CA 1
ATOM 4617 C C . GLY B 1 230 ? 11.188 -0.564 2.166 1 81.25 230 GLY B C 1
ATOM 4618 O O . GLY B 1 230 ? 11.391 0.533 2.693 1 81.25 230 GLY B O 1
ATOM 4619 N N . ILE B 1 231 ? 11.984 -1.086 1.267 1 83.56 231 ILE B N 1
ATOM 4620 C CA . ILE B 1 231 ? 13.195 -0.406 0.813 1 83.56 231 ILE B CA 1
ATOM 4621 C C . ILE B 1 231 ? 12.82 0.882 0.083 1 83.56 231 ILE B C 1
ATOM 4623 O O . ILE B 1 231 ? 13.445 1.925 0.289 1 83.56 231 ILE B O 1
ATOM 4627 N N . LYS B 1 232 ? 11.836 0.765 -0.675 1 88.25 232 LYS B N 1
ATOM 4628 C CA . LYS B 1 232 ? 11.391 1.93 -1.434 1 88.25 232 LYS B CA 1
ATOM 4629 C C . LYS B 1 232 ? 10.922 3.047 -0.502 1 88.25 232 LYS B C 1
ATOM 4631 O O . LYS B 1 232 ? 11.227 4.219 -0.734 1 88.25 232 LYS B O 1
ATOM 4636 N N . LYS B 1 233 ? 10.195 2.764 0.527 1 85.38 233 LYS B N 1
ATOM 4637 C CA . LYS B 1 233 ? 9.688 3.752 1.474 1 85.38 233 LYS B CA 1
ATOM 4638 C C . LYS B 1 233 ? 10.828 4.457 2.201 1 85.38 233 LYS B C 1
ATOM 4640 O O . LYS B 1 233 ? 10.805 5.676 2.371 1 85.38 233 LYS B O 1
ATOM 4645 N N . ILE B 1 234 ? 11.797 3.645 2.59 1 82.44 234 ILE B N 1
ATOM 4646 C CA . ILE B 1 234 ? 12.953 4.219 3.262 1 82.44 234 ILE B CA 1
ATOM 4647 C C . ILE B 1 234 ? 13.75 5.066 2.275 1 82.44 234 ILE B C 1
ATOM 4649 O O . ILE B 1 234 ? 14.289 6.117 2.643 1 82.44 234 ILE B O 1
ATOM 4653 N N . GLY B 1 235 ? 13.805 4.645 1.07 1 86.75 235 GLY B N 1
ATOM 4654 C CA . GLY B 1 235 ? 14.477 5.395 0.02 1 86.75 235 GLY B CA 1
ATOM 4655 C C . GLY B 1 235 ? 13.891 6.77 -0.206 1 86.75 235 GLY B C 1
ATOM 4656 O O . GLY B 1 235 ? 14.617 7.727 -0.476 1 86.75 235 GLY B O 1
ATOM 4657 N N . ILE B 1 236 ? 12.602 6.809 -0.088 1 90.94 236 ILE B N 1
ATOM 4658 C CA . ILE B 1 236 ? 11.906 8.086 -0.234 1 90.94 236 ILE B CA 1
ATOM 4659 C C . ILE B 1 236 ? 12.398 9.062 0.835 1 90.94 236 ILE B C 1
ATOM 4661 O O . ILE B 1 236 ? 12.773 10.195 0.525 1 90.94 236 ILE B O 1
ATOM 4665 N N . LEU B 1 237 ? 12.445 8.609 2.076 1 89.25 237 LEU B N 1
ATOM 4666 C CA . LEU B 1 237 ? 12.844 9.453 3.195 1 89.25 237 LEU B CA 1
ATOM 4667 C C . LEU B 1 237 ? 14.297 9.898 3.051 1 89.25 237 LEU B C 1
ATOM 4669 O O . LEU B 1 237 ? 14.609 11.078 3.23 1 89.25 237 LEU B O 1
ATOM 4673 N N . THR B 1 238 ? 15.18 8.984 2.701 1 87.62 238 THR B N 1
ATOM 4674 C CA . THR B 1 238 ? 16.594 9.312 2.584 1 87.62 238 THR B CA 1
ATOM 4675 C C . THR B 1 238 ? 16.828 10.281 1.428 1 87.62 238 THR B C 1
ATOM 4677 O O . THR B 1 238 ? 17.672 11.172 1.522 1 87.62 238 THR B O 1
ATOM 4680 N N . THR B 1 239 ? 16.125 10.094 0.356 1 89.25 239 THR B N 1
ATOM 4681 C CA . THR B 1 239 ? 16.234 11 -0.784 1 89.25 239 THR B CA 1
ATOM 4682 C C . THR B 1 239 ? 15.797 12.414 -0.402 1 89.25 239 THR B C 1
ATOM 4684 O O . THR B 1 239 ? 16.453 13.391 -0.762 1 89.25 239 THR B O 1
ATOM 4687 N N . LEU B 1 240 ? 14.695 12.5 0.323 1 92.44 240 LEU B N 1
ATOM 4688 C CA . LEU B 1 240 ? 14.164 13.797 0.73 1 92.44 240 LEU B CA 1
ATOM 4689 C C . LEU B 1 240 ? 15.133 14.516 1.668 1 92.44 240 LEU B C 1
ATOM 4691 O O . LEU B 1 240 ? 15.234 15.742 1.647 1 92.44 240 LEU B O 1
ATOM 4695 N N . ILE B 1 241 ? 15.797 13.773 2.486 1 89.88 241 ILE B N 1
ATOM 4696 C CA . ILE B 1 241 ? 16.812 14.344 3.361 1 89.88 241 ILE B CA 1
ATOM 4697 C C . ILE B 1 241 ? 17.984 14.836 2.527 1 89.88 241 ILE B C 1
ATOM 4699 O O . ILE B 1 241 ? 18.453 15.969 2.699 1 89.88 241 ILE B O 1
ATOM 4703 N N . LYS B 1 242 ? 18.422 14.023 1.6 1 88.25 242 LYS B N 1
ATOM 4704 C CA . LYS B 1 242 ? 19.625 14.312 0.801 1 88.25 242 LYS B CA 1
ATOM 4705 C C . LYS B 1 242 ? 19.375 15.5 -0.126 1 88.25 242 LYS B C 1
ATOM 4707 O O . LYS B 1 242 ? 20.297 16.266 -0.412 1 88.25 242 LYS B O 1
ATOM 4712 N N . ASN B 1 243 ? 18.188 15.641 -0.568 1 90 243 ASN B N 1
ATOM 4713 C CA . ASN B 1 243 ? 17.922 16.75 -1.472 1 90 243 ASN B CA 1
ATOM 4714 C C . ASN B 1 243 ? 17.453 18 -0.712 1 90 243 ASN B C 1
ATOM 4716 O O . ASN B 1 243 ? 17.062 18.984 -1.323 1 90 243 ASN B O 1
ATOM 4720 N N . ARG B 1 244 ? 17.297 17.922 0.6 1 89.38 244 ARG B N 1
ATOM 4721 C CA . ARG B 1 244 ? 17.062 19.016 1.535 1 89.38 244 ARG B CA 1
ATOM 4722 C C . ARG B 1 244 ? 15.602 19.453 1.512 1 89.38 244 ARG B C 1
ATOM 4724 O O . ARG B 1 244 ? 15.281 20.594 1.881 1 89.38 244 ARG B O 1
ATOM 4731 N N . LYS B 1 245 ? 14.797 18.594 0.991 1 92 245 LYS B N 1
ATOM 4732 C CA . LYS B 1 245 ? 13.367 18.875 1.104 1 92 245 LYS B CA 1
ATOM 4733 C C . LYS B 1 245 ? 12.859 18.547 2.504 1 92 245 LYS B C 1
ATOM 4735 O O . LYS B 1 245 ? 11.938 19.203 3.004 1 92 245 LYS B O 1
ATOM 4740 N N . LEU B 1 246 ? 13.406 17.484 3.039 1 92.62 246 LEU B N 1
ATOM 4741 C CA . LEU B 1 246 ? 13.18 17.188 4.449 1 92.62 246 LEU B CA 1
ATOM 4742 C C . LEU B 1 246 ? 14.266 17.812 5.32 1 92.62 246 LEU B C 1
ATOM 4744 O O . LEU B 1 246 ? 15.406 17.344 5.332 1 92.62 246 LEU B O 1
ATOM 4748 N N . ARG B 1 247 ? 13.867 18.812 6.012 1 90 247 ARG B N 1
ATOM 4749 C CA . ARG B 1 247 ? 14.812 19.625 6.777 1 90 247 ARG B CA 1
ATOM 4750 C C . ARG B 1 247 ? 14.141 20.266 7.988 1 90 247 ARG B C 1
ATOM 4752 O O . ARG B 1 247 ? 12.977 19.984 8.273 1 90 247 ARG B O 1
ATOM 4759 N N . LYS B 1 248 ? 14.961 21.125 8.68 1 88.69 248 LYS B N 1
ATOM 4760 C CA . LYS B 1 248 ? 14.406 21.875 9.805 1 88.69 248 LYS B CA 1
ATOM 4761 C C . LYS B 1 248 ? 13.219 22.719 9.367 1 88.69 248 LYS B C 1
ATOM 4763 O O . LYS B 1 248 ? 13.234 23.312 8.289 1 88.69 248 LYS B O 1
ATOM 4768 N N . ASN B 1 249 ? 12.125 22.719 10.156 1 89.56 249 ASN B N 1
ATOM 4769 C CA . ASN B 1 249 ? 10.914 23.5 9.953 1 89.56 249 ASN B CA 1
ATOM 4770 C C . ASN B 1 249 ? 10 22.875 8.914 1 89.56 249 ASN B C 1
ATOM 4772 O O . ASN B 1 249 ? 9.148 23.547 8.328 1 89.56 249 ASN B O 1
ATOM 4776 N N . THR B 1 250 ? 10.312 21.609 8.633 1 94 250 THR B N 1
ATOM 4777 C CA . THR B 1 250 ? 9.414 20.828 7.797 1 94 250 THR B CA 1
ATOM 4778 C C . THR B 1 250 ? 8.281 20.234 8.633 1 94 250 THR B C 1
ATOM 4780 O O . THR B 1 250 ? 8.516 19.75 9.734 1 94 250 THR B O 1
ATOM 4783 N N . VAL B 1 251 ? 7.07 20.375 8.172 1 96.81 251 VAL B N 1
ATOM 4784 C CA . VAL B 1 251 ? 5.965 19.578 8.695 1 96.81 251 VAL B CA 1
ATOM 4785 C C . VAL B 1 251 ? 5.77 18.344 7.824 1 96.81 251 VAL B C 1
ATOM 4787 O O . VAL B 1 251 ? 5.422 18.453 6.648 1 96.81 251 VAL B O 1
ATOM 4790 N N . LEU B 1 252 ? 6.047 17.203 8.406 1 97.38 252 LEU B N 1
ATOM 4791 C CA . LEU B 1 252 ? 6.016 15.93 7.691 1 97.38 252 LEU B CA 1
ATOM 4792 C C . LEU B 1 252 ? 4.773 15.125 8.055 1 97.38 252 LEU B C 1
ATOM 4794 O O . LEU B 1 252 ? 4.547 14.82 9.234 1 97.38 252 LEU B O 1
ATOM 4798 N N . PHE B 1 253 ? 3.957 14.883 7.074 1 98.25 253 PHE B N 1
ATOM 4799 C CA . PHE B 1 253 ? 2.773 14.047 7.238 1 98.25 253 PHE B CA 1
ATOM 4800 C C . PHE B 1 253 ? 3.01 12.656 6.672 1 98.25 253 PHE B C 1
ATOM 4802 O O . PHE B 1 253 ? 3.355 12.508 5.496 1 98.25 253 PHE B O 1
ATOM 4809 N N . MET B 1 254 ? 2.859 11.648 7.465 1 96.56 254 MET B N 1
ATOM 4810 C CA . MET B 1 254 ? 3.076 10.273 7.027 1 96.56 254 MET B CA 1
ATOM 4811 C C . MET B 1 254 ? 1.823 9.43 7.242 1 96.56 254 MET B C 1
ATOM 4813 O O . MET B 1 254 ? 1.36 9.281 8.375 1 96.56 254 MET B O 1
ATOM 4817 N N . ASP B 1 255 ? 1.333 8.938 6.172 1 94.25 255 ASP B N 1
ATOM 4818 C CA . ASP B 1 255 ? 0.17 8.055 6.25 1 94.25 255 ASP B CA 1
ATOM 4819 C C . ASP B 1 255 ? 0.591 6.59 6.324 1 94.25 255 ASP B C 1
ATOM 4821 O O . ASP B 1 255 ? 1.129 6.043 5.355 1 94.25 255 ASP B O 1
ATOM 4825 N N . GLU B 1 256 ? 0.39 5.961 7.418 1 90.12 256 GLU B N 1
ATOM 4826 C CA . GLU B 1 256 ? 0.683 4.555 7.664 1 90.12 256 GLU B CA 1
ATOM 4827 C C . GLU B 1 256 ? 2.072 4.18 7.152 1 90.12 256 GLU B C 1
ATOM 4829 O O . GLU B 1 256 ? 2.219 3.238 6.375 1 90.12 256 GLU B O 1
ATOM 4834 N N . PRO B 1 257 ? 3.078 4.82 7.672 1 91.38 257 PRO B N 1
ATOM 4835 C CA . PRO B 1 257 ? 4.434 4.625 7.148 1 91.38 257 PRO B CA 1
ATOM 4836 C C . PRO B 1 257 ? 4.969 3.219 7.402 1 91.38 257 PRO B C 1
ATOM 4838 O O . PRO B 1 257 ? 5.922 2.791 6.75 1 91.38 257 PRO B O 1
ATOM 4841 N N . GLU B 1 258 ? 4.395 2.52 8.352 1 87.75 258 GLU B N 1
ATOM 4842 C CA . GLU B 1 258 ? 4.863 1.186 8.711 1 87.75 258 GLU B CA 1
ATOM 4843 C C . GLU B 1 258 ? 4.379 0.14 7.711 1 87.75 258 GLU B C 1
ATOM 4845 O O . GLU B 1 258 ? 4.848 -1 7.719 1 87.75 258 GLU B O 1
ATOM 4850 N N . THR B 1 259 ? 3.516 0.625 6.844 1 82 259 THR B N 1
ATOM 4851 C CA . THR B 1 259 ? 2.943 -0.334 5.906 1 82 259 THR B CA 1
ATOM 4852 C C . THR B 1 259 ? 4.039 -1.036 5.113 1 82 259 THR B C 1
ATOM 4854 O O . THR B 1 259 ? 4.977 -0.392 4.633 1 82 259 THR B O 1
ATOM 4857 N N . ALA B 1 260 ? 3.994 -2.377 5.027 1 76.44 260 ALA B N 1
ATOM 4858 C CA . ALA B 1 260 ? 4.879 -3.246 4.258 1 76.44 260 ALA B CA 1
ATOM 4859 C C . ALA B 1 260 ? 6.234 -3.393 4.941 1 76.44 260 ALA B C 1
ATOM 4861 O O . ALA B 1 260 ? 7.168 -3.957 4.363 1 76.44 260 ALA B O 1
ATOM 4862 N N . LEU B 1 261 ? 6.336 -2.783 6.16 1 81.19 261 LEU B N 1
ATOM 4863 C CA . LEU B 1 261 ? 7.586 -2.928 6.895 1 81.19 261 LEU B CA 1
ATOM 4864 C C . LEU B 1 261 ? 7.523 -4.113 7.855 1 81.19 261 LEU B C 1
ATOM 4866 O O . LEU B 1 261 ? 6.492 -4.344 8.492 1 81.19 261 LEU B O 1
ATOM 4870 N N . HIS B 1 262 ? 8.547 -4.867 7.902 1 76.06 262 HIS B N 1
ATOM 4871 C CA . HIS B 1 262 ? 8.641 -5.922 8.906 1 76.06 262 HIS B CA 1
ATOM 4872 C C . HIS B 1 262 ? 8.93 -5.34 10.289 1 76.06 262 HIS B C 1
ATOM 4874 O O . HIS B 1 262 ? 9.297 -4.168 10.406 1 76.06 262 HIS B O 1
ATOM 4880 N N . PRO B 1 263 ? 8.75 -6.078 11.344 1 73.94 263 PRO B N 1
ATOM 4881 C CA . PRO B 1 263 ? 8.805 -5.562 12.711 1 73.94 263 PRO B CA 1
ATOM 4882 C C . PRO B 1 263 ? 10.117 -4.848 13.023 1 73.94 263 PRO B C 1
ATOM 4884 O O . PRO B 1 263 ? 10.109 -3.783 13.648 1 73.94 263 PRO B O 1
ATOM 4887 N N . LYS B 1 264 ? 11.211 -5.387 12.641 1 74.88 264 LYS B N 1
ATOM 4888 C CA . LYS B 1 264 ? 12.508 -4.754 12.898 1 74.88 264 LYS B CA 1
ATOM 4889 C C . LYS B 1 264 ? 12.586 -3.381 12.242 1 74.88 264 LYS B C 1
ATOM 4891 O O . LYS B 1 264 ? 13.078 -2.426 12.844 1 74.88 264 LYS B O 1
ATOM 4896 N N . ALA B 1 265 ? 12.109 -3.307 10.992 1 78.38 265 ALA B N 1
ATOM 4897 C CA . ALA B 1 265 ? 12.117 -2.039 10.266 1 78.38 265 ALA B CA 1
ATOM 4898 C C . ALA B 1 265 ? 11.188 -1.024 10.914 1 78.38 265 ALA B C 1
ATOM 4900 O O . ALA B 1 265 ? 11.453 0.179 10.898 1 78.38 265 ALA B O 1
ATOM 4901 N N . VAL B 1 266 ? 10.117 -1.51 11.531 1 85.06 266 VAL B N 1
ATOM 4902 C CA . VAL B 1 266 ? 9.18 -0.635 12.227 1 85.06 266 VAL B CA 1
ATOM 4903 C C . VAL B 1 266 ? 9.859 0.02 13.422 1 85.06 266 VAL B C 1
ATOM 4905 O O . VAL B 1 266 ? 9.648 1.204 13.695 1 85.06 266 VAL B O 1
ATOM 4908 N N . ARG B 1 267 ? 10.641 -0.772 14.109 1 83.19 267 ARG B N 1
ATOM 4909 C CA . ARG B 1 267 ? 11.391 -0.244 15.242 1 83.19 267 ARG B CA 1
ATOM 4910 C C . ARG B 1 267 ? 12.32 0.881 14.805 1 83.19 267 ARG B C 1
ATOM 4912 O O . ARG B 1 267 ? 12.406 1.92 15.461 1 83.19 267 ARG B O 1
ATOM 4919 N N . ASN B 1 268 ? 13 0.639 13.773 1 81.75 268 ASN B N 1
ATOM 4920 C CA . ASN B 1 268 ? 13.914 1.643 13.234 1 81.75 268 ASN B CA 1
ATOM 4921 C C . ASN B 1 268 ? 13.164 2.885 12.758 1 81.75 268 ASN B C 1
ATOM 4923 O O . ASN B 1 268 ? 13.648 4.008 12.914 1 81.75 268 ASN B O 1
ATOM 4927 N N . LEU B 1 269 ? 12.07 2.648 12.133 1 87.44 269 LEU B N 1
ATOM 4928 C CA . LEU B 1 269 ? 11.234 3.758 11.695 1 87.44 269 LEU B CA 1
ATOM 4929 C C . LEU B 1 269 ? 10.828 4.633 12.875 1 87.44 269 LEU B C 1
ATOM 4931 O O . LEU B 1 269 ? 10.875 5.863 12.781 1 87.44 269 LEU B O 1
ATOM 4935 N N . ALA B 1 270 ? 10.406 4.02 13.961 1 91.19 270 ALA B N 1
ATOM 4936 C CA . ALA B 1 270 ? 10.023 4.766 15.156 1 91.19 270 ALA B CA 1
ATOM 4937 C C . ALA B 1 270 ? 11.172 5.633 15.656 1 91.19 270 ALA B C 1
ATOM 4939 O O . ALA B 1 270 ? 10.977 6.805 15.984 1 91.19 270 ALA B O 1
ATOM 4940 N N . GLU B 1 271 ? 12.328 5.051 15.703 1 87.88 271 GLU B N 1
ATOM 4941 C CA . GLU B 1 271 ? 13.516 5.793 16.125 1 87.88 271 GLU B CA 1
ATOM 4942 C C . GLU B 1 271 ? 13.781 6.98 15.203 1 87.88 271 GLU B C 1
ATOM 4944 O O . GLU B 1 271 ? 14.094 8.078 15.672 1 87.88 271 GLU B O 1
ATOM 4949 N N . MET B 1 272 ? 13.633 6.719 13.984 1 85.44 272 MET B N 1
ATOM 4950 C CA . MET B 1 272 ? 13.883 7.754 12.984 1 85.44 272 MET B CA 1
ATOM 4951 C C . MET B 1 272 ? 12.914 8.922 13.156 1 85.44 272 MET B C 1
ATOM 4953 O O . MET B 1 272 ? 13.305 10.078 13.039 1 85.44 272 MET B O 1
ATOM 4957 N N . ILE B 1 273 ? 11.719 8.609 13.328 1 92.38 273 ILE B N 1
ATOM 4958 C CA . ILE B 1 273 ? 10.68 9.617 13.492 1 92.38 273 ILE B CA 1
ATOM 4959 C C . ILE B 1 273 ? 11.047 10.547 14.656 1 92.38 273 ILE B C 1
ATOM 4961 O O . ILE B 1 273 ? 10.992 11.766 14.516 1 92.38 273 ILE B O 1
ATOM 4965 N N . VAL B 1 274 ? 11.438 9.984 15.742 1 91.75 274 VAL B N 1
ATOM 4966 C CA . VAL B 1 274 ? 11.758 10.773 16.922 1 91.75 274 VAL B CA 1
ATOM 4967 C C . VAL B 1 274 ? 13.023 11.586 16.688 1 91.75 274 VAL B C 1
ATOM 4969 O O . VAL B 1 274 ? 13.117 12.742 17.078 1 91.75 274 VAL B O 1
ATOM 4972 N N . LEU B 1 275 ? 13.953 11 16.031 1 86.69 275 LEU B N 1
ATOM 4973 C CA . LEU B 1 275 ? 15.188 11.703 15.727 1 86.69 275 LEU B CA 1
ATOM 4974 C C . LEU B 1 275 ? 14.922 12.898 14.82 1 86.69 275 LEU B C 1
ATOM 4976 O O . LEU B 1 275 ? 15.523 13.961 14.992 1 86.69 275 LEU B O 1
ATOM 4980 N N . MET B 1 276 ? 14.117 12.695 13.789 1 88.75 276 MET B N 1
ATOM 4981 C CA . MET B 1 276 ? 13.75 13.797 12.906 1 88.75 276 MET B CA 1
ATOM 4982 C C . MET B 1 276 ? 13.07 14.914 13.688 1 88.75 276 MET B C 1
ATOM 4984 O O . MET B 1 276 ? 13.312 16.094 13.422 1 88.75 276 MET B O 1
ATOM 4988 N N . SER B 1 277 ? 12.219 14.492 14.578 1 92.12 277 SER B N 1
ATOM 4989 C CA . SER B 1 277 ? 11.523 15.477 15.406 1 92.12 277 SER B CA 1
ATOM 4990 C C . SER B 1 277 ? 12.508 16.312 16.203 1 92.12 277 SER B C 1
ATOM 4992 O O . SER B 1 277 ? 12.32 17.516 16.375 1 92.12 277 SER B O 1
ATOM 4994 N N . LYS B 1 278 ? 13.539 15.742 16.734 1 88.12 278 LYS B N 1
ATOM 4995 C CA . LYS B 1 278 ? 14.57 16.438 17.5 1 88.12 278 LYS B CA 1
ATOM 4996 C C . LYS B 1 278 ? 15.375 17.375 16.609 1 88.12 278 LYS B C 1
ATOM 4998 O O . LYS B 1 278 ? 15.945 18.359 17.094 1 88.12 278 LYS B O 1
ATOM 5003 N N . ALA B 1 279 ? 15.375 17.094 15.352 1 86.25 279 ALA B N 1
ATOM 5004 C CA . ALA B 1 279 ? 16.094 17.922 14.391 1 86.25 279 ALA B CA 1
ATOM 5005 C C . ALA B 1 279 ? 15.234 19.078 13.898 1 86.25 279 ALA B C 1
ATOM 5007 O O . ALA B 1 279 ? 15.641 19.828 13.008 1 86.25 279 ALA B O 1
ATOM 5008 N N . GLY B 1 280 ? 14.062 19.203 14.359 1 89.19 280 GLY B N 1
ATOM 5009 C CA . GLY B 1 280 ? 13.25 20.375 14.047 1 89.19 280 GLY B CA 1
ATOM 5010 C C . GLY B 1 280 ? 12.133 20.078 13.062 1 89.19 280 GLY B C 1
ATOM 5011 O O . GLY B 1 280 ? 11.508 20.984 12.531 1 89.19 280 GLY B O 1
ATOM 5012 N N . VAL B 1 281 ? 11.914 18.844 12.805 1 93.31 281 VAL B N 1
ATOM 5013 C CA . VAL B 1 281 ? 10.812 18.422 11.945 1 93.31 281 VAL B CA 1
ATOM 5014 C C . VAL B 1 281 ? 9.586 18.125 12.797 1 93.31 281 VAL B C 1
ATOM 5016 O O . VAL B 1 281 ? 9.688 17.484 13.852 1 93.31 281 VAL B O 1
ATOM 5019 N N . GLN B 1 282 ? 8.469 18.672 12.477 1 96.69 282 GLN B N 1
ATOM 5020 C CA . GLN B 1 282 ? 7.215 18.266 13.094 1 96.69 282 GLN B CA 1
ATOM 5021 C C . GLN B 1 282 ? 6.562 17.125 12.312 1 96.69 282 GLN B C 1
ATOM 5023 O O . GLN B 1 282 ? 6.348 17.234 11.109 1 96.69 282 GLN B O 1
ATOM 5028 N N . VAL B 1 283 ? 6.23 16.078 13 1 97.38 283 VAL B N 1
ATOM 5029 C CA . VAL B 1 283 ? 5.789 14.867 12.312 1 97.38 283 VAL B CA 1
ATOM 5030 C C . VAL B 1 283 ? 4.363 14.523 12.734 1 97.38 283 VAL B C 1
ATOM 5032 O O . VAL B 1 283 ? 4.051 14.5 13.922 1 97.38 283 VAL B O 1
ATOM 5035 N N . PHE B 1 284 ? 3.49 14.367 11.797 1 98.25 284 PHE B N 1
ATOM 5036 C CA . PHE B 1 284 ? 2.166 13.781 11.984 1 98.25 284 PHE B CA 1
ATOM 5037 C C . PHE B 1 284 ? 2.088 12.406 11.336 1 98.25 284 PHE B C 1
ATOM 5039 O O . PHE B 1 284 ? 2.416 12.242 10.164 1 98.25 284 PHE B O 1
ATOM 5046 N N . ILE B 1 285 ? 1.653 11.453 12.102 1 97.25 285 ILE B N 1
ATOM 5047 C CA . ILE B 1 285 ? 1.65 10.078 11.609 1 97.25 285 ILE B CA 1
ATOM 5048 C C . ILE B 1 285 ? 0.285 9.445 11.859 1 97.25 285 ILE B C 1
ATOM 5050 O O . ILE B 1 285 ? -0.294 9.609 12.938 1 97.25 285 ILE B O 1
ATOM 5054 N N . THR B 1 286 ? -0.251 8.805 10.867 1 95.44 286 THR B N 1
ATOM 5055 C CA . THR B 1 286 ? -1.383 7.914 11.094 1 95.44 286 THR B CA 1
ATOM 5056 C C . THR B 1 286 ? -0.927 6.457 11.133 1 95.44 286 THR B C 1
ATOM 5058 O O . THR B 1 286 ? -0.034 6.062 10.375 1 95.44 286 THR B O 1
ATOM 5061 N N . THR B 1 287 ? -1.496 5.676 12.023 1 91.69 287 THR B N 1
ATOM 5062 C CA . THR B 1 287 ? -1.121 4.266 12.062 1 91.69 287 THR B CA 1
ATOM 5063 C C . THR B 1 287 ? -2.199 3.439 12.758 1 91.69 287 THR B C 1
ATOM 5065 O O . THR B 1 287 ? -2.965 3.965 13.57 1 91.69 287 THR B O 1
ATOM 5068 N N . HIS B 1 288 ? -2.352 2.275 12.367 1 84.69 288 HIS B N 1
ATOM 5069 C CA . HIS B 1 288 ? -3.133 1.279 13.094 1 84.69 288 HIS B CA 1
ATOM 5070 C C . HIS B 1 288 ? -2.258 0.114 13.539 1 84.69 288 HIS B C 1
ATOM 5072 O O . HIS B 1 288 ? -2.768 -0.947 13.906 1 84.69 288 HIS B O 1
ATOM 5078 N N . ASN B 1 289 ? -1.014 0.355 13.492 1 83.88 289 ASN B N 1
ATOM 5079 C CA . ASN B 1 289 ? -0.064 -0.708 13.805 1 83.88 289 ASN B CA 1
ATOM 5080 C C . ASN B 1 289 ? 0.351 -0.681 15.273 1 83.88 289 ASN B C 1
ATOM 5082 O O . ASN B 1 289 ? 1.007 0.262 15.719 1 83.88 289 ASN B O 1
ATOM 5086 N N . TYR B 1 290 ? 0.03 -1.726 15.883 1 82.25 290 TYR B N 1
ATOM 5087 C CA . TYR B 1 290 ? 0.293 -1.815 17.312 1 82.25 290 TYR B CA 1
ATOM 5088 C C . TYR B 1 290 ? 1.783 -1.687 17.609 1 82.25 290 TYR B C 1
ATOM 5090 O O . TYR B 1 290 ? 2.18 -1.044 18.578 1 82.25 290 TYR B O 1
ATOM 5098 N N . PHE B 1 291 ? 2.58 -2.256 16.844 1 82.81 291 PHE B N 1
ATOM 5099 C CA . PHE B 1 291 ? 4.016 -2.281 17.094 1 82.81 291 PHE B CA 1
ATOM 5100 C C . PHE B 1 291 ? 4.605 -0.88 16.984 1 82.81 291 PHE B C 1
ATOM 5102 O O . PHE B 1 291 ? 5.457 -0.502 17.797 1 82.81 291 PHE B O 1
ATOM 5109 N N . LEU B 1 292 ? 4.227 -0.207 16 1 89.94 292 LEU B N 1
ATOM 5110 C CA . LEU B 1 292 ? 4.703 1.164 15.859 1 89.94 292 LEU B CA 1
ATOM 5111 C C . LEU B 1 292 ? 4.277 2.016 17.047 1 89.94 292 LEU B C 1
ATOM 5113 O O . LEU B 1 292 ? 5.074 2.791 17.578 1 89.94 292 LEU B O 1
ATOM 5117 N N . ILE B 1 293 ? 3.021 1.886 17.438 1 91.81 293 ILE B N 1
ATOM 5118 C CA . ILE B 1 293 ? 2.482 2.633 18.562 1 91.81 293 ILE B CA 1
ATOM 5119 C C . ILE B 1 293 ? 3.287 2.312 19.828 1 91.81 293 ILE B C 1
ATOM 5121 O O . ILE B 1 293 ? 3.703 3.219 20.547 1 91.81 293 ILE B O 1
ATOM 5125 N N . LYS B 1 294 ? 3.502 1.098 20 1 88.5 294 LYS B N 1
ATOM 5126 C CA . LYS B 1 294 ? 4.234 0.64 21.188 1 88.5 294 LYS B CA 1
ATOM 5127 C C . LYS B 1 294 ? 5.664 1.168 21.188 1 88.5 294 LYS B C 1
ATOM 5129 O O . LYS B 1 294 ? 6.156 1.652 22.203 1 88.5 294 LYS B O 1
ATOM 5134 N N . GLN B 1 295 ? 6.316 1.023 20.109 1 89.81 295 GLN B N 1
ATOM 5135 C CA . GLN B 1 295 ? 7.695 1.48 20.016 1 89.81 295 GLN B CA 1
ATOM 5136 C C . GLN B 1 295 ? 7.797 2.984 20.266 1 89.81 295 GLN B C 1
ATOM 5138 O O . GLN B 1 295 ? 8.742 3.451 20.891 1 89.81 295 GLN B O 1
ATOM 5143 N N . LEU B 1 296 ? 6.918 3.709 19.719 1 94.38 296 LEU B N 1
ATOM 5144 C CA . LEU B 1 296 ? 6.906 5.148 19.953 1 94.38 296 LEU B CA 1
ATOM 5145 C C . LEU B 1 296 ? 6.703 5.465 21.422 1 94.38 296 LEU B C 1
ATOM 5147 O O . LEU B 1 296 ? 7.328 6.387 21.953 1 94.38 296 LEU B O 1
ATOM 5151 N N . ALA B 1 297 ? 5.801 4.715 22.047 1 93.38 297 ALA B N 1
ATOM 5152 C CA . ALA B 1 297 ? 5.578 4.906 23.484 1 93.38 297 ALA B CA 1
ATOM 5153 C C . ALA B 1 297 ? 6.844 4.609 24.281 1 93.38 297 ALA B C 1
ATOM 5155 O O . ALA B 1 297 ? 7.176 5.34 25.219 1 93.38 297 ALA B O 1
ATOM 5156 N N . ILE B 1 298 ? 7.504 3.568 23.922 1 91.38 298 ILE B N 1
ATOM 5157 C CA . ILE B 1 298 ? 8.742 3.178 24.578 1 91.38 298 ILE B CA 1
ATOM 5158 C C . ILE B 1 298 ? 9.773 4.293 24.438 1 91.38 298 ILE B C 1
ATOM 5160 O O . ILE B 1 298 ? 10.414 4.688 25.422 1 91.38 298 ILE B O 1
ATOM 5164 N N . ILE B 1 299 ? 9.906 4.785 23.281 1 93.44 299 ILE B N 1
ATOM 5165 C CA . ILE B 1 299 ? 10.891 5.824 23 1 93.44 299 ILE B CA 1
ATOM 5166 C C . ILE B 1 299 ? 10.508 7.105 23.75 1 93.44 299 ILE B C 1
ATOM 5168 O O . ILE B 1 299 ? 11.375 7.777 24.328 1 93.44 299 ILE B O 1
ATOM 5172 N N . ALA B 1 300 ? 9.234 7.453 23.688 1 95.12 300 ALA B N 1
ATOM 5173 C CA . ALA B 1 300 ? 8.75 8.648 24.375 1 95.12 300 ALA B CA 1
ATOM 5174 C C . ALA B 1 300 ? 9.102 8.602 25.859 1 95.12 300 ALA B C 1
ATOM 5176 O O . ALA B 1 300 ? 9.547 9.602 26.438 1 95.12 300 ALA B O 1
ATOM 5177 N N . LYS B 1 301 ? 8.891 7.477 26.469 1 93.69 301 LYS B N 1
ATOM 5178 C CA . LYS B 1 301 ? 9.203 7.293 27.891 1 93.69 301 LYS B CA 1
ATOM 5179 C C . LYS B 1 301 ? 10.703 7.332 28.125 1 93.69 301 LYS B C 1
ATOM 5181 O O . LYS B 1 301 ? 11.172 8.008 29.047 1 93.69 301 LYS B O 1
ATOM 5186 N N . ARG B 1 302 ? 11.359 6.594 27.344 1 92.5 302 ARG B N 1
ATOM 5187 C CA . ARG B 1 302 ? 12.805 6.488 27.453 1 92.5 302 ARG B CA 1
ATOM 5188 C C . ARG B 1 302 ? 13.461 7.863 27.344 1 92.5 302 ARG B C 1
ATOM 5190 O O . ARG B 1 302 ? 14.344 8.195 28.156 1 92.5 302 ARG B O 1
ATOM 5197 N N . ASP B 1 303 ? 13.031 8.656 26.391 1 92.56 303 ASP B N 1
ATOM 5198 C CA . ASP B 1 303 ? 13.656 9.945 26.094 1 92.56 303 ASP B CA 1
ATOM 5199 C C . ASP B 1 303 ? 12.938 11.078 26.828 1 92.56 303 ASP B C 1
ATOM 5201 O O . ASP B 1 303 ? 13.32 12.242 26.703 1 92.56 303 ASP B O 1
ATOM 5205 N N . ASN B 1 304 ? 11.969 10.805 27.531 1 92.88 304 ASN B N 1
ATOM 5206 C CA . ASN B 1 304 ? 11.148 11.82 28.188 1 92.88 304 ASN B CA 1
ATOM 5207 C C . ASN B 1 304 ? 10.695 12.898 27.219 1 92.88 304 ASN B C 1
ATOM 5209 O O . ASN B 1 304 ? 10.906 14.086 27.453 1 92.88 304 ASN B O 1
ATOM 5213 N N . THR B 1 305 ? 10.195 12.398 26.109 1 93.56 305 THR B N 1
ATOM 5214 C CA . THR B 1 305 ? 9.727 13.273 25.031 1 93.56 305 THR B CA 1
ATOM 5215 C C . THR B 1 305 ? 8.203 13.195 24.906 1 93.56 305 THR B C 1
ATOM 5217 O O . THR B 1 305 ? 7.625 12.109 24.953 1 93.56 305 THR B O 1
ATOM 5220 N N . ASP B 1 306 ? 7.621 14.359 24.75 1 95.19 306 ASP B N 1
ATOM 5221 C CA . ASP B 1 306 ? 6.176 14.414 24.578 1 95.19 306 ASP B CA 1
ATOM 5222 C C . ASP B 1 306 ? 5.777 13.977 23.172 1 95.19 306 ASP B C 1
ATOM 5224 O O . ASP B 1 306 ? 6.266 14.531 22.188 1 95.19 306 ASP B O 1
ATOM 5228 N N . ILE B 1 307 ? 4.961 13.008 23.094 1 97 307 ILE B N 1
ATOM 5229 C CA . ILE B 1 307 ? 4.352 12.562 21.844 1 97 307 ILE B CA 1
ATOM 5230 C C . ILE B 1 307 ? 2.836 12.492 22 1 97 307 ILE B C 1
ATOM 5232 O O . ILE B 1 307 ? 2.324 11.695 22.797 1 97 307 ILE B O 1
ATOM 5236 N N . ASN B 1 308 ? 2.141 13.383 21.328 1 97.12 308 ASN B N 1
ATOM 5237 C CA . ASN B 1 308 ? 0.683 13.367 21.359 1 97.12 308 ASN B CA 1
ATOM 5238 C C . ASN B 1 308 ? 0.124 12.164 20.594 1 97.12 308 ASN B C 1
ATOM 5240 O O . ASN B 1 308 ? 0.64 11.805 19.547 1 97.12 308 ASN B O 1
ATOM 5244 N N . CYS B 1 309 ? -0.875 11.578 21.156 1 96.94 309 CYS B N 1
ATOM 5245 C CA . CYS B 1 309 ? -1.573 10.484 20.484 1 96.94 309 CYS B CA 1
ATOM 5246 C C . CYS B 1 309 ? -3.076 10.742 20.453 1 96.94 309 CYS B C 1
ATOM 5248 O O . CYS B 1 309 ? -3.721 10.836 21.484 1 96.94 309 CYS B O 1
ATOM 5250 N N . PHE B 1 310 ? -3.6 10.898 19.297 1 96.62 310 PHE B N 1
ATOM 5251 C CA . PHE B 1 310 ? -5.035 11.016 19.078 1 96.62 310 PHE B CA 1
ATOM 5252 C C . PHE B 1 310 ? -5.645 9.664 18.734 1 96.62 310 PHE B C 1
ATOM 5254 O O . PHE B 1 310 ? -5.43 9.141 17.625 1 96.62 310 PHE B O 1
ATOM 5261 N N . SER B 1 311 ? -6.41 9.109 19.641 1 95.25 311 SER B N 1
ATOM 5262 C CA . SER B 1 311 ? -7.066 7.824 19.422 1 95.25 311 SER B CA 1
ATOM 5263 C C . SER B 1 311 ? -8.492 8.008 18.922 1 95.25 311 SER B C 1
ATOM 5265 O O . SER B 1 311 ? -9.398 8.289 19.703 1 95.25 311 SER B O 1
ATOM 5267 N N . LEU B 1 312 ? -8.625 7.754 17.656 1 94 312 LEU B N 1
ATOM 5268 C CA . LEU B 1 312 ? -9.938 7.949 17.047 1 94 312 LEU B CA 1
ATOM 5269 C C . LEU B 1 312 ? -10.836 6.746 17.297 1 94 312 LEU B C 1
ATOM 5271 O O . LEU B 1 312 ? -10.375 5.602 17.297 1 94 312 LEU B O 1
ATOM 5275 N N . ASN B 1 313 ? -12.031 7.051 17.547 1 89.12 313 ASN B N 1
ATOM 5276 C CA . ASN B 1 313 ? -13.055 6.031 17.766 1 89.12 313 ASN B CA 1
ATOM 5277 C C . ASN B 1 313 ? -14.297 6.305 16.922 1 89.12 313 ASN B C 1
ATOM 5279 O O . ASN B 1 313 ? -14.805 7.43 16.906 1 89.12 313 ASN B O 1
ATOM 5283 N N . LYS B 1 314 ? -14.664 5.293 16.219 1 84.19 314 LYS B N 1
ATOM 5284 C CA . LYS B 1 314 ? -15.859 5.391 15.391 1 84.19 314 LYS B CA 1
ATOM 5285 C C . LYS B 1 314 ? -16.906 4.359 15.812 1 84.19 314 LYS B C 1
ATOM 5287 O O . LYS B 1 314 ? -16.609 3.162 15.852 1 84.19 314 LYS B O 1
ATOM 5292 N N . VAL B 1 315 ? -17.969 4.863 16.25 1 79.31 315 VAL B N 1
ATOM 5293 C CA . VAL B 1 315 ? -19.125 4.035 16.594 1 79.31 315 VAL B CA 1
ATOM 5294 C C . VAL B 1 315 ? -20.25 4.266 15.57 1 79.31 315 VAL B C 1
ATOM 5296 O O . VAL B 1 315 ? -20.453 5.395 15.117 1 79.31 315 VAL B O 1
ATOM 5299 N N . GLN B 1 316 ? -20.844 3.156 15.203 1 76.44 316 GLN B N 1
ATOM 5300 C CA . GLN B 1 316 ? -21.906 3.244 14.203 1 76.44 316 GLN B CA 1
ATOM 5301 C C . GLN B 1 316 ? -22.969 4.258 14.617 1 76.44 316 GLN B C 1
ATOM 5303 O O . GLN B 1 316 ? -23.438 4.242 15.758 1 76.44 316 GLN B O 1
ATOM 5308 N N . GLY B 1 317 ? -23.312 5.164 13.719 1 74.69 317 GLY B N 1
ATOM 5309 C CA . GLY B 1 317 ? -24.375 6.125 13.93 1 74.69 317 GLY B CA 1
ATOM 5310 C C . GLY B 1 317 ? -23.938 7.344 14.727 1 74.69 317 GLY B C 1
ATOM 5311 O O . GLY B 1 317 ? -24.719 8.258 14.961 1 74.69 317 GLY B O 1
ATOM 5312 N N . GLN B 1 318 ? -22.781 7.367 15.164 1 84.62 318 GLN B N 1
ATOM 5313 C CA . GLN B 1 318 ? -22.281 8.492 15.938 1 84.62 318 GLN B CA 1
ATOM 5314 C C . GLN B 1 318 ? -21.109 9.172 15.227 1 84.62 318 GLN B C 1
ATOM 5316 O O . GLN B 1 318 ? -20.438 8.555 14.398 1 84.62 318 GLN B O 1
ATOM 5321 N N . PRO B 1 319 ? -20.969 10.461 15.5 1 87.94 319 PRO B N 1
ATOM 5322 C CA . PRO B 1 319 ? -19.781 11.133 14.953 1 87.94 319 PRO B CA 1
ATOM 5323 C C . PRO B 1 319 ? -18.469 10.5 15.438 1 87.94 319 PRO B C 1
ATOM 5325 O O . PRO B 1 319 ? -18.438 9.867 16.5 1 87.94 319 PRO B O 1
ATOM 5328 N N . ILE B 1 320 ? -17.484 10.703 14.648 1 91.38 320 ILE B N 1
ATOM 5329 C CA . ILE B 1 320 ? -16.172 10.188 15.023 1 91.38 320 ILE B CA 1
ATOM 5330 C C . ILE B 1 320 ? -15.648 10.93 16.25 1 91.38 320 ILE B C 1
ATOM 5332 O O . ILE B 1 320 ? -15.609 12.164 16.25 1 91.38 320 ILE B O 1
ATOM 5336 N N . GLY B 1 321 ? -15.32 10.188 17.266 1 91.44 321 GLY B N 1
ATOM 5337 C CA . GLY B 1 321 ? -14.719 10.766 18.453 1 91.44 321 GLY B CA 1
ATOM 5338 C C . GLY B 1 321 ? -13.242 10.453 18.578 1 91.44 321 GLY B C 1
ATOM 5339 O O . GLY B 1 321 ? -12.672 9.742 17.75 1 91.44 321 GLY B O 1
ATOM 5340 N N . TYR B 1 322 ? -12.633 11.156 19.5 1 93.44 322 TYR B N 1
ATOM 5341 C CA . TYR B 1 322 ? -11.227 10.852 19.75 1 93.44 322 TYR B CA 1
ATOM 5342 C C . TYR B 1 322 ? -10.852 11.094 21.203 1 93.44 322 TYR B C 1
ATOM 5344 O O . TYR B 1 322 ? -11.555 11.812 21.922 1 93.44 322 TYR B O 1
ATOM 5352 N N . THR B 1 323 ? -9.891 10.453 21.688 1 94 323 THR B N 1
ATOM 5353 C CA . THR B 1 323 ? -9.234 10.719 22.953 1 94 323 THR B CA 1
ATOM 5354 C C . THR B 1 323 ? -7.781 11.125 22.75 1 94 323 THR B C 1
ATOM 5356 O O . THR B 1 323 ? -7.09 10.562 21.906 1 94 323 THR B O 1
ATOM 5359 N N . LEU B 1 324 ? -7.438 12.164 23.5 1 94.56 324 LEU B N 1
ATOM 5360 C CA . LEU B 1 324 ? -6.062 12.648 23.422 1 94.56 324 LEU B CA 1
ATOM 5361 C C . LEU B 1 324 ? -5.246 12.164 24.609 1 94.56 324 LEU B C 1
ATOM 5363 O O . LEU B 1 324 ? -5.695 12.258 25.75 1 94.56 324 LEU B O 1
ATOM 5367 N N . GLY B 1 325 ? -4.09 11.57 24.297 1 94.19 325 GLY B N 1
ATOM 5368 C CA . GLY B 1 325 ? -3.148 11.148 25.312 1 94.19 325 GLY B CA 1
ATOM 5369 C C . GLY B 1 325 ? -1.705 11.461 24.969 1 94.19 325 GLY B C 1
ATOM 5370 O O . GLY B 1 325 ? -1.418 11.961 23.875 1 94.19 325 GLY B O 1
ATOM 5371 N N . ASN B 1 326 ? -0.861 11.344 25.969 1 95.69 326 ASN B N 1
ATOM 5372 C CA . ASN B 1 326 ? 0.582 11.461 25.781 1 95.69 326 ASN B CA 1
ATOM 5373 C C . ASN B 1 326 ? 1.269 10.102 25.891 1 95.69 326 ASN B C 1
ATOM 5375 O O . ASN B 1 326 ? 1.109 9.391 26.875 1 95.69 326 ASN B O 1
ATOM 5379 N N . MET B 1 327 ? 2.033 9.828 24.906 1 94.38 327 MET B N 1
ATOM 5380 C CA . MET B 1 327 ? 2.615 8.492 24.828 1 94.38 327 MET B CA 1
ATOM 5381 C C . MET B 1 327 ? 3.682 8.289 25.891 1 94.38 327 MET B C 1
ATOM 5383 O O . MET B 1 327 ? 4.047 7.16 26.219 1 94.38 327 MET B O 1
ATOM 5387 N N . LYS B 1 328 ? 4.172 9.367 26.422 1 93 328 LYS B N 1
ATOM 5388 C CA . LYS B 1 328 ? 5.121 9.258 27.516 1 93 328 LYS B CA 1
ATOM 5389 C C . LYS B 1 328 ? 4.477 8.594 28.734 1 93 328 LYS B C 1
ATOM 5391 O O . LYS B 1 328 ? 5.172 8 29.562 1 93 328 LYS B O 1
ATOM 5396 N N . ASP B 1 329 ? 3.178 8.656 28.844 1 91.5 329 ASP B N 1
ATOM 5397 C CA . ASP B 1 329 ? 2.43 8.102 29.953 1 91.5 329 ASP B CA 1
ATOM 5398 C C . ASP B 1 329 ? 2.094 6.629 29.719 1 91.5 329 ASP B C 1
ATOM 5400 O O . ASP B 1 329 ? 1.53 5.961 30.578 1 91.5 329 ASP B O 1
ATOM 5404 N N . GLY B 1 330 ? 2.383 6.117 28.547 1 87.25 330 GLY B N 1
ATOM 5405 C CA . GLY B 1 330 ? 2.113 4.73 28.203 1 87.25 330 GLY B CA 1
ATOM 5406 C C . GLY B 1 330 ? 1.286 4.578 26.953 1 87.25 330 GLY B C 1
ATOM 5407 O O . GLY B 1 330 ? 1.184 5.512 26.156 1 87.25 330 GLY B O 1
ATOM 5408 N N . LEU B 1 331 ? 0.795 3.314 26.797 1 87.5 331 LEU B N 1
ATOM 5409 C CA . LEU B 1 331 ? -0.02 3.025 25.609 1 87.5 331 LEU B CA 1
ATOM 5410 C C . LEU B 1 331 ? -1.394 3.676 25.734 1 87.5 331 LEU B C 1
ATOM 5412 O O . LEU B 1 331 ? -2.041 3.586 26.781 1 87.5 331 LEU B O 1
ATOM 5416 N N . PRO B 1 332 ? -1.779 4.32 24.719 1 86.44 332 PRO B N 1
ATOM 5417 C CA . PRO B 1 332 ? -3.119 4.914 24.75 1 86.44 332 PRO B CA 1
ATOM 5418 C C . PRO B 1 332 ? -4.227 3.865 24.719 1 86.44 332 PRO B C 1
ATOM 5420 O O . PRO B 1 332 ? -4.012 2.744 24.25 1 86.44 332 PRO B O 1
ATOM 5423 N N . GLU B 1 333 ? -5.355 4.227 25.281 1 82.31 333 GLU B N 1
ATOM 5424 C CA . GLU B 1 333 ? -6.52 3.355 25.156 1 82.31 333 GLU B CA 1
ATOM 5425 C C . GLU B 1 333 ? -7.133 3.447 23.75 1 82.31 333 GLU B C 1
ATOM 5427 O O . GLU B 1 333 ? -7.461 4.539 23.281 1 82.31 333 GLU B O 1
ATOM 5432 N N . ASN B 1 334 ? -7.223 2.295 23.172 1 84.94 334 ASN B N 1
ATOM 5433 C CA . ASN B 1 334 ? -7.801 2.277 21.828 1 84.94 334 ASN B CA 1
ATOM 5434 C C . ASN B 1 334 ? -8.156 0.86 21.391 1 84.94 334 ASN B C 1
ATOM 5436 O O . ASN B 1 334 ? -7.539 -0.107 21.844 1 84.94 334 ASN B O 1
ATOM 5440 N N . GLN B 1 335 ? -9.148 0.817 20.531 1 77.88 335 GLN B N 1
ATOM 5441 C CA . GLN B 1 335 ? -9.664 -0.463 20.062 1 77.88 335 GLN B CA 1
ATOM 5442 C C . GLN B 1 335 ? -8.578 -1.26 19.344 1 77.88 335 GLN B C 1
ATOM 5444 O O . GLN B 1 335 ? -8.547 -2.49 19.438 1 77.88 335 GLN B O 1
ATOM 5449 N N . ILE B 1 336 ? -7.73 -0.589 18.641 1 76.44 336 ILE B N 1
ATOM 5450 C CA . ILE B 1 336 ? -6.66 -1.251 17.906 1 76.44 336 ILE B CA 1
ATOM 5451 C C . ILE B 1 336 ? -5.742 -1.992 18.875 1 76.44 336 ILE B C 1
ATOM 5453 O O . ILE B 1 336 ? -5.395 -3.15 18.641 1 76.44 336 ILE B O 1
ATOM 5457 N N . ILE B 1 337 ? -5.398 -1.327 19.875 1 76.75 337 ILE B N 1
ATOM 5458 C CA . ILE B 1 337 ? -4.508 -1.881 20.891 1 76.75 337 ILE B CA 1
ATOM 5459 C C . ILE B 1 337 ? -5.199 -3.035 21.609 1 76.75 337 ILE B C 1
ATOM 5461 O O . ILE B 1 337 ? -4.609 -4.102 21.797 1 76.75 337 ILE B O 1
ATOM 5465 N N . ASP B 1 338 ? -6.434 -2.809 21.891 1 77.5 338 ASP B N 1
ATOM 5466 C CA . ASP B 1 338 ? -7.203 -3.832 22.578 1 77.5 338 ASP B CA 1
ATOM 5467 C C . ASP B 1 338 ? -7.297 -5.113 21.75 1 77.5 338 ASP B C 1
ATOM 5469 O O . ASP B 1 338 ? -7.105 -6.211 22.281 1 77.5 338 ASP B O 1
ATOM 5473 N N . GLU B 1 339 ? -7.602 -4.879 20.594 1 75.06 339 GLU B N 1
ATOM 5474 C CA . GLU B 1 339 ? -7.746 -6.031 19.703 1 75.06 339 GLU B CA 1
ATOM 5475 C C . GLU B 1 339 ? -6.414 -6.75 19.516 1 75.06 339 GLU B C 1
ATOM 5477 O O . GLU B 1 339 ? -6.367 -7.984 19.484 1 75.06 339 GLU B O 1
ATOM 5482 N N . ALA B 1 340 ? -5.387 -6.008 19.312 1 73.81 340 ALA B N 1
ATOM 5483 C CA . ALA B 1 340 ? -4.059 -6.598 19.156 1 73.81 340 ALA B CA 1
ATOM 5484 C C . ALA B 1 340 ? -3.674 -7.402 20.391 1 73.81 340 ALA B C 1
ATOM 5486 O O . ALA B 1 340 ? -3.172 -8.523 20.281 1 73.81 340 ALA B O 1
ATOM 5487 N N . LEU B 1 341 ? -3.998 -6.887 21.516 1 74.44 341 LEU B N 1
ATOM 5488 C CA . LEU B 1 341 ? -3.68 -7.551 22.781 1 74.44 341 LEU B CA 1
ATOM 5489 C C . LEU B 1 341 ? -4.531 -8.797 22.969 1 74.44 341 LEU B C 1
ATOM 5491 O O . LEU B 1 341 ? -4.035 -9.836 23.422 1 74.44 341 LEU B O 1
ATOM 5495 N N . ALA B 1 342 ? -5.758 -8.648 22.594 1 74.5 342 ALA B N 1
ATOM 5496 C CA . ALA B 1 342 ? -6.656 -9.797 22.688 1 74.5 342 ALA B CA 1
ATOM 5497 C C . ALA B 1 342 ? -6.168 -10.945 21.797 1 74.5 342 ALA B C 1
ATOM 5499 O O . ALA B 1 342 ? -6.215 -12.109 22.203 1 74.5 342 ALA B O 1
ATOM 5500 N N . MET B 1 343 ? -5.781 -10.625 20.703 1 69.5 343 MET B N 1
ATOM 5501 C CA . MET B 1 343 ? -5.301 -11.625 19.75 1 69.5 343 MET B CA 1
ATOM 5502 C C . MET B 1 343 ? -4.027 -12.297 20.266 1 69.5 343 MET B C 1
ATOM 5504 O O . MET B 1 343 ? -3.811 -13.484 20.047 1 69.5 343 MET B O 1
ATOM 5508 N N . PHE B 1 344 ? -3.285 -11.492 20.906 1 67.19 344 PHE B N 1
ATOM 5509 C CA . PHE B 1 344 ? -2.043 -12.039 21.438 1 67.19 344 PHE B CA 1
ATOM 5510 C C . PHE B 1 344 ? -2.312 -12.859 22.688 1 67.19 344 PHE B C 1
ATOM 5512 O O . PHE B 1 344 ? -1.68 -13.898 22.906 1 67.19 344 PHE B O 1
ATOM 5519 N N . ASN B 1 345 ? -3.107 -12.352 23.562 1 64.75 345 ASN B N 1
ATOM 5520 C CA . ASN B 1 345 ? -3.445 -13.07 24.797 1 64.75 345 ASN B CA 1
ATOM 5521 C C . ASN B 1 345 ? -4.102 -14.414 24.5 1 64.75 345 ASN B C 1
ATOM 5523 O O . ASN B 1 345 ? -3.861 -15.391 25.203 1 64.75 345 ASN B O 1
ATOM 5527 N N . GLU B 1 346 ? -4.918 -14.438 23.594 1 58.25 346 GLU B N 1
ATOM 5528 C CA . GLU B 1 346 ? -5.492 -15.727 23.234 1 58.25 346 GLU B CA 1
ATOM 5529 C C . GLU B 1 346 ? -4.406 -16.781 23.047 1 58.25 346 GLU B C 1
ATOM 5531 O O . GLU B 1 346 ? -4.613 -17.953 23.359 1 58.25 346 GLU B O 1
ATOM 5536 N N . GLU B 1 347 ? -3.227 -16.5 22.578 1 52.47 347 GLU B N 1
ATOM 5537 C CA . GLU B 1 347 ? -2.088 -17.406 22.422 1 52.47 347 GLU B CA 1
ATOM 5538 C C . GLU B 1 347 ? -1.518 -17.797 23.781 1 52.47 347 GLU B C 1
ATOM 5540 O O . GLU B 1 347 ? -1.195 -18.969 24 1 52.47 347 GLU B O 1
ATOM 5545 N N . ILE B 1 348 ? -1.209 -16.656 24.562 1 49.19 348 ILE B N 1
ATOM 5546 C CA . ILE B 1 348 ? -0.624 -17 25.859 1 49.19 348 ILE B CA 1
ATOM 5547 C C . ILE B 1 348 ? -1.528 -17.984 26.594 1 49.19 348 ILE B C 1
ATOM 5549 O O . ILE B 1 348 ? -1.049 -18.953 27.172 1 49.19 348 ILE B O 1
ATOM 5553 N N . ILE B 1 349 ? -2.775 -17.781 26.453 1 45.16 349 ILE B N 1
ATOM 5554 C CA . ILE B 1 349 ? -3.699 -18.688 27.125 1 45.16 349 ILE B CA 1
ATOM 5555 C C . ILE B 1 349 ? -3.701 -20.047 26.406 1 45.16 349 ILE B C 1
ATOM 5557 O O . ILE B 1 349 ? -3.65 -21.094 27.047 1 45.16 349 ILE B O 1
ATOM 5561 N N . ASN B 1 350 ? -3.834 -20.047 25.125 1 44.78 350 ASN B N 1
ATOM 5562 C CA . ASN B 1 350 ? -3.887 -21.328 24.422 1 44.78 350 ASN B CA 1
ATOM 5563 C C . ASN B 1 350 ? -2.541 -22.047 24.469 1 44.78 350 ASN B C 1
ATOM 5565 O O . ASN B 1 350 ? -2.488 -23.266 24.438 1 44.78 350 ASN B O 1
ATOM 5569 N N . SER B 1 351 ? -1.561 -21.312 24.219 1 39.06 351 SER B N 1
ATOM 5570 C CA . SER B 1 351 ? -0.264 -21.969 24.328 1 39.06 351 SER B CA 1
ATOM 5571 C C . SER B 1 351 ? 0.005 -22.406 25.766 1 39.06 351 SER B C 1
ATOM 5573 O O . SER B 1 351 ? 0.929 -23.188 26.016 1 39.06 351 SER B O 1
ATOM 5575 N N . LEU B 1 352 ? -0.478 -21.5 26.75 1 33.72 352 LEU B N 1
ATOM 5576 C CA . LEU B 1 352 ? -0.261 -21.906 28.125 1 33.72 352 LEU B CA 1
ATOM 5577 C C . LEU B 1 352 ? -1.292 -22.938 28.562 1 33.72 352 LEU B C 1
ATOM 5579 O O . LEU B 1 352 ? -1.257 -23.422 29.703 1 33.72 352 LEU B O 1
ATOM 5583 N N . GLY B 1 353 ? -1.938 -23.672 27.797 1 32.5 353 GLY B N 1
ATOM 5584 C CA . GLY B 1 353 ? -2.797 -24.734 28.312 1 32.5 353 GLY B CA 1
ATOM 5585 C C . GLY B 1 353 ? -3.824 -24.234 29.312 1 32.5 353 GLY B C 1
ATOM 5586 O O . GLY B 1 353 ? -4.293 -25 30.156 1 32.5 353 GLY B O 1
ATOM 5587 N N . ILE B 1 354 ? -4.082 -23.094 29.719 1 26.17 354 ILE B N 1
ATOM 5588 C CA . ILE B 1 354 ? -5.082 -22.703 30.719 1 26.17 354 ILE B CA 1
ATOM 5589 C C . ILE B 1 354 ? -6.387 -22.344 30.016 1 26.17 354 ILE B C 1
ATOM 5591 O O . ILE B 1 354 ? -6.383 -21.641 29 1 26.17 354 ILE B O 1
#

Foldseek 3Di:
DWAWKWKAQFLLARIDIDRGAALAAEEEEDPPLCQVVVLLLVQLLQALLVCQLPVPDPPRDWSQLSSLQSSCQSVVDPQQAPLVGGHPPPQDKIKMWIWDDDPDIAIKIFIDHSNDHRTTDGIDGPVRRDRDPPAAAEAEAEPAFQLQCLVVLQCCCVPPVDPDDGVNNVVLSVLLPQAFDDDDQPPLVVVLLVLLCVVVQWAWHQDDPVQGIWIDHPPDIDGPVPDQRLRRLSNSSSSSSRSVVLAANYEYEYEASCPSPDLVSLLSVLVSSVSSSVRHYRYYYYHLDLSNQQSNLVVCLVVVHWYKYWAWDDDPPHGIDTDIDTSNVPRDDYPSNVVVVVVVVVCVPVVVVD/DWAWKWKAQFPLARIDIDRGAALAEEEEEDPPLCQVVVLLLVQLLQALLVCQLPVCPPPRDWSQLSSLQSSCQSVVDPQQAPLNGGHPPPQDKIKMWIWDDDPDIAIKIFIDHSNDHRTTDGIDGPVRRDRDPPAAAEAEAEPFFCLQCLVVLQCCCVPPVDPDQGVNNVVLSVLLLQAFDDDDQPPLVVVLLVLLCVVVQWAWHQDDPVQGIWIDHPPDIDGPVPDQRLRRLSNSSSSSSRSVVLAANYEYEYEASCPSPDLVSLLSVLVSSVSSSVRHYRYYYYHLDLSNQQSNLVVCLVVVHWYKYWAWDDDPPHGIDTDIDTSNVPRDDYPSNVVVVVVVVVCVCVVVVD

Sequence (708 aa):
MIKTITIKNFFGFKNFEAKRLTNVNVIIGANDSGKTAILKLFYGISKSLEDFTQKNAHNPSPYKRLLSEKLINTFQPRKNGLGELVTKGSGEKLSVNITYEGRSKQQIQFSFGDTTTNSIVDCTENNHIESFADQYNALFIPAKEVLTAFDAIALTREQYNMIGFDDTYYDLILDLRVPTQQGNVNSELRNVNSDLEALFEGVITQGPKDNPFIFKKGKTEFSMPLTAEGIKKIGILTTLIKNRKLRKNTVLFMDEPETALHPKAVRNLAEMIVLMSKAGVQVFITTHNYFLIKQLAIIAKRDNTDINCFSLNKVQGQPIGYTLGNMKDGLPENQIIDEALAMFNEEIINSLGIMIKTITIKNFFGFKNFEAKRLTNVNVIIGANDSGKTAILKLFYGISKSLEDFTQKNAHNPSPYKRLLSEKLINTFQPRKNGLGELVTKGSGEKLSVNITYEGRSKQQIQFSFGDTTTNSIVDCTENNHIESFADQYNALFIPAKEVLTAFDAIALTREQYNMIGFDDTYYDLILDLRVPTQQGNVNSELRNVNSDLEALFEGVITQGPKDNPFIFKKGKTEFSMPLTAEGIKKIGILTTLIKNRKLRKNTVLFMDEPETALHPKAVRNLAEMIVLMSKAGVQVFITTHNYFLIKQLAIIAKRDNTDINCFSLNKVQGQPIGYTLGNMKDGLPENQIIDEALAMFNEEIINSLGI

Radius of gyration: 25.15 Å; Cα contacts (8 Å, |Δi|>4): 1469; chains: 2; bounding box: 56×74×71 Å